Protein 1GEQ (pdb70)

CATH classification: 3.20.20.70

Nearest PDB structures (foldseek):
  1wdw-assembly1_C  TM=9.941E-01  e=6.984E-45  Pyrococcus furiosus
  6e9p-assembly2_C  TM=9.234E-01  e=3.528E-22  Mycobacterium tuberculosis H37Rv
  1k7e-assembly1_A-2  TM=9.148E-01  e=2.741E-21  Salmonella enterica subsp. enterica serovar Typhimurium
  5k9x-assembly1_A  TM=8.790E-01  e=5.587E-20  Legionella pneumophila subsp. pneumophila str. Philadelphia 1
  1xc4-assembly1_A  TM=8.739E-01  e=2.619E-17  Escherichia coli

Organism: Pyrococcus furiosus (strain ATCC 43587 / DSM 3638 / JCM 8422 / Vc1) (NCBI:txid186497)

Structure (mmCIF, N/CA/C/O backbone):
data_1GEQ
#
_entry.id   1GEQ
#
_cell.length_a   73.013
_cell.length_b   78.997
_cell.length_c   170.964
_cell.angle_alpha   90.00
_cell.angle_beta   90.00
_cell.angle_gamma   90.00
#
_symmetry.space_group_name_H-M   'C 2 2 21'
#
loop_
_entity.id
_entity.type
_entity.pdbx_description
1 polymer 'TRYPTOPHAN SYNTHASE ALPHA-SUBUNIT'
2 water water
#
loop_
_atom_site.group_PDB
_atom_site.id
_atom_site.type_symbol
_atom_site.label_atom_id
_atom_site.label_alt_id
_atom_site.label_comp_id
_atom_site.label_asym_id
_atom_site.label_entity_id
_atom_site.label_seq_id
_atom_site.pdbx_PDB_ins_code
_atom_site.Cartn_x
_atom_site.Cartn_y
_atom_site.Cartn_z
_atom_site.occupancy
_atom_site.B_iso_or_equiv
_atom_site.auth_seq_id
_atom_site.auth_comp_id
_atom_site.auth_asym_id
_atom_site.auth_atom_id
_atom_site.pdbx_PDB_model_num
ATOM 1 N N . MET A 1 1 ? 43.220 25.814 67.987 1.00 27.37 1 MET A N 1
ATOM 2 C CA . MET A 1 1 ? 42.985 26.808 69.069 1.00 25.83 1 MET A CA 1
ATOM 3 C C . MET A 1 1 ? 43.777 26.428 70.312 1.00 25.26 1 MET A C 1
ATOM 4 O O . MET A 1 1 ? 43.609 27.014 71.373 1.00 26.96 1 MET A O 1
ATOM 9 N N . PHE A 1 2 ? 44.669 25.456 70.155 1.00 22.10 2 PHE A N 1
ATOM 10 C CA . PHE A 1 2 ? 45.526 24.999 71.239 1.00 22.83 2 PHE A CA 1
ATOM 11 C C . PHE A 1 2 ? 46.966 24.840 70.726 1.00 22.66 2 PHE A C 1
ATOM 12 O O . PHE A 1 2 ? 47.183 24.720 69.514 1.00 22.59 2 PHE A O 1
ATOM 20 N N . LYS A 1 3 ? 47.938 24.834 71.642 1.00 19.83 3 LYS A N 1
ATOM 21 C CA . LYS A 1 3 ? 49.349 24.678 71.266 1.00 22.56 3 LYS A CA 1
ATOM 22 C C . LYS A 1 3 ? 49.607 23.294 70.688 1.00 23.33 3 LYS A C 1
ATOM 23 O O . LYS A 1 3 ? 48.977 22.322 71.106 1.00 18.80 3 LYS A O 1
ATOM 29 N N . ASP A 1 4 ? 50.545 23.208 69.742 1.00 20.38 4 ASP A N 1
ATOM 30 C CA . ASP A 1 4 ? 50.890 21.918 69.156 1.00 21.84 4 ASP A CA 1
ATOM 31 C C . ASP A 1 4 ? 51.465 21.024 70.248 1.00 20.78 4 ASP A C 1
ATOM 32 O O . ASP A 1 4 ? 52.213 21.493 71.123 1.00 20.61 4 ASP A O 1
ATOM 37 N N . GLY A 1 5 ? 51.102 19.742 70.193 1.00 18.56 5 GLY A N 1
ATOM 38 C CA . GLY A 1 5 ? 51.578 18.777 71.164 1.00 17.86 5 GLY A CA 1
ATOM 39 C C . GLY A 1 5 ? 50.745 18.721 72.435 1.00 19.98 5 GLY A C 1
ATOM 40 O O . GLY A 1 5 ? 51.117 18.065 73.407 1.00 21.15 5 GLY A O 1
ATOM 41 N N . SER A 1 6 ? 49.606 19.404 72.420 1.00 21.18 6 SER A N 1
ATOM 42 C CA . SER A 1 6 ? 48.726 19.469 73.575 1.00 21.69 6 SER A CA 1
ATOM 43 C C . SER A 1 6 ? 47.929 18.213 73.906 1.00 21.78 6 SER A C 1
ATOM 44 O O . SER A 1 6 ? 47.504 17.458 73.020 1.00 17.88 6 SER A O 1
ATOM 47 N N . LEU A 1 7 ? 47.728 18.011 75.204 1.00 20.82 7 LEU A N 1
ATOM 48 C CA . LEU A 1 7 ? 46.916 16.905 75.676 1.00 21.20 7 LEU A CA 1
ATOM 49 C C . LEU A 1 7 ? 45.604 17.624 75.946 1.00 20.07 7 LEU A C 1
ATOM 50 O O . LEU A 1 7 ? 45.592 18.713 76.535 1.00 19.47 7 LEU A O 1
ATOM 55 N N . ILE A 1 8 ? 44.501 17.028 75.504 1.00 18.14 8 ILE A N 1
ATOM 56 C CA . ILE A 1 8 ? 43.190 17.638 75.663 1.00 17.09 8 ILE A CA 1
ATOM 57 C C . ILE A 1 8 ? 42.273 16.697 76.428 1.00 20.70 8 ILE A C 1
ATOM 58 O O . ILE A 1 8 ? 41.751 15.738 75.868 1.00 17.32 8 ILE A O 1
ATOM 63 N N . PRO A 1 9 ? 42.074 16.961 77.729 1.00 22.39 9 PRO A N 1
ATOM 64 C CA . PRO A 1 9 ? 41.195 16.080 78.500 1.00 21.52 9 PRO A CA 1
ATOM 65 C C . PRO A 1 9 ? 39.731 16.243 78.101 1.00 22.01 9 PRO A C 1
ATOM 66 O O . PRO A 1 9 ? 39.298 17.336 77.711 1.00 21.85 9 PRO A O 1
ATOM 70 N N . TYR A 1 10 ? 38.982 15.146 78.170 1.00 20.29 10 TYR A N 1
ATOM 71 C CA . TYR A 1 10 ? 37.549 15.181 77.914 1.00 20.13 10 TYR A CA 1
ATOM 72 C C . TYR A 1 10 ? 36.941 14.694 79.228 1.00 19.13 10 TYR A C 1
ATOM 73 O O . TYR A 1 10 ? 37.418 13.712 79.801 1.00 19.90 10 TYR A O 1
ATOM 82 N N . LEU A 1 11 ? 35.906 15.379 79.700 1.00 17.13 11 LEU A N 1
ATOM 83 C CA . LEU A 1 11 ? 35.220 14.989 80.933 1.00 20.11 11 LEU A CA 1
ATOM 84 C C . LEU A 1 11 ? 33.736 15.214 80.719 1.00 18.19 11 LEU A C 1
ATOM 85 O O . LEU A 1 11 ? 33.346 16.142 80.015 1.00 19.91 11 LEU A O 1
ATOM 90 N N . THR A 1 12 ? 32.903 14.371 81.321 1.00 20.15 12 THR A N 1
ATOM 91 C CA . THR A 1 12 ? 31.467 14.553 81.190 1.00 19.02 12 THR A CA 1
ATOM 92 C C . THR A 1 12 ? 30.988 15.460 82.330 1.00 20.26 12 THR A C 1
ATOM 93 O O . THR A 1 12 ? 31.322 15.227 83.497 1.00 18.70 12 THR A O 1
ATOM 97 N N . ALA A 1 13 ? 30.233 16.504 81.994 1.00 21.59 13 ALA A N 1
ATOM 98 C CA . ALA A 1 13 ? 29.731 17.425 83.015 1.00 23.62 13 ALA A CA 1
ATOM 99 C C . ALA A 1 13 ? 28.756 16.704 83.951 1.00 26.07 13 ALA A C 1
ATOM 100 O O . ALA A 1 13 ? 27.872 15.972 83.502 1.00 24.04 13 ALA A O 1
ATOM 102 N N . GLY A 1 14 ? 28.941 16.903 85.254 1.00 27.68 14 GLY A N 1
ATOM 103 C CA . GLY A 1 14 ? 28.057 16.289 86.235 1.00 29.33 14 GLY A CA 1
ATOM 104 C C . GLY A 1 14 ? 28.364 14.852 86.604 1.00 29.98 14 GLY A C 1
ATOM 105 O O . GLY A 1 14 ? 27.540 14.182 87.228 1.00 32.42 14 GLY A O 1
ATOM 106 N N . ASP A 1 15 ? 29.547 14.370 86.235 1.00 29.35 15 ASP A N 1
ATOM 107 C CA . ASP A 1 15 ? 29.947 12.994 86.542 1.00 28.34 15 ASP A CA 1
ATOM 108 C C . ASP A 1 15 ? 31.093 12.985 87.556 1.00 28.89 15 ASP A C 1
ATOM 109 O O . ASP A 1 15 ? 32.237 13.265 87.197 1.00 29.18 15 ASP A O 1
ATOM 114 N N . PRO A 1 16 ? 30.816 12.637 88.827 1.00 30.37 16 PRO A N 1
ATOM 115 C CA . PRO A 1 16 ? 29.551 12.245 89.470 1.00 30.55 16 PRO A CA 1
ATOM 116 C C . PRO A 1 16 ? 28.612 13.397 89.837 1.00 32.33 16 PRO A C 1
ATOM 117 O O . PRO A 1 16 ? 27.423 13.181 90.083 1.00 34.43 16 PRO A O 1
ATOM 121 N N . ASP A 1 17 ? 29.150 14.610 89.907 1.00 32.15 17 ASP A N 1
ATOM 122 C CA . ASP A 1 17 ? 28.355 15.791 90.235 1.00 33.13 17 ASP A CA 1
ATOM 123 C C . ASP A 1 17 ? 29.053 17.048 89.713 1.00 31.56 17 ASP A C 1
ATOM 124 O O . ASP A 1 17 ? 30.245 17.018 89.424 1.00 29.49 17 ASP A O 1
ATOM 129 N N . LYS A 1 18 ? 28.315 18.150 89.591 1.00 31.99 18 LYS A N 1
ATOM 130 C CA . LYS A 1 18 ? 28.885 19.382 89.050 1.00 33.55 18 LYS A CA 1
ATOM 131 C C . LYS A 1 18 ? 30.089 19.929 89.809 1.00 34.22 18 LYS A C 1
ATOM 132 O O . LYS A 1 18 ? 30.985 20.519 89.202 1.00 31.06 18 LYS A O 1
ATOM 138 N N . GLN A 1 19 ? 30.116 19.732 91.123 1.00 33.21 19 GLN A N 1
ATOM 139 C CA . GLN A 1 19 ? 31.232 20.220 91.923 1.00 34.47 19 GLN A CA 1
ATOM 140 C C . GLN A 1 19 ? 32.495 19.401 91.673 1.00 32.15 19 GLN A C 1
ATOM 141 O O . GLN A 1 19 ? 33.598 19.944 91.602 1.00 31.44 19 GLN A O 1
ATOM 147 N N . SER A 1 20 ? 32.338 18.089 91.543 1.00 30.65 20 SER A N 1
ATOM 148 C CA . SER A 1 20 ? 33.490 17.238 91.294 1.00 29.46 20 SER A CA 1
ATOM 149 C C . SER A 1 20 ? 34.080 17.561 89.923 1.00 26.97 20 SER A C 1
ATOM 150 O O . SER A 1 20 ? 35.295 17.612 89.770 1.00 26.30 20 SER A O 1
ATOM 153 N N . THR A 1 21 ? 33.213 17.789 88.937 1.00 26.46 21 THR A N 1
ATOM 154 C CA . THR A 1 21 ? 33.662 18.116 87.589 1.00 26.15 21 THR A CA 1
ATOM 155 C C . THR A 1 21 ? 34.594 19.320 87.654 1.00 26.51 21 THR A C 1
ATOM 156 O O . THR A 1 21 ? 35.693 19.291 87.109 1.00 26.59 21 THR A O 1
ATOM 160 N N . LEU A 1 22 ? 34.144 20.381 88.320 1.00 28.79 22 LEU A N 1
ATOM 161 C CA . LEU A 1 22 ? 34.952 21.589 88.472 1.00 28.04 22 LEU A CA 1
ATOM 162 C C . LEU A 1 22 ? 36.287 21.241 89.125 1.00 28.58 22 LEU A C 1
ATOM 163 O O . LEU A 1 22 ? 37.345 21.667 88.658 1.00 28.56 22 LEU A O 1
ATOM 168 N N . ASN A 1 23 ? 36.239 20.460 90.204 1.00 29.79 23 ASN A N 1
ATOM 169 C CA . ASN A 1 23 ? 37.450 20.050 90.899 1.00 29.28 23 ASN A CA 1
ATOM 170 C C . ASN A 1 23 ? 38.397 19.304 89.962 1.00 28.45 23 ASN A C 1
ATOM 171 O O . ASN A 1 23 ? 39.616 19.489 90.019 1.00 24.70 23 ASN A O 1
ATOM 176 N N . PHE A 1 24 ? 37.843 18.449 89.108 1.00 26.91 24 PHE A N 1
ATOM 177 C CA . PHE A 1 24 ? 38.676 17.698 88.175 1.00 25.15 24 PHE A CA 1
ATOM 178 C C . PHE A 1 24 ? 39.342 18.649 87.186 1.00 23.46 24 PHE A C 1
ATOM 179 O O . PHE A 1 24 ? 40.532 18.524 86.914 1.00 25.27 24 PHE A O 1
ATOM 187 N N . LEU A 1 25 ? 38.574 19.588 86.644 1.00 26.05 25 LEU A N 1
ATOM 188 C CA . LEU A 1 25 ? 39.107 20.545 85.676 1.00 28.75 25 LEU A CA 1
ATOM 189 C C . LEU A 1 25 ? 40.266 21.363 86.244 1.00 29.87 25 LEU A C 1
ATOM 190 O O . LEU A 1 25 ? 41.304 21.531 85.595 1.00 32.29 25 LEU A O 1
ATOM 195 N N . LEU A 1 26 ? 40.088 21.875 87.456 1.00 30.17 26 LEU A N 1
ATOM 196 C CA . LEU A 1 26 ? 41.126 22.672 88.100 1.00 29.19 26 LEU A CA 1
ATOM 197 C C . LEU A 1 26 ? 42.391 21.849 88.330 1.00 28.20 26 LEU A C 1
ATOM 198 O O . LEU A 1 26 ? 43.502 22.363 88.229 1.00 30.04 26 LEU A O 1
ATOM 203 N N . ALA A 1 27 ? 42.230 20.565 88.626 1.00 27.11 27 ALA A N 1
ATOM 204 C CA . ALA A 1 27 ? 43.389 19.714 88.854 1.00 26.56 27 ALA A CA 1
ATOM 205 C C . ALA A 1 27 ? 44.141 19.351 87.570 1.00 28.01 27 ALA A C 1
ATOM 206 O O . ALA A 1 27 ? 45.361 19.170 87.594 1.00 27.16 27 ALA A O 1
ATOM 208 N N . LEU A 1 28 ? 43.426 19.236 86.452 1.00 27.18 28 LEU A N 1
ATOM 209 C CA . LEU A 1 28 ? 44.066 18.871 85.187 1.00 28.21 28 LEU A CA 1
ATOM 210 C C . LEU A 1 28 ? 44.508 20.067 84.345 1.00 27.94 28 LEU A C 1
ATOM 211 O O . LEU A 1 28 ? 45.261 19.912 83.378 1.00 27.72 28 LEU A O 1
ATOM 216 N N . ASP A 1 29 ? 44.044 21.254 84.709 1.00 29.49 29 ASP A N 1
ATOM 217 C CA . ASP A 1 29 ? 44.371 22.454 83.952 1.00 30.83 29 ASP A CA 1
ATOM 218 C C . ASP A 1 29 ? 45.855 22.671 83.635 1.00 32.73 29 ASP A C 1
ATOM 219 O O . ASP A 1 29 ? 46.194 23.022 82.510 1.00 31.76 29 ASP A O 1
ATOM 224 N N . GLU A 1 30 ? 46.737 22.455 84.607 1.00 31.63 30 GLU A N 1
ATOM 225 C CA . GLU A 1 30 ? 48.163 22.675 84.365 1.00 34.05 30 GLU A CA 1
ATOM 226 C C . GLU A 1 30 ? 48.784 21.750 83.321 1.00 33.62 30 GLU A C 1
ATOM 227 O O . GLU A 1 30 ? 49.900 21.995 82.871 1.00 33.20 30 GLU A O 1
ATOM 233 N N . TYR A 1 31 ? 48.075 20.697 82.931 1.00 30.53 31 TYR A N 1
ATOM 234 C CA . TYR A 1 31 ? 48.611 19.775 81.933 1.00 30.24 31 TYR A CA 1
ATOM 235 C C . TYR A 1 31 ? 47.881 19.901 80.600 1.00 27.37 31 TYR A C 1
ATOM 236 O O . TYR A 1 31 ? 48.345 19.379 79.587 1.00 27.61 31 TYR A O 1
ATOM 245 N N . ALA A 1 32 ? 46.751 20.599 80.603 1.00 26.79 32 ALA A N 1
ATOM 246 C CA . ALA A 1 32 ? 45.918 20.732 79.410 1.00 25.21 32 ALA A CA 1
ATOM 247 C C . ALA A 1 32 ? 46.197 21.896 78.464 1.00 25.29 32 ALA A C 1
ATOM 248 O O . ALA A 1 32 ? 46.488 23.010 78.897 1.00 23.42 32 ALA A O 1
ATOM 250 N N . GLY A 1 33 ? 46.079 21.617 77.167 1.00 23.06 33 GLY A N 1
ATOM 251 C CA . GLY A 1 33 ? 46.272 22.639 76.149 1.00 21.96 33 GLY A CA 1
ATOM 252 C C . GLY A 1 33 ? 44.887 23.163 75.814 1.00 22.46 33 GLY A C 1
ATOM 253 O O . GLY A 1 33 ? 44.720 24.272 75.322 1.00 20.95 33 GLY A O 1
ATOM 254 N N . ALA A 1 34 ? 43.885 22.332 76.092 1.00 19.38 34 ALA A N 1
ATOM 255 C CA . ALA A 1 34 ? 42.489 22.660 75.869 1.00 18.22 34 ALA A CA 1
ATOM 256 C C . ALA A 1 34 ? 41.666 21.613 76.614 1.00 19.06 34 ALA A C 1
ATOM 257 O O . ALA A 1 34 ? 42.187 20.565 76.982 1.00 20.22 34 ALA A O 1
ATOM 259 N N . ILE A 1 35 ? 40.389 21.907 76.827 1.00 19.25 35 ILE A N 1
ATOM 260 C CA . ILE A 1 35 ? 39.501 20.996 77.543 1.00 22.35 35 ILE A CA 1
ATOM 261 C C . ILE A 1 35 ? 38.166 20.782 76.820 1.00 20.04 35 ILE A C 1
ATOM 262 O O . ILE A 1 35 ? 37.553 21.735 76.344 1.00 24.09 35 ILE A O 1
ATOM 267 N N . GLU A 1 36 ? 37.737 19.528 76.728 1.00 19.42 36 GLU A N 1
ATOM 268 C CA . GLU A 1 36 ? 36.452 19.197 76.107 1.00 19.77 36 GLU A CA 1
ATOM 269 C C . GLU A 1 36 ? 35.515 18.823 77.251 1.00 19.22 36 GLU A C 1
ATOM 270 O O . GLU A 1 36 ? 35.798 17.898 78.010 1.00 20.24 36 GLU A O 1
ATOM 276 N N . LEU A 1 37 ? 34.415 19.553 77.380 1.00 19.91 37 LEU A N 1
ATOM 277 C CA . LEU A 1 37 ? 33.443 19.292 78.438 1.00 21.03 37 LEU A CA 1
ATOM 278 C C . LEU A 1 37 ? 32.179 18.758 77.785 1.00 20.39 37 LEU A C 1
ATOM 279 O O . LEU A 1 37 ? 31.524 19.464 77.009 1.00 19.95 37 LEU A O 1
ATOM 284 N N . GLY A 1 38 ? 31.832 17.516 78.106 1.00 21.57 38 GLY A N 1
ATOM 285 C CA . GLY A 1 38 ? 30.658 16.910 77.502 1.00 20.35 38 GLY A CA 1
ATOM 286 C C . GLY A 1 38 ? 29.359 17.079 78.266 1.00 22.89 38 GLY A C 1
ATOM 287 O O . GLY A 1 38 ? 29.306 16.907 79.487 1.00 23.70 38 GLY A O 1
ATOM 288 N N . ILE A 1 39 ? 28.316 17.433 77.529 1.00 20.40 39 ILE A N 1
ATOM 289 C CA . ILE A 1 39 ? 26.988 17.614 78.092 1.00 23.28 39 ILE A CA 1
ATOM 290 C C . ILE A 1 39 ? 26.249 16.280 77.978 1.00 23.38 39 ILE A C 1
ATOM 291 O O . ILE A 1 39 ? 26.043 15.769 76.871 1.00 19.09 39 ILE A O 1
ATOM 296 N N . PRO A 1 40 ? 25.840 15.714 79.123 1.00 24.93 40 PRO A N 1
ATOM 297 C CA . PRO A 1 40 ? 25.116 14.439 79.216 1.00 26.28 40 PRO A CA 1
ATOM 298 C C . PRO A 1 40 ? 23.878 14.396 78.336 1.00 26.42 40 PRO A C 1
ATOM 299 O O . PRO A 1 40 ? 23.140 15.373 78.234 1.00 27.70 40 PRO A O 1
ATOM 303 N N . PHE A 1 41 ? 23.650 13.244 77.717 1.00 28.86 41 PHE A N 1
ATOM 304 C CA . PHE A 1 41 ? 22.492 13.045 76.860 1.00 30.57 41 PHE A CA 1
ATOM 305 C C . PHE A 1 41 ? 21.979 11.619 77.062 1.00 30.82 41 PHE A C 1
ATOM 306 O O . PHE A 1 41 ? 22.770 10.694 77.227 1.00 31.26 41 PHE A O 1
ATOM 314 N N . SER A 1 42 ? 20.660 11.448 77.052 1.00 34.23 42 SER A N 1
ATOM 315 C CA . SER A 1 42 ? 20.056 10.137 77.280 1.00 35.47 42 SER A CA 1
ATOM 316 C C . SER A 1 42 ? 20.376 9.072 76.234 1.00 33.93 42 SER A C 1
ATOM 317 O O . SER A 1 42 ? 20.337 7.882 76.539 1.00 34.70 42 SER A O 1
ATOM 320 N N . ASP A 1 43 ? 20.701 9.479 75.014 1.00 34.02 43 ASP A N 1
ATOM 321 C CA . ASP A 1 43 ? 21.027 8.506 73.971 1.00 34.97 43 ASP A CA 1
ATOM 322 C C . ASP A 1 43 ? 22.331 8.822 73.245 1.00 32.58 43 ASP A C 1
ATOM 323 O O . ASP A 1 43 ? 22.316 9.177 72.069 1.00 32.15 43 ASP A O 1
ATOM 328 N N . PRO A 1 44 ? 23.480 8.700 73.939 1.00 31.13 44 PRO A N 1
ATOM 329 C CA . PRO A 1 44 ? 24.780 8.983 73.316 1.00 29.54 44 PRO A CA 1
ATOM 330 C C . PRO A 1 44 ? 25.175 7.877 72.334 1.00 28.84 44 PRO A C 1
ATOM 331 O O . PRO A 1 44 ? 26.172 7.190 72.537 1.00 27.03 44 PRO A O 1
ATOM 335 N N . ILE A 1 45 ? 24.401 7.729 71.263 1.00 29.44 45 ILE A N 1
ATOM 336 C CA . ILE A 1 45 ? 24.637 6.682 70.276 1.00 30.60 45 ILE A CA 1
ATOM 337 C C . ILE A 1 45 ? 25.930 6.746 69.462 1.00 31.62 45 ILE A C 1
ATOM 338 O O . ILE A 1 45 ? 26.257 5.792 68.763 1.00 30.40 45 ILE A O 1
ATOM 343 N N . ALA A 1 46 ? 26.658 7.854 69.530 1.00 29.90 46 ALA A N 1
ATOM 344 C CA . ALA A 1 46 ? 27.892 7.973 68.762 1.00 28.72 46 ALA A CA 1
ATOM 345 C C . ALA A 1 46 ? 29.125 7.745 69.623 1.00 28.95 46 ALA A C 1
ATOM 346 O O . ALA A 1 46 ? 30.253 7.780 69.127 1.00 31.60 46 ALA A O 1
ATOM 348 N N . ASP A 1 47 ? 28.922 7.505 70.911 1.00 27.77 47 ASP A N 1
ATOM 349 C CA . ASP A 1 47 ? 30.039 7.297 71.823 1.00 25.02 47 ASP A CA 1
ATOM 350 C C . ASP A 1 47 ? 30.311 5.845 72.158 1.00 26.10 47 ASP A C 1
ATOM 351 O O . ASP A 1 47 ? 29.449 4.974 71.982 1.00 23.58 47 ASP A O 1
ATOM 356 N N . GLY A 1 48 ? 31.525 5.596 72.646 1.00 23.52 48 GLY A N 1
ATOM 357 C CA . GLY A 1 48 ? 31.908 4.258 73.053 1.00 25.98 48 GLY A CA 1
ATOM 358 C C . GLY A 1 48 ? 31.274 3.961 74.405 1.00 26.33 48 GLY A C 1
ATOM 359 O O . GLY A 1 48 ? 30.751 4.868 75.064 1.00 26.03 48 GLY A O 1
ATOM 360 N N . LYS A 1 49 ? 31.332 2.704 74.830 1.00 27.13 49 LYS A N 1
ATOM 361 C CA . LYS A 1 49 ? 30.723 2.288 76.093 1.00 28.67 49 LYS A CA 1
ATOM 362 C C . LYS A 1 49 ? 31.141 3.080 77.329 1.00 26.98 49 LYS A C 1
ATOM 363 O O . LYS A 1 49 ? 30.292 3.510 78.109 1.00 26.50 49 LYS A O 1
ATOM 369 N N . THR A 1 50 ? 32.442 3.278 77.510 1.00 25.74 50 THR A N 1
ATOM 370 C CA . THR A 1 50 ? 32.926 4.003 78.673 1.00 24.92 50 THR A CA 1
ATOM 371 C C . THR A 1 50 ? 32.278 5.383 78.785 1.00 23.94 50 THR A C 1
ATOM 372 O O . THR A 1 50 ? 31.794 5.759 79.856 1.00 21.52 50 THR A O 1
ATOM 376 N N . ILE A 1 51 ? 32.240 6.124 77.680 1.00 21.83 51 ILE A N 1
ATOM 377 C CA . ILE A 1 51 ? 31.640 7.455 77.696 1.00 22.88 51 ILE A CA 1
ATOM 378 C C . ILE A 1 51 ? 30.120 7.388 77.885 1.00 22.50 51 ILE A C 1
ATOM 379 O O . ILE A 1 51 ? 29.548 8.202 78.610 1.00 22.08 51 ILE A O 1
ATOM 384 N N . GLN A 1 52 ? 29.462 6.424 77.242 1.00 21.94 52 GLN A N 1
ATOM 385 C CA . GLN A 1 52 ? 28.012 6.288 77.389 1.00 24.19 52 GLN A CA 1
ATOM 386 C C . GLN A 1 52 ? 27.657 6.110 78.870 1.00 23.68 52 GLN A C 1
ATOM 387 O O . GLN A 1 52 ? 26.714 6.720 79.374 1.00 25.59 52 GLN A O 1
ATOM 393 N N . GLU A 1 53 ? 28.417 5.276 79.568 1.00 25.05 53 GLU A N 1
ATOM 394 C CA . GLU A 1 53 ? 28.170 5.031 80.985 1.00 27.11 53 GLU A CA 1
ATOM 395 C C . GLU A 1 53 ? 28.337 6.287 81.838 1.00 27.76 53 GLU A C 1
ATOM 396 O O . GLU A 1 53 ? 27.705 6.408 82.891 1.00 26.10 53 GLU A O 1
ATOM 402 N N . SER A 1 54 ? 29.173 7.225 81.388 1.00 25.05 54 SER A N 1
ATOM 403 C CA . SER A 1 54 ? 29.383 8.459 82.142 1.00 24.19 54 SER A CA 1
ATOM 404 C C . SER A 1 54 ? 28.174 9.362 81.960 1.00 23.28 54 SER A C 1
ATOM 405 O O . SER A 1 54 ? 27.753 10.039 82.905 1.00 22.23 54 SER A O 1
ATOM 408 N N . HIS A 1 55 ? 27.619 9.379 80.750 1.00 21.88 55 HIS A N 1
ATOM 409 C CA . HIS A 1 55 ? 26.432 10.187 80.489 1.00 24.27 55 HIS A CA 1
ATOM 410 C C . HIS A 1 55 ? 25.301 9.691 81.400 1.00 26.73 55 HIS A C 1
ATOM 411 O O . HIS A 1 55 ? 24.562 10.478 81.977 1.00 24.98 55 HIS A O 1
ATOM 418 N N . TYR A 1 56 ? 25.170 8.371 81.495 1.00 29.77 56 TYR A N 1
ATOM 419 C CA . TYR A 1 56 ? 24.139 7.748 82.321 1.00 33.13 56 TYR A CA 1
ATOM 420 C C . TYR A 1 56 ? 24.315 8.099 83.800 1.00 32.46 56 TYR A C 1
ATOM 421 O O . TYR A 1 56 ? 23.345 8.422 84.486 1.00 33.26 56 TYR A O 1
ATOM 430 N N . ARG A 1 57 ? 25.548 8.045 84.294 1.00 32.05 57 ARG A N 1
ATOM 431 C CA . ARG A 1 57 ? 25.814 8.378 85.688 1.00 30.37 57 ARG A CA 1
ATOM 432 C C . ARG A 1 57 ? 25.395 9.813 85.965 1.00 31.28 57 ARG A C 1
ATOM 433 O O . ARG A 1 57 ? 24.645 10.074 86.906 1.00 31.59 57 ARG A O 1
ATOM 441 N N . ALA A 1 58 ? 25.876 10.742 85.139 1.00 29.17 58 ALA A N 1
ATOM 442 C CA . ALA A 1 58 ? 25.564 12.157 85.306 1.00 30.50 58 ALA A CA 1
ATOM 443 C C . ALA A 1 58 ? 24.069 12.423 85.334 1.00 32.05 58 ALA A C 1
ATOM 444 O O . ALA A 1 58 ? 23.588 13.186 86.173 1.00 32.97 58 ALA A O 1
ATOM 446 N N . LEU A 1 59 ? 23.339 11.807 84.410 1.00 31.13 59 LEU A N 1
ATOM 447 C CA . LEU A 1 59 ? 21.904 12.001 84.354 1.00 33.81 59 LEU A CA 1
ATOM 448 C C . LEU A 1 59 ? 21.236 11.378 85.573 1.00 37.19 59 LEU A C 1
ATOM 449 O O . LEU A 1 59 ? 20.304 11.954 86.134 1.00 36.95 59 LEU A O 1
ATOM 454 N N . LYS A 1 60 ? 21.714 10.210 85.989 1.00 40.38 60 LYS A N 1
ATOM 455 C CA . LYS A 1 60 ? 21.144 9.555 87.156 1.00 43.77 60 LYS A CA 1
ATOM 456 C C . LYS A 1 60 ? 21.321 10.397 88.413 1.00 44.35 60 LYS A C 1
ATOM 457 O O . LYS A 1 60 ? 20.430 10.445 89.264 1.00 45.39 60 LYS A O 1
ATOM 463 N N . ASN A 1 61 ? 22.465 11.068 88.526 1.00 44.64 61 ASN A N 1
ATOM 464 C CA . ASN A 1 61 ? 22.742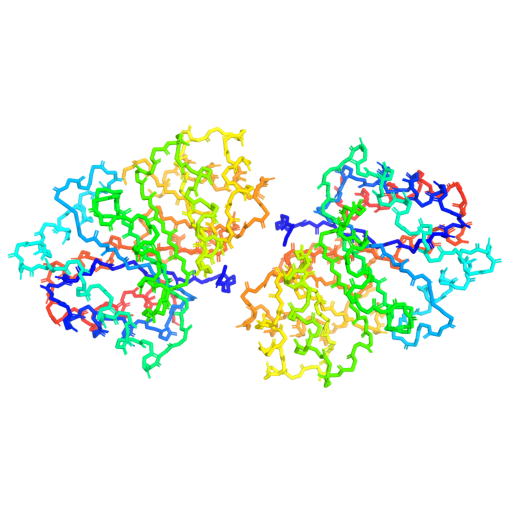 11.909 89.680 1.00 42.96 61 ASN A CA 1
ATOM 465 C C . ASN A 1 61 ? 22.000 13.242 89.587 1.00 42.72 61 ASN A C 1
ATOM 466 O O . ASN A 1 61 ? 22.176 14.120 90.428 1.00 44.20 61 ASN A O 1
ATOM 471 N N . GLY A 1 62 ? 21.169 13.383 88.560 1.00 42.45 62 GLY A N 1
ATOM 472 C CA . GLY A 1 62 ? 20.379 14.595 88.398 1.00 41.63 62 GLY A CA 1
ATOM 473 C C . GLY A 1 62 ? 21.051 15.821 87.809 1.00 41.95 62 GLY A C 1
ATOM 474 O O . GLY A 1 62 ? 20.918 16.923 88.343 1.00 43.89 62 GLY A O 1
ATOM 475 N N . PHE A 1 63 ? 21.757 15.652 86.699 1.00 40.19 63 PHE A N 1
ATOM 476 C CA . PHE A 1 63 ? 22.418 16.786 86.067 1.00 38.11 63 PHE A CA 1
ATOM 477 C C . PHE A 1 63 ? 21.426 17.650 85.300 1.00 39.24 63 PHE A C 1
ATOM 478 O O . PHE A 1 63 ? 20.458 17.152 84.728 1.00 40.18 63 PHE A O 1
ATOM 486 N N . LYS A 1 64 ? 21.671 18.955 85.304 1.00 41.38 64 LYS A N 1
ATOM 487 C CA . LYS A 1 64 ? 20.815 19.909 84.614 1.00 42.70 64 LYS A CA 1
ATOM 488 C C . LYS A 1 64 ? 21.647 20.660 83.587 1.00 41.26 64 LYS A C 1
ATOM 489 O O . LYS A 1 64 ? 22.772 21.059 83.871 1.00 41.63 64 LYS A O 1
ATOM 495 N N . LEU A 1 65 ? 21.086 20.843 82.396 1.00 42.13 65 LEU A N 1
ATOM 496 C CA . LEU A 1 65 ? 21.777 21.524 81.303 1.00 43.98 65 LEU A CA 1
ATOM 497 C C . LEU A 1 65 ? 22.551 22.766 81.715 1.00 45.70 65 LEU A C 1
ATOM 498 O O . LEU A 1 65 ? 23.739 22.886 81.417 1.00 45.10 65 LEU A O 1
ATOM 503 N N . ARG A 1 66 ? 21.871 23.691 82.385 1.00 47.37 66 ARG A N 1
ATOM 504 C CA . ARG A 1 66 ? 22.486 24.940 82.812 1.00 47.44 66 ARG A CA 1
ATOM 505 C C . ARG A 1 66 ? 23.669 24.765 83.756 1.00 44.92 66 ARG A C 1
ATOM 506 O O . ARG A 1 66 ? 24.523 25.649 83.856 1.00 45.84 66 ARG A O 1
ATOM 514 N N . GLU A 1 67 ? 23.735 23.632 84.447 1.00 42.61 67 GLU A N 1
ATOM 515 C CA . GLU A 1 67 ? 24.845 23.396 85.364 1.00 40.05 67 GLU A CA 1
ATOM 516 C C . GLU A 1 67 ? 26.157 23.345 84.597 1.00 38.54 67 GLU A C 1
ATOM 517 O O . GLU A 1 67 ? 27.224 23.592 85.157 1.00 39.64 67 GLU A O 1
ATOM 523 N N . ALA A 1 68 ? 26.077 23.027 83.310 1.00 36.64 68 ALA A N 1
ATOM 524 C CA . ALA A 1 68 ? 27.269 22.970 82.478 1.00 35.08 68 ALA A CA 1
ATOM 525 C C . ALA A 1 68 ? 27.848 24.374 82.409 1.00 32.92 68 ALA A C 1
ATOM 526 O O . ALA A 1 68 ? 29.055 24.569 82.517 1.00 32.64 68 ALA A O 1
ATOM 528 N N . PHE A 1 69 ? 26.971 25.358 82.234 1.00 33.57 69 PHE A N 1
ATOM 529 C CA . PHE A 1 69 ? 27.402 26.743 82.149 1.00 34.83 69 PHE A CA 1
ATOM 530 C C . PHE A 1 69 ? 27.969 27.225 83.478 1.00 35.05 69 PHE A C 1
ATOM 531 O O . PHE A 1 69 ? 28.824 28.103 83.508 1.00 36.26 69 PHE A O 1
ATOM 539 N N . TRP A 1 70 ? 27.495 26.645 84.576 1.00 36.87 70 TRP A N 1
ATOM 540 C CA . TRP A 1 70 ? 27.970 27.008 85.909 1.00 35.64 70 TRP A CA 1
ATOM 541 C C . TRP A 1 70 ? 29.417 26.552 86.057 1.00 34.35 70 TRP A C 1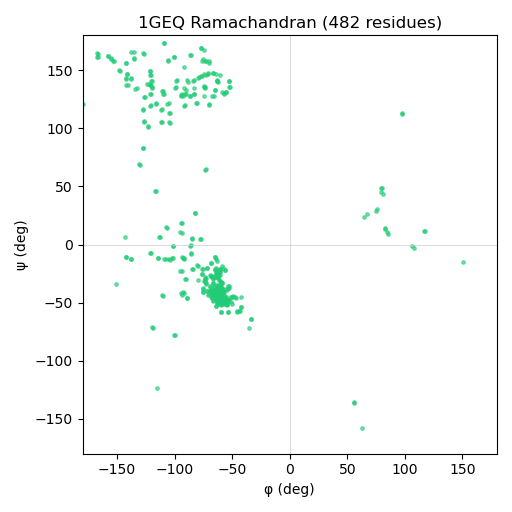
ATOM 542 O O . TRP A 1 70 ? 30.264 27.284 86.560 1.00 34.42 70 TRP A O 1
ATOM 553 N N . ILE A 1 71 ? 29.679 25.322 85.624 1.00 32.68 71 ILE A N 1
ATOM 554 C CA . ILE A 1 71 ? 31.015 24.742 85.694 1.00 32.41 71 ILE A CA 1
ATOM 555 C C . ILE A 1 71 ? 32.031 25.615 84.969 1.00 31.25 71 ILE A C 1
ATOM 556 O O . ILE A 1 71 ? 33.078 25.951 85.521 1.00 31.97 71 ILE A O 1
ATOM 561 N N . VAL A 1 72 ? 31.712 25.982 83.732 1.00 32.60 72 VAL A N 1
ATOM 562 C CA . VAL A 1 72 ? 32.596 26.815 82.928 1.00 34.21 72 VAL A CA 1
ATOM 563 C C . VAL A 1 72 ? 32.781 28.194 83.550 1.00 36.58 72 VAL A C 1
ATOM 564 O O . VAL A 1 72 ? 33.894 28.718 83.599 1.00 34.09 72 VAL A O 1
ATOM 568 N N . LYS A 1 73 ? 31.688 28.784 84.018 1.00 39.31 73 LYS A N 1
ATOM 569 C CA . LYS A 1 73 ? 31.757 30.102 84.629 1.00 43.02 73 LYS A CA 1
ATOM 570 C C . LYS A 1 73 ? 32.727 30.070 85.805 1.00 41.39 73 LYS A C 1
ATOM 571 O O . LYS A 1 73 ? 33.624 30.905 85.903 1.00 41.20 73 LYS A O 1
ATOM 577 N N . GLU A 1 74 ? 32.548 29.097 86.695 1.00 40.40 74 GLU A N 1
ATOM 578 C CA . GLU A 1 74 ? 33.414 28.961 87.860 1.00 38.42 74 GLU A CA 1
ATOM 579 C C . GLU A 1 74 ? 34.856 28.694 87.470 1.00 36.89 74 GLU A C 1
ATOM 580 O O . GLU A 1 74 ? 35.784 29.215 88.088 1.00 36.32 74 GLU A O 1
ATOM 586 N N . PHE A 1 75 ? 35.043 27.873 86.445 1.00 32.43 75 PHE A N 1
ATOM 587 C CA . PHE A 1 75 ? 36.376 27.549 85.973 1.00 31.35 75 PHE A CA 1
ATOM 588 C C . PHE A 1 75 ? 37.054 28.805 85.427 1.00 31.94 75 PHE A C 1
ATOM 589 O O . PHE A 1 75 ? 38.249 29.015 85.631 1.00 28.16 75 PHE A O 1
ATOM 597 N N . ARG A 1 76 ? 36.277 29.630 84.730 1.00 33.61 76 ARG A N 1
ATOM 598 C CA . ARG A 1 76 ? 36.783 30.861 84.139 1.00 38.35 76 ARG A CA 1
ATOM 599 C C . ARG A 1 76 ? 37.348 31.823 85.177 1.00 41.99 76 ARG A C 1
ATOM 600 O O . ARG A 1 76 ? 38.151 32.695 84.849 1.00 43.09 76 ARG A O 1
ATOM 608 N N . ARG A 1 77 ? 36.933 31.661 86.429 1.00 44.93 77 ARG A N 1
ATOM 609 C CA . ARG A 1 77 ? 37.428 32.507 87.506 1.00 47.93 77 ARG A CA 1
ATOM 610 C C . ARG A 1 77 ? 38.877 32.172 87.831 1.00 47.24 77 ARG A C 1
ATOM 611 O O . ARG A 1 77 ? 39.583 32.983 88.428 1.00 46.16 77 ARG A O 1
ATOM 619 N N . HIS A 1 78 ? 39.328 30.985 87.442 1.00 44.77 78 HIS A N 1
ATOM 620 C CA . HIS A 1 78 ? 40.698 30.602 87.749 1.00 44.76 78 HIS A CA 1
ATOM 621 C C . HIS A 1 78 ? 41.575 30.279 86.544 1.00 42.22 78 HIS A C 1
ATOM 622 O O . HIS A 1 78 ? 42.778 30.088 86.696 1.00 43.22 78 HIS A O 1
ATOM 629 N N . SER A 1 79 ? 40.997 30.217 85.348 1.00 38.63 79 SER A N 1
ATOM 630 C CA . SER A 1 79 ? 41.798 29.870 84.179 1.00 34.81 79 SER A CA 1
ATOM 631 C C . SER A 1 79 ? 41.302 30.405 82.843 1.00 33.12 79 SER A C 1
ATOM 632 O O . SER A 1 79 ? 40.128 30.727 82.675 1.00 32.61 79 SER A O 1
ATOM 635 N N . SER A 1 80 ? 42.223 30.489 81.891 1.00 32.26 80 SER A N 1
ATOM 636 C CA . SER A 1 80 ? 41.907 30.966 80.557 1.00 32.50 80 SER A CA 1
ATOM 637 C C . SER A 1 80 ? 42.052 29.842 79.530 1.00 30.24 80 SER A C 1
ATOM 638 O O . SER A 1 80 ? 41.944 30.064 78.330 1.00 30.66 80 SER A O 1
ATOM 641 N N . THR A 1 81 ? 42.290 28.627 80.004 1.00 30.12 81 THR A N 1
ATOM 642 C CA . THR A 1 81 ? 42.444 27.487 79.104 1.00 27.54 81 THR A CA 1
ATOM 643 C C . THR A 1 81 ? 41.206 27.335 78.234 1.00 26.87 81 THR A C 1
ATOM 644 O O . THR A 1 81 ? 40.078 27.337 78.728 1.00 25.22 81 THR A O 1
ATOM 648 N N . PRO A 1 82 ? 41.404 27.220 76.911 1.00 24.06 82 PRO A N 1
ATOM 649 C CA . PRO A 1 82 ? 40.313 27.067 75.954 1.00 25.86 82 PRO A CA 1
ATOM 650 C C . PRO A 1 82 ? 39.374 25.921 76.347 1.00 23.97 82 PRO A C 1
ATOM 651 O O . PRO A 1 82 ? 39.825 24.843 76.736 1.00 24.00 82 PRO A O 1
ATOM 655 N N . ILE A 1 83 ? 38.074 26.174 76.251 1.00 22.70 83 ILE A N 1
ATOM 656 C CA . ILE A 1 83 ? 37.053 25.192 76.588 1.00 23.29 83 ILE A CA 1
ATOM 657 C C . ILE A 1 83 ? 36.171 24.932 75.379 1.00 24.14 83 ILE A C 1
ATOM 658 O O . ILE A 1 83 ? 35.665 25.873 74.756 1.00 23.30 83 ILE A O 1
ATOM 663 N N . VAL A 1 84 ? 35.986 23.658 75.051 1.00 22.71 84 VAL A N 1
ATOM 664 C CA . VAL A 1 84 ? 35.125 23.283 73.942 1.00 21.81 84 VAL A CA 1
ATOM 665 C C . VAL A 1 84 ? 33.974 22.483 74.546 1.00 22.56 84 VAL A C 1
ATOM 666 O O . VAL A 1 84 ? 34.190 21.470 75.208 1.00 22.87 84 VAL A O 1
ATOM 670 N N . LEU A 1 85 ? 32.757 22.954 74.331 1.00 23.28 85 LEU A N 1
ATOM 671 C CA . LEU A 1 85 ? 31.589 22.265 74.844 1.00 23.56 85 LEU A CA 1
ATOM 672 C C . LEU A 1 85 ? 31.188 21.215 73.808 1.00 23.59 85 LEU A C 1
ATOM 673 O O . LEU A 1 85 ? 31.051 21.526 72.621 1.00 23.04 85 LEU A O 1
ATOM 678 N N . MET A 1 86 ? 31.028 19.970 74.251 1.00 23.13 86 MET A N 1
ATOM 679 C CA . MET A 1 86 ? 30.637 18.882 73.356 1.00 26.15 86 MET A CA 1
ATOM 680 C C . MET A 1 86 ? 29.205 18.472 73.704 1.00 26.59 86 MET A C 1
ATOM 681 O O . MET A 1 86 ? 28.882 18.219 74.871 1.00 25.39 86 MET A O 1
ATOM 686 N N . THR A 1 87 ? 28.345 18.394 72.698 1.00 25.16 87 THR A N 1
ATOM 687 C CA . THR A 1 87 ? 26.954 18.060 72.966 1.00 25.75 87 THR A CA 1
ATOM 688 C C . THR A 1 87 ? 26.236 17.430 71.788 1.00 25.52 87 THR A C 1
ATOM 689 O O . THR A 1 87 ? 26.664 17.555 70.642 1.00 22.51 87 THR A O 1
ATOM 693 N N . TYR A 1 88 ? 25.136 16.750 72.088 1.00 25.60 88 TYR A N 1
ATOM 694 C CA . TYR A 1 88 ? 24.303 16.171 71.051 1.00 25.16 88 TYR A CA 1
ATOM 695 C C . TYR A 1 88 ? 23.352 17.312 70.677 1.00 25.88 88 TYR A C 1
ATOM 696 O O . TYR A 1 88 ? 23.225 18.278 71.434 1.00 24.03 88 TYR A O 1
ATOM 70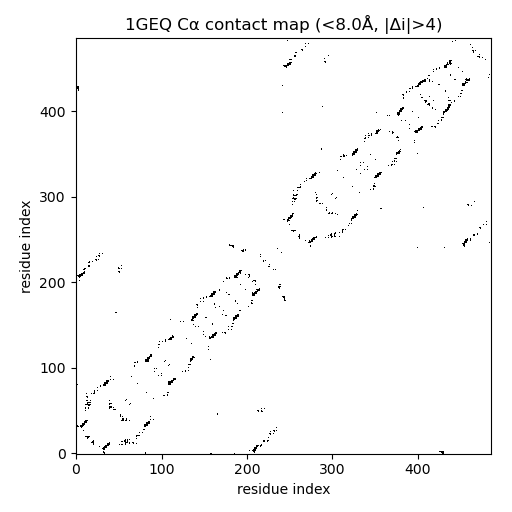5 N N . TYR A 1 89 ? 22.693 17.209 69.525 1.00 28.53 89 TYR A N 1
ATOM 706 C CA . TYR A 1 89 ? 21.809 18.276 69.044 1.00 33.26 89 TYR A CA 1
ATOM 707 C C . TYR A 1 89 ? 20.499 18.525 69.799 1.00 33.84 89 TYR A C 1
ATOM 708 O O . TYR A 1 89 ? 20.063 19.674 69.908 1.00 34.47 89 TYR A O 1
ATOM 717 N N . ASN A 1 90 ? 19.872 17.468 70.305 1.00 36.00 90 ASN A N 1
ATOM 718 C CA . ASN A 1 90 ? 18.604 17.599 71.026 1.00 37.68 90 ASN A CA 1
ATOM 719 C C . ASN A 1 90 ? 18.564 18.758 72.026 1.00 37.17 90 ASN A C 1
ATOM 720 O O . ASN A 1 90 ? 17.705 19.628 71.937 1.00 38.18 90 ASN A O 1
ATOM 725 N N . PRO A 1 91 ? 19.494 18.782 72.989 1.00 37.79 91 PRO A N 1
ATOM 726 C CA . PRO A 1 91 ? 19.520 19.861 73.986 1.00 39.85 91 PRO A CA 1
ATOM 727 C C . PRO A 1 91 ? 19.553 21.266 73.360 1.00 42.05 91 PRO A C 1
ATOM 728 O O . PRO A 1 91 ? 18.679 22.097 73.616 1.00 43.66 91 PRO A O 1
ATOM 732 N N . ILE A 1 92 ? 20.570 21.524 72.548 1.00 45.48 92 ILE A N 1
ATOM 733 C CA . ILE A 1 92 ? 20.721 22.820 71.893 1.00 49.45 92 ILE A CA 1
ATOM 734 C C . ILE A 1 92 ? 19.532 23.157 70.991 1.00 52.58 92 ILE A C 1
ATOM 735 O O . ILE A 1 92 ? 19.023 24.280 71.010 1.00 52.87 92 ILE A O 1
ATOM 740 N N . TYR A 1 93 ? 19.095 22.184 70.202 1.00 57.12 93 TYR A N 1
ATOM 741 C CA . TYR A 1 93 ? 17.965 22.373 69.298 1.00 62.58 93 TYR A CA 1
ATOM 742 C C . TYR A 1 93 ? 16.695 22.723 70.066 1.00 63.75 93 TYR A C 1
ATOM 743 O O . TYR A 1 93 ? 15.981 23.663 69.716 1.00 62.67 93 TYR A O 1
ATOM 752 N N . ARG A 1 94 ? 16.427 21.959 71.119 1.00 64.37 94 ARG A N 1
ATOM 753 C CA . ARG A 1 94 ? 15.241 22.157 71.935 1.00 66.29 94 ARG A CA 1
ATOM 754 C C . ARG A 1 94 ? 15.283 23.455 72.734 1.00 64.36 94 ARG A C 1
ATOM 755 O O . ARG A 1 94 ? 14.255 23.918 73.226 1.00 64.41 94 ARG A O 1
ATOM 763 N N . ALA A 1 95 ? 16.464 24.049 72.853 1.00 61.46 95 ALA A N 1
ATOM 764 C CA . ALA A 1 95 ? 16.610 25.292 73.601 1.00 58.55 95 ALA A CA 1
ATOM 765 C C . ALA A 1 95 ? 16.771 26.490 72.677 1.00 56.99 95 ALA A C 1
ATOM 766 O O . ALA A 1 95 ? 16.671 27.639 73.108 1.00 57.41 95 ALA A O 1
ATOM 768 N N . GLY A 1 96 ? 17.018 26.218 71.401 1.00 53.82 96 GLY A N 1
ATOM 769 C CA . GLY A 1 96 ? 17.208 27.289 70.444 1.00 50.98 96 GLY A CA 1
ATOM 770 C C . GLY A 1 96 ? 18.693 27.521 70.245 1.00 48.03 96 GLY A C 1
ATOM 771 O O . GLY A 1 96 ? 19.384 27.974 71.159 1.00 48.54 96 GLY A O 1
ATOM 772 N N . VAL A 1 97 ? 19.182 27.207 69.049 1.00 45.35 97 VAL A N 1
ATOM 773 C CA . VAL A 1 97 ? 20.593 27.362 68.722 1.00 43.54 97 VAL A CA 1
ATOM 774 C C . VAL A 1 97 ? 21.168 28.703 69.165 1.00 43.43 97 VAL A C 1
ATOM 775 O O . VAL A 1 97 ? 22.136 28.751 69.930 1.00 40.25 97 VAL A O 1
ATOM 779 N N . ARG A 1 98 ? 20.573 29.790 68.684 1.00 43.39 98 ARG A N 1
ATOM 780 C CA . ARG A 1 98 ? 21.048 31.123 69.033 1.00 44.45 98 ARG A CA 1
ATOM 781 C C . ARG A 1 98 ? 21.107 31.321 70.543 1.00 44.42 98 ARG A C 1
ATOM 782 O O . ARG A 1 98 ? 22.139 31.729 71.076 1.00 42.30 98 ARG A O 1
ATOM 790 N N . ASN A 1 99 ? 20.005 31.030 71.231 1.00 46.05 99 ASN A N 1
ATOM 791 C CA . ASN A 1 99 ? 19.960 31.169 72.685 1.00 47.49 99 ASN A CA 1
ATOM 792 C C . ASN A 1 99 ? 21.097 30.390 73.337 1.00 46.15 99 ASN A C 1
ATOM 793 O O . ASN A 1 99 ? 21.796 30.902 74.207 1.00 45.59 99 ASN A O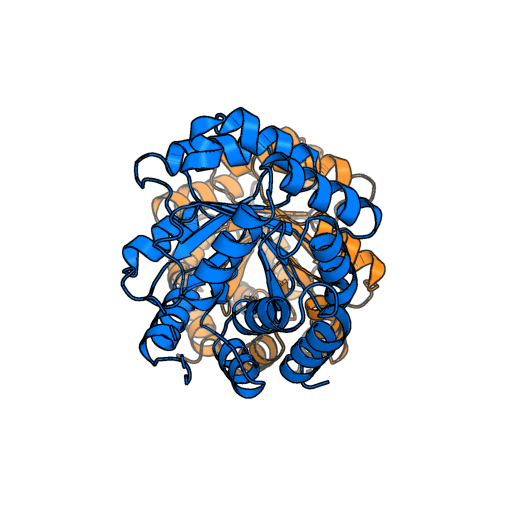 1
ATOM 798 N N . PHE A 1 100 ? 21.263 29.141 72.911 1.00 45.29 100 PHE A N 1
ATOM 799 C CA . PHE A 1 100 ? 22.294 28.272 73.462 1.00 43.68 100 PHE A CA 1
ATOM 800 C C . PHE A 1 100 ? 23.688 28.843 73.262 1.00 42.18 100 PHE A C 1
ATOM 801 O O . PHE A 1 100 ? 24.425 29.055 74.227 1.00 40.67 100 PHE A O 1
ATOM 809 N N . LEU A 1 101 ? 24.051 29.087 72.008 1.00 40.99 101 LEU A N 1
ATOM 810 C CA . LEU A 1 101 ? 25.369 29.621 71.688 1.00 40.60 101 LEU A CA 1
ATOM 811 C C . LEU A 1 101 ? 25.671 30.917 72.442 1.00 40.93 101 LEU A C 1
ATOM 812 O O . LEU A 1 101 ? 26.794 31.130 72.907 1.00 39.88 101 LEU A O 1
ATOM 817 N N . ALA A 1 102 ? 24.662 31.772 72.575 1.00 41.55 102 ALA A N 1
ATOM 818 C CA . ALA A 1 102 ? 24.819 33.048 73.271 1.00 42.10 102 ALA A CA 1
ATOM 819 C C . ALA A 1 102 ? 25.181 32.866 74.746 1.00 42.40 102 ALA A C 1
ATOM 820 O O . ALA A 1 102 ? 26.132 33.475 75.243 1.00 40.89 102 ALA A O 1
ATOM 822 N N . GLU A 1 103 ? 24.414 32.036 75.444 1.00 42.49 103 GLU A N 1
ATOM 823 C CA . GLU A 1 103 ? 24.668 31.792 76.858 1.00 43.99 103 GLU A CA 1
ATOM 824 C C . GLU A 1 103 ? 25.999 31.060 77.033 1.00 41.92 103 GLU A C 1
ATOM 825 O O . GLU A 1 103 ? 26.711 31.275 78.012 1.00 40.42 103 GLU A O 1
ATOM 831 N N . ALA A 1 104 ? 26.338 30.201 76.074 1.00 40.38 104 ALA A N 1
ATOM 832 C CA . ALA A 1 104 ? 27.593 29.458 76.138 1.00 37.72 104 ALA A CA 1
ATOM 833 C C . ALA A 1 104 ? 28.751 30.445 76.083 1.00 37.48 104 ALA A C 1
ATOM 834 O O . ALA A 1 104 ? 29.680 30.390 76.895 1.00 34.89 104 ALA A O 1
ATOM 836 N N . LYS A 1 105 ? 28.680 31.354 75.116 1.00 38.32 105 LYS A N 1
ATOM 837 C CA . LYS A 1 105 ? 29.702 32.377 74.938 1.00 38.53 105 LYS A CA 1
ATOM 838 C C . LYS A 1 105 ? 29.762 33.254 76.186 1.00 39.56 105 LYS A C 1
ATOM 839 O O . LYS A 1 105 ? 30.843 33.621 76.650 1.00 39.82 105 LYS A O 1
ATOM 845 N N . ALA A 1 106 ? 28.595 33.581 76.730 1.00 40.75 106 ALA A N 1
ATOM 846 C CA . ALA A 1 106 ? 28.506 34.416 77.924 1.00 41.52 106 ALA A CA 1
ATOM 847 C C . ALA A 1 106 ? 29.222 33.788 79.116 1.00 40.94 106 ALA A C 1
ATOM 848 O O . ALA A 1 106 ? 29.835 34.492 79.920 1.00 41.98 106 ALA A O 1
ATOM 850 N N . SER A 1 107 ? 29.141 32.465 79.222 1.00 39.35 107 SER A N 1
ATOM 851 C CA . SER A 1 107 ? 29.765 31.732 80.321 1.00 38.82 107 SER A CA 1
ATOM 852 C C . SER A 1 107 ? 31.280 31.605 80.178 1.00 37.35 107 SER A C 1
ATOM 853 O O . SER A 1 107 ? 31.982 31.355 81.160 1.00 36.17 107 SER A O 1
ATOM 856 N N . GLY A 1 108 ? 31.779 31.762 78.957 1.00 34.53 108 GLY A N 1
ATOM 857 C CA . GLY A 1 108 ? 33.210 31.658 78.730 1.00 33.70 108 GLY A CA 1
ATOM 858 C C . GLY A 1 108 ? 33.640 30.518 77.819 1.00 31.22 108 GLY A C 1
ATOM 859 O O . GLY A 1 108 ? 34.830 30.201 77.735 1.00 29.30 108 GLY A O 1
ATOM 860 N N . VAL A 1 109 ? 32.674 29.902 77.138 1.00 30.79 109 VAL A N 1
ATOM 861 C CA . VAL A 1 109 ? 32.960 28.793 76.224 1.00 29.40 109 VAL A CA 1
ATOM 862 C C . VAL A 1 109 ? 33.624 29.333 74.952 1.00 28.81 109 VAL A C 1
ATOM 863 O O . VAL A 1 109 ? 33.176 30.325 74.391 1.00 27.41 109 VAL A O 1
ATOM 867 N N . ASP A 1 110 ? 34.678 28.666 74.492 1.00 29.34 110 ASP A N 1
ATOM 868 C CA . ASP A 1 110 ? 35.386 29.116 73.296 1.00 28.03 110 ASP A CA 1
ATOM 869 C C . ASP A 1 110 ? 34.922 28.444 72.007 1.00 28.82 110 ASP A C 1
ATOM 870 O O . ASP A 1 110 ? 34.771 29.098 70.971 1.00 24.62 110 ASP A O 1
ATOM 875 N N . GLY A 1 111 ? 34.693 27.138 72.075 1.00 26.16 111 GLY A N 1
ATOM 876 C CA . GLY A 1 111 ? 34.260 26.423 70.892 1.00 26.23 111 GLY A CA 1
ATOM 877 C C . GLY A 1 111 ? 33.164 25.429 71.191 1.00 25.31 111 GLY A C 1
ATOM 878 O O . GLY A 1 111 ? 32.906 25.106 72.352 1.00 22.50 111 GLY A O 1
ATOM 879 N N . ILE A 1 112 ? 32.510 24.948 70.137 1.00 25.24 112 ILE A N 1
ATOM 880 C CA . ILE A 1 112 ? 31.439 23.981 70.312 1.00 25.40 112 ILE A CA 1
ATOM 881 C C . ILE A 1 112 ? 31.489 22.862 69.279 1.00 25.46 112 ILE A C 1
ATOM 882 O O . ILE A 1 112 ? 31.818 23.071 68.106 1.00 19.10 112 ILE A O 1
ATOM 887 N N . LEU A 1 113 ? 31.160 21.665 69.747 1.00 24.60 113 LEU A N 1
ATOM 888 C CA . LEU A 1 113 ? 31.139 20.481 68.912 1.00 26.11 113 LEU A CA 1
ATOM 889 C C . LEU A 1 113 ? 29.776 19.819 69.067 1.00 26.92 113 LEU A C 1
ATOM 890 O O . LEU A 1 113 ? 29.408 19.387 70.162 1.00 25.33 113 LEU A O 1
ATOM 895 N N . VAL A 1 114 ? 29.023 19.774 67.975 1.00 27.13 114 VAL A N 1
ATOM 896 C CA . VAL A 1 114 ? 27.712 19.146 67.985 1.00 29.85 114 VAL A CA 1
ATOM 897 C C . VAL A 1 114 ? 27.896 17.802 67.291 1.00 31.51 114 VAL A C 1
ATOM 898 O O . VAL A 1 114 ? 28.038 17.728 66.071 1.00 33.26 114 VAL A O 1
ATOM 902 N N . VAL A 1 115 ? 27.909 16.752 68.099 1.00 31.87 115 VAL A N 1
ATOM 903 C CA . VAL A 1 115 ? 28.108 15.381 67.656 1.00 32.97 115 VAL A CA 1
ATOM 904 C C . VAL A 1 115 ? 27.236 14.907 66.503 1.00 34.54 115 VAL A C 1
ATOM 905 O O . VAL A 1 115 ? 27.737 14.364 65.519 1.00 34.23 115 VAL A O 1
ATOM 909 N N . ASP A 1 116 ? 25.929 15.111 66.631 1.00 36.37 116 ASP A N 1
ATOM 910 C CA . ASP A 1 116 ? 24.986 14.666 65.612 1.00 37.85 116 ASP A CA 1
ATOM 911 C C . ASP A 1 116 ? 24.227 15.789 64.904 1.00 40.19 116 ASP A C 1
ATOM 912 O O . ASP A 1 116 ? 23.011 15.701 64.720 1.00 41.80 116 ASP A O 1
ATOM 917 N N . LEU A 1 117 ? 24.943 16.834 64.502 1.00 42.11 117 LEU A N 1
ATOM 918 C CA . LEU A 1 117 ? 24.329 17.962 63.807 1.00 44.58 117 LEU A CA 1
ATOM 919 C C . LEU A 1 117 ? 23.888 17.548 62.405 1.00 47.03 117 LEU A C 1
ATOM 920 O O . LEU A 1 117 ? 24.709 17.122 61.590 1.00 45.99 117 LEU A O 1
ATOM 925 N N . PRO A 1 118 ? 22.585 17.662 62.108 1.00 49.12 118 PRO A N 1
ATOM 926 C CA . PRO A 1 118 ? 22.091 17.289 60.777 1.00 50.27 118 PRO A CA 1
ATOM 927 C C . PRO A 1 118 ? 22.872 18.060 59.713 1.00 50.71 118 PRO A C 1
ATOM 928 O O . PRO A 1 118 ? 23.037 19.276 59.816 1.00 49.06 118 PRO A O 1
ATOM 932 N N . VAL A 1 119 ? 23.355 17.350 58.697 1.00 54.48 119 VAL A N 1
ATOM 933 C CA . VAL A 1 119 ? 24.149 17.979 57.646 1.00 57.18 119 VAL A CA 1
ATOM 934 C C . VAL A 1 119 ? 23.473 19.182 56.994 1.00 58.62 119 VAL A C 1
ATOM 935 O O . VAL A 1 119 ? 24.139 20.154 56.642 1.00 58.74 119 VAL A O 1
ATOM 939 N N . PHE A 1 120 ? 22.155 19.127 56.840 1.00 60.89 120 PHE A N 1
ATOM 940 C CA . PHE A 1 120 ? 21.422 20.233 56.232 1.00 62.76 120 PHE A CA 1
ATOM 941 C C . PHE A 1 120 ? 21.115 21.363 57.211 1.00 61.40 120 PHE A C 1
ATOM 942 O O . PHE A 1 120 ? 20.146 22.102 57.041 1.00 62.15 120 PHE A O 1
ATOM 950 N N . HIS A 1 121 ? 21.951 21.492 58.231 1.00 58.13 121 HIS A N 1
ATOM 951 C CA . HIS A 1 121 ? 21.802 22.533 59.240 1.00 54.87 121 HIS A CA 1
ATOM 952 C C . HIS A 1 121 ? 23.176 23.105 59.552 1.00 52.34 121 HIS A C 1
ATOM 953 O O . HIS A 1 121 ? 23.297 24.154 60.187 1.00 50.73 121 HIS A O 1
ATOM 960 N N . ALA A 1 122 ? 24.208 22.407 59.089 1.00 51.36 122 ALA A N 1
ATOM 961 C CA . ALA A 1 122 ? 25.590 22.815 59.314 1.00 51.48 122 ALA A CA 1
ATOM 962 C C . ALA A 1 122 ? 25.861 24.254 58.884 1.00 51.73 122 ALA A C 1
ATOM 963 O O . ALA A 1 122 ? 26.464 25.026 59.632 1.00 51.77 122 ALA A O 1
ATOM 965 N N . LYS A 1 123 ? 25.414 24.612 57.685 1.00 52.49 123 LYS A N 1
ATOM 966 C CA . LYS A 1 123 ? 25.620 25.962 57.169 1.00 53.95 123 LYS A CA 1
ATOM 967 C C . LYS A 1 123 ? 24.997 27.018 58.074 1.00 53.22 123 LYS A C 1
ATOM 968 O O . LYS A 1 123 ? 25.655 27.987 58.450 1.00 53.24 123 LYS A O 1
ATOM 974 N N . GLU A 1 124 ? 23.728 26.825 58.418 1.00 52.40 124 GLU A N 1
ATOM 975 C CA . GLU A 1 124 ? 23.018 27.756 59.286 1.00 50.68 124 GLU A CA 1
ATOM 976 C C . GLU A 1 124 ? 23.747 27.857 60.618 1.00 47.11 124 GLU A C 1
ATOM 977 O O . GLU A 1 124 ? 24.013 28.949 61.120 1.00 45.92 124 GLU A O 1
ATOM 983 N N . PHE A 1 125 ? 24.066 26.699 61.184 1.00 43.72 125 PHE A N 1
ATOM 984 C CA . PHE A 1 125 ? 24.755 26.639 62.462 1.00 40.34 125 PHE A CA 1
ATOM 985 C C . PHE A 1 125 ? 26.063 27.424 62.466 1.00 38.97 125 PHE A C 1
ATOM 986 O O . PHE A 1 125 ? 26.298 28.244 63.354 1.00 38.57 125 PHE A O 1
ATOM 994 N N . THR A 1 126 ? 26.915 27.168 61.476 1.00 37.67 126 THR A N 1
ATOM 995 C CA . THR A 1 126 ? 28.206 27.848 61.384 1.00 38.49 126 THR A CA 1
ATOM 996 C C . THR A 1 126 ? 28.045 29.359 61.280 1.00 39.37 126 THR A C 1
ATOM 997 O O . THR A 1 126 ? 28.888 30.122 61.759 1.00 37.18 126 THR A O 1
ATOM 1001 N N . GLU A 1 127 ? 26.956 29.781 60.647 1.00 40.87 127 GLU A N 1
ATOM 1002 C CA . GLU A 1 127 ? 26.654 31.194 60.467 1.00 43.73 127 GLU A CA 1
ATOM 1003 C C . GLU A 1 127 ? 26.418 31.870 61.811 1.00 41.17 127 GLU A C 1
ATOM 1004 O O . GLU A 1 127 ? 27.027 32.892 62.130 1.00 39.56 127 GLU A O 1
ATOM 1010 N N . ILE A 1 128 ? 25.521 31.280 62.592 1.00 39.81 128 ILE A N 1
ATOM 1011 C CA . ILE A 1 128 ? 25.161 31.796 63.907 1.00 39.51 128 ILE A CA 1
ATOM 1012 C C . ILE A 1 128 ? 26.322 31.713 64.896 1.00 37.71 128 ILE A C 1
ATOM 1013 O O . ILE A 1 128 ? 26.527 32.619 65.705 1.00 36.47 128 ILE A O 1
ATOM 1018 N N . ALA A 1 129 ? 27.078 30.620 64.832 1.00 36.32 129 ALA A N 1
ATOM 1019 C CA . ALA A 1 129 ? 28.216 30.437 65.720 1.00 35.22 129 ALA A CA 1
ATOM 1020 C C . ALA A 1 129 ? 29.172 31.607 65.543 1.00 34.42 129 ALA A C 1
ATOM 1021 O O . ALA A 1 129 ? 29.644 32.201 66.512 1.00 35.02 129 ALA A O 1
ATOM 1023 N N . ARG A 1 130 ? 29.459 31.925 64.287 1.00 37.14 130 ARG A N 1
ATOM 1024 C CA . ARG A 1 130 ? 30.348 33.028 63.961 1.00 39.33 130 ARG A CA 1
ATOM 1025 C C . ARG A 1 130 ? 29.782 34.328 64.513 1.00 39.51 130 ARG A C 1
ATOM 1026 O O . ARG A 1 130 ? 30.499 35.128 65.114 1.00 38.41 130 ARG A O 1
ATOM 1034 N N . GLU A 1 131 ? 28.488 34.538 64.302 1.00 40.66 131 GLU A N 1
ATOM 1035 C CA . GLU A 1 131 ? 27.843 35.749 64.783 1.00 43.58 131 GLU A CA 1
ATOM 1036 C C . GLU A 1 131 ? 27.899 35.853 66.300 1.00 43.19 131 GLU A C 1
ATOM 1037 O O . GLU A 1 131 ? 28.059 36.943 66.846 1.00 43.89 131 GLU A O 1
ATOM 1043 N N . GLU A 1 132 ? 27.788 34.722 66.987 1.00 41.57 132 GLU A N 1
ATOM 1044 C CA . GLU A 1 132 ? 27.824 34.734 68.442 1.00 40.78 132 GLU A CA 1
ATOM 1045 C C . GLU A 1 132 ? 29.249 34.673 68.980 1.00 39.58 132 GLU A C 1
ATOM 1046 O O . GLU A 1 132 ? 29.469 34.697 70.189 1.00 39.42 132 GLU A O 1
ATOM 1052 N N . GLY A 1 133 ? 30.217 34.596 68.074 1.00 38.48 133 GLY A N 1
ATOM 1053 C CA . GLY A 1 133 ? 31.610 34.556 68.482 1.00 35.70 133 GLY A CA 1
ATOM 1054 C C . GLY A 1 133 ? 32.072 33.225 69.043 1.00 35.36 133 GLY A C 1
ATOM 1055 O O . GLY A 1 133 ? 32.957 33.183 69.891 1.00 35.07 133 GLY A O 1
ATOM 1056 N N . ILE A 1 134 ? 31.472 32.134 68.576 1.00 33.67 134 ILE A N 1
ATOM 1057 C CA . ILE A 1 134 ? 31.851 30.805 69.040 1.00 31.12 134 ILE A CA 1
ATOM 1058 C C . ILE A 1 134 ? 32.544 30.036 67.924 1.00 26.72 134 ILE A C 1
ATOM 1059 O O . ILE A 1 134 ? 32.062 30.001 66.794 1.00 28.77 134 ILE A O 1
ATOM 1064 N N . LYS A 1 135 ? 33.682 29.430 68.242 1.00 25.22 135 LYS A N 1
ATOM 1065 C CA . LYS A 1 135 ? 34.430 28.660 67.257 1.00 24.75 135 LYS A CA 1
ATOM 1066 C C . LYS A 1 135 ? 33.805 27.283 67.049 1.00 26.33 135 LYS A C 1
ATOM 1067 O O . LYS A 1 135 ? 33.296 26.662 67.990 1.00 24.65 135 LYS A O 1
ATOM 1073 N N . THR A 1 136 ? 33.848 26.804 65.811 1.00 24.29 136 THR A N 1
ATOM 1074 C CA . THR A 1 136 ? 33.255 25.517 65.493 1.00 23.83 136 THR A CA 1
ATOM 1075 C C . THR A 1 136 ? 34.255 24.374 65.443 1.00 22.26 136 THR A C 1
ATOM 1076 O O . THR A 1 136 ? 35.381 24.530 64.970 1.00 19.98 136 THR A O 1
ATOM 1080 N N . VAL A 1 137 ? 33.824 23.227 65.952 1.00 19.67 137 VAL A N 1
ATOM 1081 C CA . VAL A 1 137 ? 34.627 22.014 65.936 1.00 19.37 137 VAL A CA 1
ATOM 1082 C C . VAL A 1 137 ? 33.734 20.966 65.276 1.00 21.42 137 VAL A C 1
ATOM 1083 O O . VAL A 1 137 ? 32.586 20.783 65.680 1.00 21.46 137 VAL A O 1
ATOM 1087 N N . PHE A 1 138 ? 34.248 20.303 64.243 1.00 21.18 138 PHE A N 1
ATOM 1088 C CA . PHE A 1 138 ? 33.498 19.261 63.553 1.00 20.44 138 PHE A CA 1
ATOM 1089 C C . PHE A 1 138 ? 34.277 17.963 63.630 1.00 19.86 138 PHE A C 1
ATOM 1090 O O . PHE A 1 138 ? 35.506 17.967 63.660 1.00 18.94 138 PHE A O 1
ATOM 1098 N N . LEU A 1 139 ? 33.561 16.849 63.650 1.00 19.87 139 LEU A N 1
ATOM 1099 C CA . LEU A 1 139 ? 34.243 15.575 63.735 1.00 22.79 139 LEU A CA 1
ATOM 1100 C C . LEU A 1 139 ? 34.240 14.805 62.426 1.00 22.23 139 LEU A C 1
ATOM 1101 O O . LEU A 1 139 ? 33.432 15.055 61.531 1.00 21.17 139 LEU A O 1
ATOM 1106 N N . ALA A 1 140 ? 35.192 13.891 62.315 1.00 20.49 140 ALA A N 1
ATOM 1107 C CA . ALA A 1 140 ? 35.324 13.056 61.135 1.00 21.45 140 ALA A CA 1
ATOM 1108 C C . ALA A 1 140 ? 35.728 11.687 61.651 1.00 21.56 140 ALA A C 1
ATOM 1109 O O . ALA A 1 140 ? 36.548 11.573 62.560 1.00 19.54 140 ALA A O 1
ATOM 1111 N N . ALA A 1 141 ? 35.113 10.652 61.083 1.00 24.16 141 ALA A N 1
ATOM 1112 C CA . ALA A 1 141 ? 35.382 9.274 61.466 1.00 23.17 141 ALA A CA 1
ATOM 1113 C C . ALA A 1 141 ? 36.147 8.635 60.315 1.00 21.30 141 ALA A C 1
ATOM 1114 O O . ALA A 1 141 ? 36.314 9.251 59.264 1.00 22.47 141 ALA A O 1
ATOM 1116 N N . PRO A 1 142 ? 36.622 7.396 60.496 1.00 20.32 142 PRO A N 1
ATOM 1117 C CA . PRO A 1 142 ? 37.372 6.709 59.438 1.00 20.53 142 PRO A CA 1
ATOM 1118 C C . PRO A 1 142 ? 36.654 6.512 58.084 1.00 22.35 142 PRO A C 1
ATOM 1119 O O . PRO A 1 142 ? 37.314 6.287 57.060 1.00 21.59 142 PRO A O 1
ATOM 1123 N N . ASN A 1 143 ? 35.325 6.591 58.066 1.00 19.71 143 ASN A N 1
ATOM 1124 C CA . ASN A 1 143 ? 34.598 6.409 56.810 1.00 22.70 143 ASN A CA 1
ATOM 1125 C C . ASN A 1 143 ? 34.321 7.743 56.125 1.00 23.58 143 ASN A C 1
ATOM 1126 O O . ASN A 1 143 ? 33.564 7.820 55.164 1.00 22.43 143 ASN A O 1
ATOM 1131 N N . THR A 1 144 ? 34.936 8.805 56.635 1.00 21.77 144 THR A N 1
ATOM 1132 C CA . THR A 1 144 ? 34.779 10.129 56.045 1.00 20.12 144 THR A CA 1
ATOM 1133 C C . THR A 1 144 ? 35.719 10.205 54.835 1.00 21.35 144 THR A C 1
ATOM 1134 O O . THR A 1 144 ? 36.915 10.011 54.976 1.00 22.20 144 THR A O 1
ATOM 1138 N N . PRO A 1 145 ? 35.185 10.465 53.625 1.00 21.79 145 PRO A N 1
ATOM 1139 C CA . PRO A 1 145 ? 36.026 10.557 52.424 1.00 22.68 145 PRO A CA 1
ATOM 1140 C C . PRO A 1 145 ? 36.807 11.876 52.356 1.00 22.53 145 PRO A C 1
ATOM 1141 O O . PRO A 1 145 ? 36.436 12.857 52.987 1.00 21.41 145 PRO A O 1
ATOM 1145 N N . ASP A 1 146 ? 37.880 11.894 51.570 1.00 25.28 146 ASP A N 1
ATOM 1146 C CA . ASP A 1 146 ? 38.703 13.094 51.425 1.00 26.48 146 ASP A CA 1
ATOM 1147 C C . ASP A 1 146 ? 37.884 14.326 51.066 1.00 27.37 146 ASP A C 1
ATOM 1148 O O . ASP A 1 146 ? 38.087 15.406 51.632 1.00 25.55 146 ASP A O 1
ATOM 1153 N N . GLU A 1 147 ? 36.968 14.173 50.116 1.00 26.20 147 GLU A N 1
ATOM 1154 C CA . GLU A 1 147 ? 36.148 15.292 49.684 1.00 27.51 147 GLU A CA 1
ATOM 1155 C C . GLU A 1 147 ? 35.364 15.900 50.834 1.00 26.04 147 GLU A C 1
ATOM 1156 O O . GLU A 1 147 ? 35.246 17.122 50.925 1.00 27.18 147 GLU A O 1
ATOM 1162 N N . ARG A 1 148 ? 34.821 15.057 51.708 1.00 23.35 148 ARG A N 1
ATOM 1163 C CA . ARG A 1 148 ? 34.059 15.564 52.840 1.00 24.59 148 ARG A CA 1
ATOM 1164 C C . ARG A 1 148 ? 34.980 16.194 53.893 1.00 21.14 148 ARG A C 1
ATOM 1165 O O . ARG A 1 148 ? 34.593 17.138 54.566 1.00 22.57 148 ARG A O 1
ATOM 1173 N N . LEU A 1 149 ? 36.186 15.655 54.050 1.00 21.61 149 LEU A N 1
ATOM 1174 C CA . LEU A 1 149 ? 37.137 16.225 55.004 1.00 22.92 149 LEU A CA 1
ATOM 1175 C C . LEU A 1 149 ? 37.436 17.677 54.616 1.00 21.65 149 LEU A C 1
ATOM 1176 O O . LEU A 1 149 ? 37.587 18.543 55.477 1.00 19.31 149 LEU A O 1
ATOM 1181 N N . LYS A 1 150 ? 37.512 17.936 53.311 1.00 24.08 150 LYS A N 1
ATOM 1182 C CA . LYS A 1 150 ? 37.798 19.279 52.822 1.00 24.93 150 LYS A CA 1
ATOM 1183 C C . LYS A 1 150 ? 36.659 20.229 53.171 1.00 23.26 150 LYS A C 1
ATOM 1184 O O . LYS A 1 150 ? 36.892 21.355 53.614 1.00 20.99 150 LYS A O 1
ATOM 1190 N N . VAL A 1 151 ? 35.429 19.778 52.959 1.00 21.54 151 VAL A N 1
ATOM 1191 C CA . VAL A 1 151 ? 34.270 20.609 53.266 1.00 23.15 151 VAL A CA 1
ATOM 1192 C C . VAL A 1 151 ? 34.244 20.928 54.750 1.00 21.87 151 VAL A C 1
ATOM 1193 O O . VAL A 1 151 ? 34.048 22.078 55.153 1.00 25.13 151 VAL A O 1
ATOM 1197 N N . ILE A 1 152 ? 34.444 19.902 55.567 1.00 20.90 152 ILE A N 1
ATOM 1198 C CA . ILE A 1 152 ? 34.461 20.080 57.016 1.00 19.91 152 ILE A CA 1
ATOM 1199 C C . ILE A 1 152 ? 35.544 21.077 57.418 1.00 20.63 152 ILE A C 1
ATOM 1200 O O . ILE A 1 152 ? 35.301 21.963 58.237 1.00 20.66 152 ILE A O 1
ATOM 1205 N N . ASP A 1 153 ? 36.742 20.924 56.858 1.00 19.85 153 ASP A N 1
ATOM 1206 C CA . ASP A 1 153 ? 37.839 21.833 57.171 1.00 20.14 153 ASP A CA 1
ATOM 1207 C C . ASP A 1 153 ? 37.472 23.284 56.836 1.00 21.54 153 ASP A C 1
ATOM 1208 O O . ASP A 1 153 ? 37.827 24.199 57.577 1.00 20.26 153 ASP A O 1
ATOM 1213 N N . ASP A 1 154 ? 36.762 23.494 55.727 1.00 24.44 154 ASP A N 1
ATOM 1214 C CA . ASP A 1 154 ? 36.372 24.850 55.329 1.00 25.70 154 ASP A CA 1
ATOM 1215 C C . ASP A 1 154 ? 35.347 25.494 56.263 1.00 27.66 154 ASP A C 1
ATOM 1216 O O . ASP A 1 154 ? 35.292 26.716 56.370 1.00 29.47 154 ASP A O 1
ATOM 1221 N N . MET A 1 155 ? 34.532 24.688 56.931 1.00 25.84 155 MET A N 1
ATOM 1222 C CA . MET A 1 155 ? 33.533 25.241 57.840 1.00 28.93 155 MET A CA 1
ATOM 1223 C C . MET A 1 155 ? 34.074 25.344 59.264 1.00 26.13 155 MET A C 1
ATOM 1224 O O . MET A 1 155 ? 33.461 25.972 60.123 1.00 28.40 155 MET A O 1
ATOM 1229 N N . THR A 1 156 ? 35.220 24.722 59.511 1.00 22.83 156 THR A N 1
ATOM 1230 C CA . THR A 1 156 ? 35.803 24.720 60.848 1.00 21.96 156 THR A CA 1
ATOM 1231 C C . THR A 1 156 ? 36.617 25.959 61.206 1.00 22.70 156 THR A C 1
ATOM 1232 O O . THR A 1 156 ? 37.509 26.357 60.461 1.00 19.29 156 THR A O 1
ATOM 1236 N N . THR A 1 157 ? 36.317 26.550 62.364 1.00 21.10 157 THR A N 1
ATOM 1237 C CA . THR A 1 157 ? 37.059 27.715 62.824 1.00 20.20 157 THR A CA 1
ATOM 1238 C C . THR A 1 157 ? 37.839 27.390 64.102 1.00 21.04 157 THR A C 1
ATOM 1239 O O . THR A 1 157 ? 38.701 28.165 64.521 1.00 20.95 157 THR A O 1
ATOM 1243 N N . GLY A 1 158 ? 37.542 26.240 64.716 1.00 20.00 158 GLY A N 1
ATOM 1244 C CA . GLY A 1 158 ? 38.238 25.836 65.932 1.00 20.81 158 GLY A CA 1
ATOM 1245 C C . GLY A 1 158 ? 39.329 24.821 65.616 1.00 20.50 158 GLY A C 1
ATOM 1246 O O . GLY A 1 158 ? 40.515 25.157 65.613 1.00 18.18 158 GLY A O 1
ATOM 1247 N N . PHE A 1 159 ? 38.926 23.571 65.394 1.00 18.36 159 PHE A N 1
ATOM 1248 C CA . PHE A 1 159 ? 39.844 22.502 64.997 1.00 17.41 159 PHE A CA 1
ATOM 1249 C C . PHE A 1 159 ? 39.011 21.321 64.525 1.00 16.65 159 PHE A C 1
ATOM 1250 O O . PHE A 1 159 ? 37.814 21.255 64.792 1.00 15.77 159 PHE A O 1
ATOM 1258 N N . VAL A 1 160 ? 39.634 20.416 63.785 1.00 17.39 160 VAL A N 1
ATOM 1259 C CA . VAL A 1 160 ? 38.948 19.241 63.284 1.00 16.49 160 VAL A CA 1
ATOM 1260 C C . VAL A 1 160 ? 39.199 18.102 64.263 1.00 17.91 160 VAL A C 1
ATOM 1261 O O . VAL A 1 160 ? 40.342 17.819 64.623 1.00 18.06 160 VAL A O 1
ATOM 1265 N N . TYR A 1 161 ? 38.128 17.452 64.696 1.00 14.27 161 TYR A N 1
ATOM 1266 C CA . TYR A 1 161 ? 38.264 16.365 65.652 1.00 15.60 161 TYR A CA 1
ATOM 1267 C C . TYR A 1 161 ? 38.084 15.004 64.973 1.00 16.11 161 TYR A C 1
ATOM 1268 O O . TYR A 1 161 ? 37.010 14.677 64.485 1.00 17.34 161 TYR A O 1
ATOM 1277 N N . LEU A 1 162 ? 39.162 14.231 64.934 1.00 15.77 162 LEU A N 1
ATOM 1278 C CA . LEU A 1 162 ? 39.146 12.906 64.318 1.00 16.36 162 LEU A CA 1
ATOM 1279 C C . LEU A 1 162 ? 38.846 11.867 65.397 1.00 18.80 162 LEU A C 1
ATOM 1280 O O . LEU A 1 162 ? 39.489 11.851 66.447 1.00 18.97 162 LEU A O 1
ATOM 1285 N N . VAL A 1 163 ? 37.875 10.997 65.139 1.00 17.76 163 VAL A N 1
ATOM 1286 C CA . VAL A 1 163 ? 37.530 9.976 66.119 1.00 19.58 163 VAL A CA 1
ATOM 1287 C C . VAL A 1 163 ? 37.536 8.587 65.487 1.00 20.15 163 VAL A C 1
ATOM 1288 O O . VAL A 1 163 ? 37.536 8.453 64.260 1.00 19.23 163 VAL A O 1
ATOM 1292 N N . SER A 1 164 ? 37.540 7.557 66.326 1.00 23.78 164 SER A N 1
ATOM 1293 C CA . SER A 1 164 ? 37.541 6.179 65.844 1.00 30.32 164 SER A CA 1
ATOM 1294 C C . SER A 1 164 ? 36.092 5.698 65.722 1.00 32.07 164 SER A C 1
ATOM 1295 O O . SER A 1 164 ? 35.217 6.175 66.444 1.00 32.51 164 SER A O 1
ATOM 1298 N N . LEU A 1 165 ? 35.843 4.740 64.824 1.00 36.28 165 LEU A N 1
ATOM 1299 C CA . LEU A 1 165 ? 34.485 4.235 64.612 1.00 40.22 165 LEU A CA 1
ATOM 1300 C C . LEU A 1 165 ? 33.680 4.007 65.890 1.00 42.08 165 LEU A C 1
ATOM 1301 O O . LEU A 1 165 ? 32.515 4.396 65.959 1.00 42.97 165 LEU A O 1
ATOM 1306 N N . TYR A 1 166 ? 34.285 3.385 66.896 1.00 45.21 166 TYR A N 1
ATOM 1307 C CA . TYR A 1 166 ? 33.567 3.145 68.144 1.00 48.82 166 TYR A CA 1
ATOM 1308 C C . TYR A 1 166 ? 34.520 3.113 69.343 1.00 50.39 166 TYR A C 1
ATOM 1309 O O . TYR A 1 166 ? 34.988 4.145 69.832 1.00 50.70 166 TYR A O 1
ATOM 1318 N N . GLU A 1 174 ? 47.134 -1.539 69.145 1.00 53.43 174 GLU A N 1
ATOM 1319 C CA . GLU A 1 174 ? 46.180 -0.823 69.978 1.00 52.19 174 GLU A CA 1
ATOM 1320 C C . GLU A 1 174 ? 45.290 0.083 69.138 1.00 48.13 174 GLU A C 1
ATOM 1321 O O . GLU A 1 174 ? 44.101 -0.180 68.968 1.00 48.29 174 GLU A O 1
ATOM 1327 N N . ILE A 1 175 ? 45.872 1.165 68.631 1.00 42.41 175 ILE A N 1
ATOM 1328 C CA . ILE A 1 175 ? 45.148 2.104 67.778 1.00 38.38 175 ILE A CA 1
ATOM 1329 C C . ILE A 1 175 ? 45.026 1.383 66.429 1.00 34.93 175 ILE A C 1
ATOM 1330 O O . ILE A 1 175 ? 46.016 0.908 65.897 1.00 32.70 175 ILE A O 1
ATOM 1335 N N . PRO A 1 176 ? 43.812 1.278 65.874 1.00 35.02 176 PRO A N 1
ATOM 1336 C CA . PRO A 1 176 ? 43.559 0.615 64.582 1.00 35.96 176 PRO A CA 1
ATOM 1337 C C . PRO A 1 176 ? 44.258 1.340 63.429 1.00 35.30 176 PRO A C 1
ATOM 1338 O O . PRO A 1 176 ? 44.395 2.566 63.460 1.00 31.42 176 PRO A O 1
ATOM 1342 N N . LYS A 1 177 ? 44.696 0.596 62.416 1.00 35.38 177 LYS A N 1
ATOM 1343 C CA . LYS A 1 177 ? 45.375 1.214 61.290 1.00 36.45 177 LYS A CA 1
ATOM 1344 C C . LYS A 1 177 ? 44.429 2.168 60.572 1.00 33.25 177 LYS A C 1
ATOM 1345 O O . LYS A 1 177 ? 44.863 3.122 59.932 1.00 31.67 177 LYS A O 1
ATOM 1351 N N . THR A 1 178 ? 43.133 1.914 60.690 1.00 29.95 178 THR A N 1
ATOM 1352 C CA . THR A 1 178 ? 42.157 2.761 60.027 1.00 29.92 178 THR A CA 1
ATOM 1353 C C . THR A 1 178 ? 42.140 4.162 60.643 1.00 25.88 178 THR A C 1
ATOM 1354 O O . THR A 1 178 ? 41.825 5.139 59.969 1.00 22.64 178 THR A O 1
ATOM 1358 N N . ALA A 1 179 ? 42.493 4.248 61.923 1.00 24.22 179 ALA A N 1
ATOM 1359 C CA . ALA A 1 179 ? 42.546 5.524 62.629 1.00 22.36 179 ALA A CA 1
ATOM 1360 C C . ALA A 1 179 ? 43.797 6.288 62.180 1.00 23.14 179 ALA A C 1
ATOM 1361 O O . ALA A 1 179 ? 43.760 7.503 61.999 1.00 21.16 179 ALA A O 1
ATOM 1363 N N . TYR A 1 180 ? 44.909 5.575 62.019 1.00 21.40 180 TYR A N 1
ATOM 1364 C CA . TYR A 1 180 ? 46.134 6.210 61.558 1.00 21.12 180 TYR A CA 1
ATOM 1365 C C . TYR A 1 180 ? 45.932 6.701 60.130 1.00 21.97 180 TYR A C 1
ATOM 1366 O O . TYR A 1 180 ? 46.452 7.752 59.748 1.00 19.50 180 TYR A O 1
ATOM 1375 N N . ASP A 1 181 ? 45.180 5.933 59.343 1.00 20.14 181 ASP A N 1
ATOM 1376 C CA . ASP A 1 181 ? 44.920 6.306 57.959 1.00 22.75 181 ASP A CA 1
ATOM 1377 C C . ASP A 1 181 ? 44.129 7.604 57.911 1.00 20.10 181 ASP A C 1
ATOM 1378 O O . ASP A 1 181 ? 44.400 8.483 57.084 1.00 20.97 181 ASP A O 1
ATOM 1383 N N . LEU A 1 182 ? 43.150 7.719 58.798 1.00 16.79 182 LEU A N 1
ATOM 1384 C CA . LEU A 1 182 ? 42.310 8.911 58.856 1.00 18.26 182 LEU A CA 1
ATOM 1385 C C . LEU A 1 182 ? 43.191 10.132 59.183 1.00 18.65 182 LEU A C 1
ATOM 1386 O O . LEU A 1 182 ? 43.022 11.199 58.610 1.00 17.46 182 LEU A O 1
ATOM 1391 N N . LEU A 1 183 ? 44.110 9.959 60.127 1.00 18.11 183 LEU A N 1
ATOM 1392 C CA . LEU A 1 183 ? 45.009 11.045 60.524 1.00 18.55 183 LEU A CA 1
ATOM 1393 C C . LEU A 1 183 ? 45.922 11.455 59.363 1.00 19.10 183 LEU A C 1
ATOM 1394 O O . LEU A 1 183 ? 46.083 12.638 59.078 1.00 19.80 183 LEU A O 1
ATOM 1399 N N . ARG A 1 184 ? 46.510 10.467 58.691 1.00 20.33 184 ARG A N 1
ATOM 1400 C CA . ARG A 1 184 ? 47.393 10.729 57.558 1.00 23.23 184 ARG A CA 1
ATOM 1401 C C . ARG A 1 184 ? 46.665 11.554 56.501 1.00 22.47 184 ARG A C 1
ATOM 1402 O O . ARG A 1 184 ? 47.174 12.572 56.030 1.00 21.82 184 ARG A O 1
ATOM 1410 N N . ARG A 1 185 ? 45.473 11.096 56.129 1.00 19.17 185 ARG A N 1
ATOM 1411 C CA . ARG A 1 185 ? 44.641 11.770 55.140 1.00 20.07 185 ARG A CA 1
ATOM 1412 C C . ARG A 1 185 ? 44.293 13.184 55.591 1.00 19.48 185 ARG A C 1
ATOM 1413 O O . ARG A 1 185 ? 44.368 14.135 54.811 1.00 18.05 185 ARG A O 1
ATOM 1421 N N . ALA A 1 186 ? 43.912 13.324 56.857 1.00 18.13 186 ALA A N 1
ATOM 1422 C CA . ALA A 1 186 ? 43.541 14.632 57.378 1.00 18.92 186 ALA A CA 1
ATOM 1423 C C . ALA A 1 186 ? 44.680 15.661 57.305 1.00 16.60 186 ALA A C 1
ATOM 1424 O O . ALA A 1 186 ? 44.458 16.797 56.907 1.00 19.98 186 ALA A O 1
ATOM 1426 N N . LYS A 1 187 ? 45.888 15.256 57.683 1.00 19.22 187 LYS A N 1
ATOM 1427 C CA . LYS A 1 187 ? 47.035 16.165 57.667 1.00 21.02 187 LYS A CA 1
ATOM 1428 C C . LYS A 1 187 ? 47.370 16.602 56.242 1.00 22.56 187 LYS A C 1
ATOM 1429 O O . LYS A 1 187 ? 47.994 17.637 56.038 1.00 24.45 187 LYS A O 1
ATOM 1435 N N . ARG A 1 188 ? 46.922 15.826 55.265 1.00 23.27 188 ARG A N 1
ATOM 1436 C CA . ARG A 1 188 ? 47.173 16.132 53.864 1.00 26.42 188 ARG A CA 1
ATOM 1437 C C . ARG A 1 188 ? 46.155 17.125 53.316 1.00 24.80 188 ARG A C 1
ATOM 1438 O O . ARG A 1 188 ? 46.397 17.804 52.322 1.00 25.27 188 ARG A O 1
ATOM 1446 N N . ILE A 1 189 ? 45.018 17.210 53.989 1.00 23.19 189 ILE A N 1
ATOM 1447 C CA . ILE A 1 189 ? 43.935 18.070 53.543 1.00 22.91 189 ILE A CA 1
ATOM 1448 C C . ILE A 1 189 ? 43.624 19.301 54.374 1.00 21.71 189 ILE A C 1
ATOM 1449 O O . ILE A 1 189 ? 43.410 20.379 53.824 1.00 21.08 189 ILE A O 1
ATOM 1454 N N . CYS A 1 190 ? 43.583 19.136 55.693 1.00 18.12 190 CYS A N 1
ATOM 1455 C CA . CYS A 1 190 ? 43.207 20.226 56.575 1.00 16.77 190 CYS A CA 1
ATOM 1456 C C . CYS A 1 190 ? 44.204 21.348 56.815 1.00 17.04 190 CYS A C 1
ATOM 1457 O O . CYS A 1 190 ? 45.383 21.108 57.029 1.00 16.44 190 CYS A O 1
ATOM 1460 N N . ARG A 1 191 ? 43.681 22.575 56.792 1.00 16.14 191 ARG A N 1
ATOM 1461 C CA . ARG A 1 191 ? 44.482 23.756 57.074 1.00 20.64 191 ARG A CA 1
ATOM 1462 C C . ARG A 1 191 ? 44.338 23.982 58.587 1.00 19.93 191 ARG A C 1
ATOM 1463 O O . ARG A 1 191 ? 45.244 24.501 59.238 1.00 19.37 191 ARG A O 1
ATOM 1471 N N . ASN A 1 192 ? 43.195 23.573 59.142 1.00 19.14 192 ASN A N 1
ATOM 1472 C CA . ASN A 1 192 ? 42.946 23.695 60.582 1.00 18.54 192 ASN A CA 1
ATOM 1473 C C . ASN A 1 192 ? 43.779 22.673 61.343 1.00 18.54 192 ASN A C 1
ATOM 1474 O O . ASN A 1 192 ? 44.209 21.671 60.778 1.00 19.04 192 ASN A O 1
ATOM 1479 N N . LYS A 1 193 ? 44.025 22.937 62.623 1.00 17.29 193 LYS A N 1
ATOM 1480 C CA . LYS A 1 193 ? 44.768 21.985 63.434 1.00 16.00 193 LYS A CA 1
ATOM 1481 C C . LYS A 1 193 ? 43.839 20.790 63.617 1.00 14.76 193 LYS A C 1
ATOM 1482 O O . LYS A 1 193 ? 42.620 20.922 63.485 1.00 13.68 193 LYS A O 1
ATOM 1488 N N . VAL A 1 194 ? 44.415 19.636 63.913 1.00 15.77 194 VAL A N 1
ATOM 1489 C CA . VAL A 1 194 ? 43.634 18.420 64.097 1.00 18.92 194 VAL A CA 1
ATOM 1490 C C . VAL A 1 194 ? 43.922 17.813 65.461 1.00 18.91 194 VAL A C 1
ATOM 1491 O O . VAL A 1 194 ? 45.072 17.771 65.896 1.00 19.61 194 VAL A O 1
ATOM 1495 N N . ALA A 1 195 ? 42.871 17.353 66.132 1.00 16.28 195 ALA A N 1
ATOM 1496 C CA . ALA A 1 195 ? 43.016 16.696 67.423 1.00 18.39 195 ALA A CA 1
ATOM 1497 C C . ALA A 1 195 ? 42.415 15.310 67.194 1.00 17.15 195 ALA A C 1
ATOM 1498 O O . ALA A 1 195 ? 41.470 15.165 66.401 1.00 19.46 195 ALA A O 1
ATOM 1500 N N . VAL A 1 196 ? 42.966 14.297 67.847 1.00 15.83 196 VAL A N 1
ATOM 1501 C CA . VAL A 1 196 ? 42.461 12.937 67.674 1.00 15.43 196 VAL A CA 1
ATOM 1502 C C . VAL A 1 196 ? 41.962 12.331 68.986 1.00 15.73 196 VAL A C 1
ATOM 1503 O O . VAL A 1 196 ? 42.549 12.543 70.048 1.00 15.14 196 VAL A O 1
ATOM 1507 N N . GLY A 1 197 ? 40.860 11.590 68.887 1.00 17.21 197 GLY A N 1
ATOM 1508 C CA . GLY A 1 197 ? 40.286 10.917 70.042 1.00 17.22 197 GLY A CA 1
ATOM 1509 C C . GLY A 1 197 ? 40.153 9.480 69.593 1.00 17.68 197 GLY A C 1
ATOM 1510 O O . GLY A 1 197 ? 39.093 9.055 69.123 1.00 18.92 197 GLY A O 1
ATOM 1511 N N . PHE A 1 198 ? 41.253 8.743 69.700 1.00 15.41 198 PHE A N 1
ATOM 1512 C CA . PHE A 1 198 ? 41.295 7.361 69.258 1.00 19.86 198 PHE A CA 1
ATOM 1513 C C . PHE A 1 198 ? 41.308 6.335 70.389 1.00 21.31 198 PHE A C 1
ATOM 1514 O O . PHE A 1 198 ? 41.629 5.172 70.155 1.00 22.79 198 PHE A O 1
ATOM 1522 N N . GLY A 1 199 ? 40.993 6.768 71.608 1.00 20.60 199 GLY A N 1
ATOM 1523 C CA . GLY A 1 199 ? 40.970 5.848 72.735 1.00 22.46 199 GLY A CA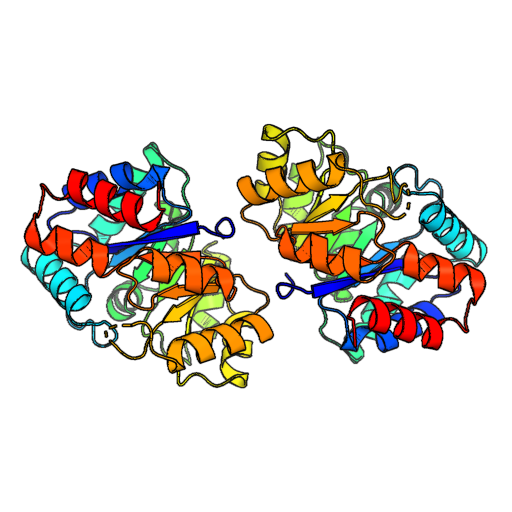 1
ATOM 1524 C C . GLY A 1 199 ? 42.347 5.581 73.314 1.00 25.06 199 GLY A C 1
ATOM 1525 O O . GLY A 1 199 ? 42.703 4.441 73.609 1.00 24.88 199 GLY A O 1
ATOM 1526 N N . VAL A 1 200 ? 43.123 6.648 73.466 1.00 23.76 200 VAL A N 1
ATOM 1527 C CA . VAL A 1 200 ? 44.466 6.564 74.015 1.00 24.52 200 VAL A CA 1
ATOM 1528 C C . VAL A 1 200 ? 44.425 6.041 75.453 1.00 24.79 200 VAL A C 1
ATOM 1529 O O . VAL A 1 200 ? 43.543 6.415 76.221 1.00 26.65 200 VAL A O 1
ATOM 1533 N N . SER A 1 201 ? 45.371 5.181 75.812 1.00 23.07 201 SER A N 1
ATOM 1534 C CA . SER A 1 201 ? 45.416 4.626 77.171 1.00 26.72 201 SER A CA 1
ATOM 1535 C C . SER A 1 201 ? 46.847 4.480 77.687 1.00 27.26 201 SER A C 1
ATOM 1536 O O . SER A 1 201 ? 47.061 4.224 78.871 1.00 31.92 201 SER A O 1
ATOM 1539 N N . LYS A 1 202 ? 47.829 4.653 76.806 1.00 28.42 202 LYS A N 1
ATOM 1540 C CA . LYS A 1 202 ? 49.228 4.526 77.209 1.00 30.32 202 LYS A CA 1
ATOM 1541 C C . LYS A 1 202 ? 50.177 5.525 76.540 1.00 29.97 202 LYS A C 1
ATOM 1542 O O . LYS A 1 202 ? 49.896 6.060 75.464 1.00 26.97 202 LYS A O 1
ATOM 1548 N N . ARG A 1 203 ? 51.301 5.778 77.208 1.00 27.88 203 ARG A N 1
ATOM 1549 C CA . ARG A 1 203 ? 52.308 6.728 76.738 1.00 28.96 203 ARG A CA 1
ATOM 1550 C C . ARG A 1 203 ? 52.694 6.568 75.268 1.00 28.21 203 ARG A C 1
ATOM 1551 O O . ARG A 1 203 ? 52.783 7.554 74.540 1.00 27.19 203 ARG A O 1
ATOM 1559 N N . GLU A 1 204 ? 52.926 5.337 74.829 1.00 28.78 204 GLU A N 1
ATOM 1560 C CA . GLU A 1 204 ? 53.306 5.108 73.441 1.00 31.19 204 GLU A CA 1
ATOM 1561 C C . GLU A 1 204 ? 52.248 5.564 72.438 1.00 29.67 204 GLU A C 1
ATOM 1562 O O . GLU A 1 204 ? 52.578 5.869 71.293 1.00 27.73 204 GLU A O 1
ATOM 1568 N N . HIS A 1 205 ? 50.983 5.602 72.861 1.00 27.40 205 HIS A N 1
ATOM 1569 C CA . HIS A 1 205 ? 49.901 6.049 71.985 1.00 24.80 205 HIS A CA 1
ATOM 1570 C C . HIS A 1 205 ? 50.099 7.532 71.687 1.00 24.97 205 HIS A C 1
ATOM 1571 O O . HIS A 1 205 ? 50.019 7.970 70.539 1.00 25.23 205 HIS A O 1
ATOM 1578 N N . VAL A 1 206 ? 50.328 8.306 72.744 1.00 23.85 206 VAL A N 1
ATOM 1579 C CA . VAL A 1 206 ? 50.529 9.739 72.608 1.00 23.11 206 VAL A CA 1
ATOM 1580 C C . VAL A 1 206 ? 51.757 10.023 71.743 1.00 22.72 206 VAL A C 1
ATOM 1581 O O . VAL A 1 206 ? 51.693 10.809 70.802 1.00 22.71 206 VAL A O 1
ATOM 1585 N N . VAL A 1 207 ? 52.868 9.355 72.043 1.00 22.17 207 VAL A N 1
ATOM 1586 C CA . VAL A 1 207 ? 54.098 9.557 71.281 1.00 24.32 207 VAL A CA 1
ATOM 1587 C C . VAL A 1 207 ? 53.887 9.255 69.795 1.00 25.89 207 VAL A C 1
ATOM 1588 O O . VAL A 1 207 ? 54.273 10.038 68.925 1.00 24.50 207 VAL A O 1
ATOM 1592 N N . SER A 1 208 ? 53.273 8.114 69.511 1.00 24.33 208 SER A N 1
ATOM 1593 C CA . SER A 1 208 ? 53.004 7.706 68.138 1.00 24.35 208 SER A CA 1
ATOM 1594 C C . SER A 1 208 ? 52.102 8.689 67.389 1.00 23.56 208 SER A C 1
ATOM 1595 O O . SER A 1 208 ? 52.397 9.075 66.253 1.00 22.60 208 SER A O 1
ATOM 1598 N N . LEU A 1 209 ? 51.004 9.093 68.023 1.00 19.67 209 LEU A N 1
ATOM 1599 C CA . LEU A 1 209 ? 50.070 10.009 67.383 1.00 21.73 209 LEU A CA 1
ATOM 1600 C C . LEU A 1 209 ? 50.678 11.384 67.104 1.00 21.98 209 LEU A C 1
ATOM 1601 O O . LEU A 1 209 ? 50.452 11.959 66.046 1.00 20.93 209 LEU A O 1
ATOM 1606 N N . LEU A 1 210 ? 51.457 11.912 68.041 1.00 22.94 210 LEU A N 1
ATOM 1607 C CA . LEU A 1 210 ? 52.084 13.206 67.813 1.00 23.88 210 LEU A CA 1
ATOM 1608 C C . LEU A 1 210 ? 53.107 13.063 66.689 1.00 25.22 210 LEU A C 1
ATOM 1609 O O . LEU A 1 210 ? 53.204 13.921 65.821 1.00 22.67 210 LEU A O 1
ATOM 1614 N N . LYS A 1 211 ? 53.849 11.959 66.695 1.00 28.10 211 LYS A N 1
ATOM 1615 C CA . LYS A 1 211 ? 54.857 11.728 65.669 1.00 30.75 211 LYS A CA 1
ATOM 1616 C C . LYS A 1 211 ? 54.223 11.661 64.277 1.00 31.27 211 LYS A C 1
ATOM 1617 O O . LYS A 1 211 ? 54.844 12.044 63.281 1.00 28.87 211 LYS A O 1
ATOM 1623 N N . GLU A 1 212 ? 52.981 11.187 64.210 1.00 29.22 212 GLU A N 1
ATOM 1624 C CA . GLU A 1 212 ? 52.267 11.074 62.943 1.00 29.60 212 GLU A CA 1
ATOM 1625 C C . GLU A 1 212 ? 51.558 12.356 62.514 1.00 28.41 212 GLU A C 1
ATOM 1626 O O . GLU A 1 212 ? 50.812 12.354 61.541 1.00 29.24 212 GLU A O 1
ATOM 1632 N N . GLY A 1 213 ? 51.763 13.442 63.252 1.00 27.06 213 GLY A N 1
ATOM 1633 C CA . GLY A 1 213 ? 51.152 14.701 62.863 1.00 24.48 213 GLY A CA 1
ATOM 1634 C C . GLY A 1 213 ? 49.965 15.268 63.619 1.00 23.42 213 GLY A C 1
ATOM 1635 O O . GLY A 1 213 ? 49.492 16.345 63.271 1.00 23.90 213 GLY A O 1
ATOM 1636 N N . ALA A 1 214 ? 49.466 14.577 64.637 1.00 19.33 214 ALA A N 1
ATOM 1637 C CA . ALA A 1 214 ? 48.328 15.114 65.383 1.00 19.14 214 ALA A CA 1
ATOM 1638 C C . ALA A 1 214 ? 48.768 16.371 66.145 1.00 16.71 214 ALA A C 1
ATOM 1639 O O . ALA A 1 214 ? 49.747 16.336 66.873 1.00 18.94 214 ALA A O 1
ATOM 1641 N N . ASN A 1 215 ? 48.041 17.471 65.980 1.00 14.93 215 ASN A N 1
ATOM 1642 C CA . ASN A 1 215 ? 48.388 18.703 66.680 1.00 16.11 215 ASN A CA 1
ATOM 1643 C C . ASN A 1 215 ? 48.015 18.559 68.148 1.00 17.31 215 ASN A C 1
ATOM 1644 O O . ASN A 1 215 ? 48.668 19.131 69.027 1.00 16.46 215 ASN A O 1
ATOM 1649 N N . GLY A 1 216 ? 46.977 17.768 68.412 1.00 15.60 216 GLY A N 1
ATOM 1650 C CA . GLY A 1 216 ? 46.536 17.563 69.782 1.00 16.15 216 GLY A CA 1
ATOM 1651 C C . GLY A 1 216 ? 45.958 16.167 69.964 1.00 16.23 216 GLY A C 1
ATOM 1652 O O . GLY A 1 216 ? 45.423 15.586 69.024 1.00 14.59 216 GLY A O 1
ATOM 1653 N N . VAL A 1 217 ? 46.084 15.639 71.177 1.00 17.74 217 VAL A N 1
ATOM 1654 C CA . VAL A 1 217 ? 45.578 14.309 71.491 1.00 16.72 217 VAL A CA 1
ATOM 1655 C C . VAL A 1 217 ? 44.557 14.413 72.625 1.00 16.99 217 VAL A C 1
ATOM 1656 O O . VAL A 1 217 ? 44.869 14.889 73.722 1.00 18.87 217 VAL A O 1
ATOM 1660 N N . VAL A 1 218 ? 43.324 14.002 72.347 1.00 17.88 218 VAL A N 1
ATOM 1661 C CA . VAL A 1 218 ? 42.270 14.041 73.354 1.00 16.81 218 VAL A CA 1
ATOM 1662 C C . VAL A 1 218 ? 42.383 12.783 74.218 1.00 19.26 218 VAL A C 1
ATOM 1663 O O . VAL A 1 218 ? 42.714 11.707 73.722 1.00 18.42 218 VAL A O 1
ATOM 1667 N N . VAL A 1 219 ? 42.154 12.936 75.519 1.00 20.15 219 VAL A N 1
ATOM 1668 C CA . VAL A 1 219 ? 42.210 11.803 76.437 1.00 21.25 219 VAL A CA 1
ATOM 1669 C C . VAL A 1 219 ? 40.878 11.834 77.175 1.00 20.13 219 VAL A C 1
ATOM 1670 O O . VAL A 1 219 ? 40.644 12.689 78.031 1.00 18.84 219 VAL A O 1
ATOM 1674 N N . GLY A 1 220 ? 40.002 10.909 76.810 1.00 18.32 220 GLY A N 1
ATOM 1675 C CA . GLY A 1 220 ? 38.695 10.867 77.419 1.00 20.09 220 GLY A CA 1
ATOM 1676 C C . GLY A 1 220 ? 38.373 9.593 78.174 1.00 20.43 220 GLY A C 1
ATOM 1677 O O . GLY A 1 220 ? 38.327 9.606 79.401 1.00 18.15 220 GLY A O 1
ATOM 1678 N N . SER A 1 221 ? 38.156 8.499 77.449 1.00 19.82 221 SER A N 1
ATOM 1679 C CA . SER A 1 221 ? 37.803 7.230 78.080 1.00 23.72 221 SER A CA 1
ATOM 1680 C C . SER A 1 221 ? 38.772 6.808 79.181 1.00 22.87 221 SER A C 1
ATOM 1681 O O . SER A 1 221 ? 38.351 6.271 80.200 1.00 22.54 221 SER A O 1
ATOM 1684 N N . ALA A 1 222 ? 40.064 7.060 78.997 1.00 23.61 222 ALA A N 1
ATOM 1685 C CA . ALA A 1 222 ? 41.044 6.674 80.010 1.00 25.36 222 ALA A CA 1
ATOM 1686 C C . ALA A 1 222 ? 40.829 7.441 81.309 1.00 24.87 222 ALA A C 1
ATOM 1687 O O . ALA A 1 222 ? 41.158 6.954 82.386 1.00 24.70 222 ALA A O 1
ATOM 1689 N N . LEU A 1 223 ? 40.272 8.641 81.216 1.00 23.08 223 LEU A N 1
ATOM 1690 C CA . LEU A 1 223 ? 40.029 9.444 82.406 1.00 22.86 223 LEU A CA 1
ATOM 1691 C C . LEU A 1 223 ? 38.655 9.160 83.000 1.00 23.63 223 LEU A C 1
ATOM 1692 O O . LEU A 1 223 ? 38.513 9.004 84.214 1.00 21.46 223 LEU A O 1
ATOM 1697 N N . VAL A 1 224 ? 37.639 9.113 82.147 1.00 24.06 224 VAL A N 1
ATOM 1698 C CA . VAL A 1 224 ? 36.287 8.866 82.626 1.00 25.17 224 VAL A CA 1
ATOM 1699 C C . VAL A 1 224 ? 36.179 7.492 83.293 1.00 24.89 224 VAL A C 1
ATOM 1700 O O . VAL A 1 224 ? 35.364 7.303 84.190 1.00 23.55 224 VAL A O 1
ATOM 1704 N N . LYS A 1 225 ? 37.001 6.539 82.858 1.00 25.08 225 LYS A N 1
ATOM 1705 C CA . LYS A 1 225 ? 36.986 5.207 83.458 1.00 28.97 225 LYS A CA 1
ATOM 1706 C C . LYS A 1 225 ? 37.410 5.308 84.923 1.00 27.58 225 LYS A C 1
ATOM 1707 O O . LYS A 1 225 ? 36.878 4.615 85.787 1.00 27.48 225 LYS A O 1
ATOM 1713 N N . ILE A 1 226 ? 38.382 6.171 85.191 1.00 26.22 226 ILE A N 1
ATOM 1714 C CA . ILE A 1 226 ? 38.869 6.374 86.547 1.00 25.40 226 ILE A CA 1
ATOM 1715 C C . ILE A 1 226 ? 37.773 7.021 87.375 1.00 25.94 226 ILE A C 1
ATOM 1716 O O . ILE A 1 226 ? 37.520 6.617 88.509 1.00 29.22 226 ILE A O 1
ATOM 1721 N N . ILE A 1 227 ? 37.094 8.007 86.800 1.00 23.56 227 ILE A N 1
ATOM 1722 C CA . ILE A 1 227 ? 36.027 8.682 87.517 1.00 24.84 227 ILE A CA 1
ATOM 1723 C C . ILE A 1 227 ? 34.890 7.718 87.875 1.00 27.94 227 ILE A C 1
ATOM 1724 O O . ILE A 1 227 ? 34.367 7.758 88.987 1.00 26.74 227 ILE A O 1
ATOM 1729 N N . GLY A 1 228 ? 34.513 6.851 86.943 1.00 29.41 228 GLY A N 1
ATOM 1730 C CA . GLY A 1 228 ? 33.450 5.906 87.233 1.00 32.63 228 GLY A CA 1
ATOM 1731 C C . GLY A 1 228 ? 33.851 4.933 88.332 1.00 34.60 228 GLY A C 1
ATOM 1732 O O . GLY A 1 228 ? 33.005 4.342 89.002 1.00 36.75 228 GLY A O 1
ATOM 1733 N N . GLU A 1 229 ? 35.153 4.773 88.523 1.00 35.91 229 GLU A N 1
ATOM 1734 C CA . GLU A 1 229 ? 35.668 3.864 89.533 1.00 38.10 229 GLU A CA 1
ATOM 1735 C C . GLU A 1 229 ? 35.924 4.518 90.893 1.00 36.24 229 GLU A C 1
ATOM 1736 O O . GLU A 1 229 ? 35.618 3.929 91.925 1.00 36.10 229 GLU A O 1
ATOM 1742 N N . LYS A 1 230 ? 36.482 5.728 90.885 1.00 34.40 230 LYS A N 1
ATOM 1743 C CA . LYS A 1 230 ? 36.808 6.447 92.117 1.00 32.15 230 LYS A CA 1
ATOM 1744 C C . LYS A 1 230 ? 35.824 7.542 92.502 1.00 31.40 230 LYS A C 1
ATOM 1745 O O . LYS A 1 230 ? 35.882 8.075 93.612 1.00 32.76 230 LYS A O 1
ATOM 1751 N N . GLY A 1 231 ? 34.933 7.892 91.587 1.00 32.48 231 GLY A N 1
ATOM 1752 C CA . GLY A 1 231 ? 33.967 8.935 91.877 1.00 32.51 231 GLY A CA 1
ATOM 1753 C C . GLY A 1 231 ? 34.611 10.247 92.296 1.00 34.70 231 GLY A C 1
ATOM 1754 O O . GLY A 1 231 ? 35.592 10.696 91.694 1.00 33.10 231 GLY A O 1
ATOM 1755 N N . ARG A 1 232 ? 34.061 10.860 93.339 1.00 37.31 232 ARG A N 1
ATOM 1756 C CA . ARG A 1 232 ? 34.561 12.134 93.850 1.00 39.60 232 ARG A CA 1
ATOM 1757 C C . ARG A 1 232 ? 36.035 12.121 94.241 1.00 38.23 232 ARG A C 1
ATOM 1758 O O . ARG A 1 232 ? 36.677 13.168 94.292 1.00 39.15 232 ARG A O 1
ATOM 1766 N N . GLU A 1 233 ? 36.570 10.936 94.509 1.00 37.36 233 GLU A N 1
ATOM 1767 C CA . GLU A 1 233 ? 37.970 10.779 94.910 1.00 38.52 233 GLU A CA 1
ATOM 1768 C C . GLU A 1 233 ? 38.925 10.483 93.746 1.00 35.76 233 GLU A C 1
ATOM 1769 O O . GLU A 1 233 ? 40.041 10.009 93.958 1.00 35.38 233 GLU A O 1
ATOM 1775 N N . ALA A 1 234 ? 38.493 10.768 92.526 1.00 32.18 234 ALA A N 1
ATOM 1776 C CA . ALA A 1 234 ? 39.299 10.496 91.337 1.00 30.77 234 ALA A CA 1
ATOM 1777 C C . ALA A 1 234 ? 40.447 11.472 91.070 1.00 29.22 234 ALA A C 1
ATOM 1778 O O . ALA A 1 234 ? 41.447 11.115 90.441 1.00 29.04 234 ALA A O 1
ATOM 1780 N N . THR A 1 235 ? 40.300 12.695 91.565 1.00 30.06 235 THR A N 1
ATOM 1781 C CA . THR A 1 235 ? 41.285 13.757 91.357 1.00 31.46 235 THR A CA 1
ATOM 1782 C C . THR A 1 235 ? 42.754 13.345 91.273 1.00 31.38 235 THR A C 1
ATOM 1783 O O . THR A 1 235 ? 43.397 13.519 90.237 1.00 31.03 235 THR A O 1
ATOM 1787 N N . GLU A 1 236 ? 43.291 12.804 92.358 1.00 32.39 236 GLU A N 1
ATOM 1788 C CA . GLU A 1 236 ? 44.696 12.412 92.383 1.00 35.22 236 GLU A CA 1
ATOM 1789 C C . GLU A 1 236 ? 45.041 11.361 91.332 1.00 34.35 236 GLU A C 1
ATOM 1790 O O . GLU A 1 236 ? 46.128 11.386 90.752 1.00 33.54 236 GLU A O 1
ATOM 1796 N N . PHE A 1 237 ? 44.128 10.430 91.082 1.00 33.14 237 PHE A N 1
ATOM 1797 C CA . PHE A 1 237 ? 44.402 9.397 90.099 1.00 31.36 237 PHE A CA 1
ATOM 1798 C C . PHE A 1 237 ? 44.354 9.950 88.674 1.00 28.50 237 PHE A C 1
ATOM 1799 O O . PHE A 1 237 ? 45.026 9.435 87.785 1.00 27.93 237 PHE A O 1
ATOM 1807 N N . LEU A 1 238 ? 43.557 10.990 88.458 1.00 27.94 238 LEU A N 1
ATOM 1808 C CA . LEU A 1 238 ? 43.467 11.613 87.140 1.00 27.35 238 LEU A CA 1
ATOM 1809 C C . LEU A 1 238 ? 44.801 12.288 86.811 1.00 27.74 238 LEU A C 1
ATOM 1810 O O . LEU A 1 238 ? 45.320 12.148 85.704 1.00 25.20 238 LEU A O 1
ATOM 1815 N N . LYS A 1 239 ? 45.363 13.005 87.780 1.00 30.43 239 LYS A N 1
ATOM 1816 C CA . LYS A 1 239 ? 46.637 13.685 87.577 1.00 32.42 239 LYS A CA 1
ATOM 1817 C C . LYS A 1 239 ? 47.728 12.661 87.284 1.00 32.07 239 LYS A C 1
ATOM 1818 O O . LYS A 1 239 ? 48.550 12.854 86.388 1.00 33.93 239 LYS A O 1
ATOM 1824 N N . LYS A 1 240 ? 47.728 11.562 88.030 1.00 31.91 240 LYS A N 1
ATOM 1825 C CA . LYS A 1 240 ? 48.728 10.522 87.837 1.00 32.05 240 LYS A CA 1
ATOM 1826 C C . LYS A 1 240 ? 48.625 9.886 86.455 1.00 30.08 240 LYS A C 1
ATOM 1827 O O . LYS A 1 240 ? 49.636 9.550 85.845 1.00 27.92 240 LYS A O 1
ATOM 1833 N N . LYS A 1 241 ? 47.404 9.733 85.955 1.00 29.71 241 LYS A N 1
ATOM 1834 C CA . LYS A 1 241 ? 47.217 9.140 84.637 1.00 27.35 241 LYS A CA 1
ATOM 1835 C C . LYS A 1 241 ? 47.687 10.099 83.535 1.00 26.87 241 LYS A C 1
ATOM 1836 O O . LYS A 1 241 ? 48.339 9.678 82.579 1.00 26.90 241 LYS A O 1
ATOM 1842 N N . VAL A 1 242 ? 47.350 11.379 83.659 1.00 25.89 242 VAL A N 1
ATOM 1843 C CA . VAL A 1 242 ? 47.779 12.359 82.665 1.00 28.27 242 VAL A CA 1
ATOM 1844 C C . VAL A 1 242 ? 49.302 12.453 82.720 1.00 28.90 242 VAL A C 1
ATOM 1845 O O . VAL A 1 242 ? 49.968 12.557 81.691 1.00 30.11 242 VAL A O 1
ATOM 1849 N N . GLU A 1 243 ? 49.858 12.398 83.928 1.00 29.46 243 GLU A N 1
ATOM 1850 C CA . GLU A 1 243 ? 51.301 12.465 84.078 1.00 31.54 243 GLU A CA 1
ATOM 1851 C C . GLU A 1 243 ? 51.959 11.314 83.335 1.00 31.79 243 GLU A C 1
ATOM 1852 O O . GLU A 1 243 ? 52.947 11.508 82.624 1.00 31.84 243 GLU A O 1
ATOM 1858 N N . GLU A 1 244 ? 51.407 10.116 83.492 1.00 31.20 244 GLU A N 1
ATOM 1859 C CA . GLU A 1 244 ? 51.940 8.946 82.811 1.00 30.76 244 GLU A CA 1
ATOM 1860 C C . GLU A 1 244 ? 51.886 9.137 81.292 1.00 30.40 244 GLU A C 1
ATOM 1861 O O . GLU A 1 244 ? 52.832 8.806 80.575 1.00 28.82 244 GLU A O 1
ATOM 1867 N N . LEU A 1 245 ? 50.772 9.667 80.805 1.00 29.11 245 LEU A N 1
ATOM 1868 C CA . LEU A 1 245 ? 50.613 9.880 79.375 1.00 29.32 245 LEU A CA 1
ATOM 1869 C C . LEU A 1 245 ? 51.552 10.961 78.855 1.00 30.25 245 LEU A C 1
ATOM 1870 O O . LEU A 1 245 ? 51.929 10.951 77.684 1.00 29.34 245 LEU A O 1
ATOM 1875 N N . LEU A 1 246 ? 51.927 11.893 79.727 1.00 31.54 246 LEU A N 1
ATOM 1876 C CA . LEU A 1 246 ? 52.841 12.960 79.354 1.00 32.48 246 LEU A CA 1
ATOM 1877 C C . LEU A 1 246 ? 54.283 12.482 79.512 1.00 35.67 246 LEU A C 1
ATOM 1878 O O . LEU A 1 246 ? 55.222 13.170 79.106 1.00 35.69 246 LEU A O 1
ATOM 1883 N N . GLY A 1 247 ? 54.441 11.301 80.104 1.00 37.06 247 GLY A N 1
ATOM 1884 C CA . GLY A 1 247 ? 55.754 10.727 80.315 1.00 42.42 247 GLY A CA 1
ATOM 1885 C C . GLY A 1 247 ? 56.631 11.534 81.258 1.00 44.34 247 GLY A C 1
ATOM 1886 O O . GLY A 1 247 ? 57.856 11.428 81.198 1.00 45.47 247 GLY A O 1
ATOM 1887 N N . ILE A 1 248 ? 56.032 12.336 82.134 1.00 46.65 248 ILE A N 1
ATOM 1888 C CA . ILE A 1 248 ? 56.825 13.151 83.049 1.00 47.78 248 ILE A CA 1
ATOM 1889 C C . ILE A 1 248 ? 58.012 12.414 83.655 1.00 49.57 248 ILE A C 1
ATOM 1890 O O . ILE A 1 248 ? 59.130 12.960 83.521 1.00 51.37 248 ILE A O 1
ATOM 1895 N N . MET B 1 1 ? 46.649 29.071 58.921 1.00 25.33 1 MET B N 1
ATOM 1896 C CA . MET B 1 1 ? 45.688 29.167 57.798 1.00 25.39 1 MET B CA 1
ATOM 1897 C C . MET B 1 1 ? 46.189 28.349 56.616 1.00 22.65 1 MET B C 1
ATOM 1898 O O . MET B 1 1 ? 45.657 28.426 55.514 1.00 25.03 1 MET B O 1
ATOM 1903 N N . PHE B 1 2 ? 47.214 27.545 56.866 1.00 19.31 2 PHE B N 1
ATOM 1904 C CA . PHE B 1 2 ? 47.788 26.690 55.839 1.00 19.33 2 P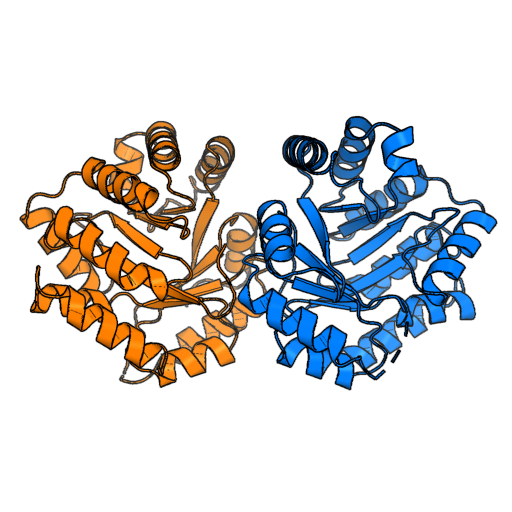HE B CA 1
ATOM 1905 C C . PHE B 1 2 ? 48.032 25.298 56.421 1.00 20.44 2 PHE B C 1
ATOM 1906 O O . PHE B 1 2 ? 48.090 25.142 57.648 1.00 19.35 2 PHE B O 1
ATOM 1914 N N . LYS B 1 3 ? 48.164 24.292 55.553 1.00 17.05 3 LYS B N 1
ATOM 1915 C CA . LYS B 1 3 ? 48.407 22.914 56.004 1.00 19.31 3 LYS B CA 1
ATOM 1916 C C . LYS B 1 3 ? 49.782 22.796 56.653 1.00 21.00 3 LYS B C 1
ATOM 1917 O O . LYS B 1 3 ? 50.726 23.476 56.239 1.00 16.66 3 LYS B O 1
ATOM 1923 N N . ASP B 1 4 ? 49.901 21.917 57.642 1.00 17.76 4 ASP B N 1
ATOM 1924 C CA . ASP B 1 4 ? 51.184 21.706 58.297 1.00 19.91 4 ASP B CA 1
ATOM 1925 C C . ASP B 1 4 ? 52.186 21.158 57.276 1.00 19.98 4 ASP B C 1
ATOM 1926 O O . ASP B 1 4 ? 51.828 20.333 56.429 1.00 19.14 4 ASP B O 1
ATOM 1931 N N . GLY B 1 5 ? 53.429 21.616 57.376 1.00 17.33 5 GLY B N 1
ATOM 1932 C CA . GLY B 1 5 ? 54.476 21.176 56.463 1.00 18.02 5 GLY B CA 1
ATOM 1933 C C . GLY B 1 5 ? 54.511 21.953 55.160 1.00 19.62 5 GLY B C 1
ATOM 1934 O O . GLY B 1 5 ? 55.226 21.585 54.224 1.00 20.35 5 GLY B O 1
ATOM 1935 N N . SER B 1 6 ? 53.756 23.042 55.106 1.00 16.98 6 SER B N 1
ATOM 1936 C CA . SER B 1 6 ? 53.669 23.850 53.897 1.00 18.86 6 SER B CA 1
ATOM 1937 C C . SER B 1 6 ? 54.871 24.731 53.583 1.00 20.13 6 SER B C 1
ATOM 1938 O O . SER B 1 6 ? 55.546 25.251 54.484 1.00 16.93 6 SER B O 1
ATOM 1941 N N . LEU B 1 7 ? 55.118 24.895 52.289 1.00 19.84 7 LEU B N 1
ATOM 1942 C CA . LEU B 1 7 ? 56.171 25.785 51.830 1.00 19.46 7 LEU B CA 1
ATOM 1943 C C . LEU B 1 7 ? 55.358 27.026 51.473 1.00 20.06 7 LEU B C 1
ATOM 1944 O O . LEU B 1 7 ? 54.307 26.926 50.839 1.00 20.25 7 LEU B O 1
ATOM 1949 N N . ILE B 1 8 ? 55.842 28.191 51.877 1.00 18.58 8 ILE B N 1
ATOM 1950 C CA . ILE B 1 8 ? 55.134 29.437 51.634 1.00 17.83 8 ILE B CA 1
ATOM 1951 C C . ILE B 1 8 ? 56.041 30.392 50.872 1.00 18.46 8 ILE B C 1
ATOM 1952 O O . ILE B 1 8 ? 56.938 31.003 51.456 1.00 17.38 8 ILE B O 1
ATOM 1957 N N . PRO B 1 9 ? 55.830 30.524 49.556 1.00 17.72 9 PRO B N 1
ATOM 1958 C CA . PRO B 1 9 ? 56.675 31.434 48.783 1.00 17.80 9 PRO B CA 1
ATOM 1959 C C . PRO B 1 9 ? 56.370 32.890 49.112 1.00 17.58 9 PRO B C 1
ATOM 1960 O O . PRO B 1 9 ? 55.234 33.241 49.436 1.00 15.74 9 PRO B O 1
ATOM 1964 N N . TYR B 1 10 ? 57.400 33.729 49.049 1.00 18.61 10 TYR B N 1
ATOM 1965 C CA . TYR B 1 10 ? 57.239 35.165 49.236 1.00 16.98 10 TYR B CA 1
ATOM 1966 C C . TYR B 1 10 ? 57.738 35.749 47.915 1.00 17.28 10 TYR B C 1
ATOM 1967 O O . TYR B 1 10 ? 58.778 35.332 47.406 1.00 18.26 10 TYR B O 1
ATOM 1976 N N . LEU B 1 11 ? 57.000 36.707 47.368 1.00 18.48 11 LEU B N 1
ATOM 1977 C CA . LEU B 1 11 ? 57.386 37.360 46.123 1.00 19.83 11 LEU B CA 1
ATOM 1978 C C . LEU B 1 11 ? 57.030 38.832 46.256 1.00 20.26 11 LEU B C 1
ATOM 1979 O O . LEU B 1 11 ? 56.050 39.176 46.916 1.00 18.06 11 LEU B O 1
ATOM 1984 N N . THR B 1 12 ? 57.825 39.701 45.644 1.00 19.62 12 THR B N 1
ATOM 1985 C CA . THR B 1 12 ? 57.528 41.125 45.703 1.00 20.68 12 THR B CA 1
ATOM 1986 C C . THR B 1 12 ? 56.644 41.483 44.504 1.00 19.58 12 THR B C 1
ATOM 1987 O O . THR B 1 12 ? 56.955 41.128 43.369 1.00 20.22 12 THR B O 1
ATOM 1991 N N . ALA B 1 13 ? 55.532 42.169 44.756 1.00 19.85 13 ALA B N 1
ATOM 1992 C CA . ALA B 1 13 ? 54.635 42.553 43.672 1.00 21.23 13 ALA B CA 1
ATOM 1993 C C . ALA B 1 13 ? 55.313 43.542 42.722 1.00 21.49 13 ALA B C 1
ATOM 1994 O O . ALA B 1 13 ? 55.934 44.514 43.155 1.00 20.40 13 ALA B O 1
ATOM 1996 N N . GLY B 1 14 ? 55.190 43.282 41.427 1.00 22.02 14 GLY B N 1
ATOM 1997 C CA . GLY B 1 14 ? 55.775 44.165 40.431 1.00 24.85 14 GLY B CA 1
ATOM 1998 C C . GLY B 1 14 ? 57.250 43.957 40.137 1.00 26.40 14 GLY B C 1
ATOM 1999 O O . GLY B 1 14 ? 57.871 44.803 39.497 1.00 27.75 14 GLY B O 1
ATOM 2000 N N . ASP B 1 15 ? 57.813 42.842 40.595 1.00 24.61 15 ASP B N 1
ATOM 2001 C CA . ASP B 1 15 ? 59.225 42.538 40.363 1.00 25.21 15 ASP B CA 1
ATOM 2002 C C . ASP B 1 15 ? 59.360 41.349 39.399 1.00 25.94 15 ASP B C 1
ATOM 2003 O O . ASP B 1 15 ? 59.152 40.199 39.795 1.00 25.47 15 ASP B O 1
ATOM 2008 N N . PRO B 1 16 ? 59.736 41.597 38.130 1.00 28.34 16 PRO B N 1
ATOM 2009 C CA . PRO B 1 16 ? 60.069 42.863 37.461 1.00 29.57 16 PRO B CA 1
ATOM 2010 C C . PRO B 1 16 ? 58.872 43.687 36.997 1.00 30.02 16 PRO B C 1
ATOM 2011 O O . PRO B 1 16 ? 59.014 44.873 36.700 1.00 30.27 16 PRO B O 1
ATOM 2015 N N . ASP B 1 17 ? 57.708 43.052 36.898 1.00 28.97 17 ASP B N 1
ATOM 2016 C CA . ASP B 1 17 ? 56.487 43.733 36.481 1.00 29.64 17 ASP B CA 1
ATOM 2017 C C . ASP B 1 17 ? 55.268 42.956 36.978 1.00 29.40 17 ASP B C 1
ATOM 2018 O O . ASP B 1 17 ? 55.383 41.789 37.333 1.00 27.78 17 ASP B O 1
ATOM 2023 N N . LYS B 1 18 ? 54.107 43.601 37.012 1.00 30.41 18 LYS B N 1
ATOM 2024 C CA . LYS B 1 18 ? 52.897 42.959 37.526 1.00 31.98 18 LYS B CA 1
ATOM 2025 C C . LYS B 1 18 ? 52.483 41.688 36.809 1.00 32.18 18 LYS B C 1
ATOM 2026 O O . LYS B 1 18 ? 51.941 40.782 37.435 1.00 31.09 18 LYS B O 1
ATOM 2032 N N . GLN B 1 19 ? 52.739 41.615 35.506 1.00 31.81 19 GLN B N 1
ATOM 2033 C CA . GLN B 1 19 ? 52.380 40.434 34.737 1.00 31.51 19 GLN B CA 1
ATOM 2034 C C . GLN B 1 19 ? 53.285 39.250 35.079 1.00 29.75 19 GLN B C 1
ATOM 2035 O O . GLN B 1 19 ? 52.825 38.109 35.179 1.00 28.66 19 GLN B O 1
ATOM 2041 N N . SER B 1 20 ? 54.573 39.517 35.252 1.00 25.24 20 SER B N 1
ATOM 2042 C CA . SER B 1 20 ? 55.505 38.455 35.597 1.00 26.87 20 SER B CA 1
ATOM 2043 C C . SER B 1 20 ? 55.165 37.903 36.977 1.00 24.76 20 SER B C 1
ATOM 2044 O O . SER B 1 20 ? 55.190 36.692 37.188 1.00 25.61 20 SER B O 1
ATOM 2047 N N . THR B 1 21 ? 54.834 38.791 37.911 1.00 26.88 21 THR B N 1
ATOM 2048 C CA . THR B 1 21 ? 54.473 38.371 39.264 1.00 26.88 21 THR B CA 1
ATOM 2049 C C . THR B 1 21 ? 53.340 37.346 39.184 1.00 26.65 21 THR B C 1
ATOM 2050 O O . THR B 1 21 ? 53.412 36.274 39.783 1.00 26.85 21 THR B O 1
ATOM 2054 N N . LEU B 1 22 ? 52.291 37.683 38.441 1.00 28.13 22 LEU B N 1
ATOM 2055 C CA . LEU B 1 22 ? 51.158 36.776 38.288 1.00 28.65 22 LEU B CA 1
ATOM 2056 C C . LEU B 1 22 ? 51.638 35.444 37.720 1.00 28.32 22 LEU B C 1
ATOM 2057 O O . LEU B 1 22 ? 51.263 34.379 38.214 1.00 30.56 22 LEU B O 1
ATOM 2062 N N . ASN B 1 23 ? 52.472 35.501 36.684 1.00 28.21 23 ASN B N 1
ATOM 2063 C CA . ASN B 1 23 ? 53.001 34.292 36.059 1.00 28.04 23 ASN B CA 1
ATOM 2064 C C . ASN B 1 23 ? 53.766 33.453 37.072 1.00 27.18 23 ASN B C 1
ATOM 2065 O O . ASN B 1 23 ? 53.670 32.227 37.076 1.00 23.99 23 ASN B O 1
ATOM 2070 N N . PHE B 1 24 ? 54.538 34.115 37.932 1.00 25.27 24 PHE B N 1
ATOM 2071 C CA . PHE B 1 24 ? 55.305 33.395 38.941 1.00 24.76 24 PHE B CA 1
ATOM 2072 C C . PHE B 1 24 ? 54.366 32.691 39.921 1.00 23.86 24 PHE B C 1
ATOM 2073 O O . PHE B 1 24 ? 54.572 31.526 40.254 1.00 25.52 24 PHE B O 1
ATOM 2081 N N . LEU B 1 25 ? 53.346 33.402 40.387 1.00 24.29 25 LEU B N 1
ATOM 2082 C CA . LEU B 1 25 ? 52.392 32.830 41.335 1.00 26.95 25 LEU B CA 1
ATOM 2083 C C . LEU B 1 25 ? 51.698 31.586 40.780 1.00 26.64 25 LEU B C 1
ATOM 2084 O O . LEU B 1 25 ? 51.575 30.571 41.466 1.00 27.41 25 LEU B O 1
ATOM 2089 N N . LEU B 1 26 ? 51.242 31.674 39.536 1.00 26.72 26 LEU B N 1
ATOM 2090 C CA . LEU B 1 26 ? 50.562 30.551 38.903 1.00 27.56 26 LEU B CA 1
ATOM 2091 C C . LEU B 1 26 ? 51.483 29.349 38.766 1.00 26.25 26 LEU B C 1
ATOM 2092 O O . LEU B 1 26 ? 51.043 28.213 38.891 1.00 28.58 26 LEU B O 1
ATOM 2097 N N . ALA B 1 27 ? 52.767 29.594 38.532 1.00 26.91 27 ALA B N 1
ATOM 2098 C CA . ALA B 1 27 ? 53.719 28.498 38.395 1.00 24.76 27 ALA B CA 1
ATOM 2099 C C . ALA B 1 27 ? 54.078 27.838 39.726 1.00 26.19 27 ALA B C 1
ATOM 2100 O O . ALA B 1 27 ? 54.360 26.641 39.770 1.00 27.76 27 ALA B O 1
ATOM 2102 N N . LEU B 1 28 ? 54.071 28.605 40.813 1.00 24.71 28 LEU B N 1
ATOM 2103 C CA . LEU B 1 28 ? 54.427 28.056 42.118 1.00 24.45 28 LEU B CA 1
ATOM 2104 C C . LEU B 1 28 ? 53.233 27.558 42.926 1.00 24.78 28 LEU B C 1
ATOM 2105 O O . LEU B 1 28 ? 53.397 26.879 43.942 1.00 22.48 28 LEU B O 1
ATOM 2110 N N . ASP B 1 29 ? 52.033 27.893 42.475 1.00 27.51 29 ASP B N 1
ATOM 2111 C CA . ASP B 1 29 ? 50.827 27.510 43.195 1.00 29.32 29 ASP B CA 1
ATOM 2112 C C . ASP B 1 29 ? 50.721 26.036 43.581 1.00 30.12 29 ASP B C 1
ATOM 2113 O O . ASP B 1 29 ? 50.370 25.726 44.710 1.00 29.79 29 ASP B O 1
ATOM 2118 N N . GLU B 1 30 ? 51.040 25.130 42.661 1.00 30.43 30 GLU B N 1
ATOM 2119 C CA . GLU B 1 30 ? 50.935 23.705 42.964 1.00 33.37 30 GLU B CA 1
ATOM 2120 C C . GLU B 1 30 ? 51.850 23.207 44.072 1.00 32.57 30 GLU B C 1
ATOM 2121 O O . GLU B 1 30 ? 51.659 22.099 44.566 1.00 32.10 30 GLU B O 1
ATOM 2127 N N . TYR B 1 31 ? 52.838 24.007 44.465 1.00 29.53 31 TYR B N 1
ATOM 2128 C CA . TYR B 1 31 ? 53.744 23.596 45.532 1.00 27.54 31 TYR B CA 1
ATOM 2129 C C . TYR B 1 31 ? 53.493 24.367 46.827 1.00 25.14 31 TYR B C 1
ATOM 2130 O O . TYR B 1 31 ? 54.008 23.990 47.880 1.00 24.12 31 TYR B O 1
ATOM 2139 N N . ALA B 1 32 ? 52.714 25.442 46.740 1.00 23.34 32 ALA B N 1
ATOM 2140 C CA . ALA B 1 32 ? 52.453 26.308 47.887 1.00 23.52 32 ALA B CA 1
ATOM 2141 C C . ALA B 1 32 ? 51.278 25.976 48.805 1.00 24.02 32 ALA B C 1
ATOM 2142 O O . ALA B 1 32 ? 50.203 25.605 48.351 1.00 24.82 32 ALA B O 1
ATOM 2144 N N . GLY B 1 33 ? 51.505 26.153 50.106 1.00 22.82 33 GLY B N 1
ATOM 2145 C CA . GLY B 1 33 ? 50.457 25.930 51.085 1.00 21.32 33 GLY B CA 1
ATOM 2146 C C . GLY B 1 33 ? 49.797 27.275 51.330 1.00 17.49 33 GLY B C 1
ATOM 2147 O O . GLY B 1 33 ? 4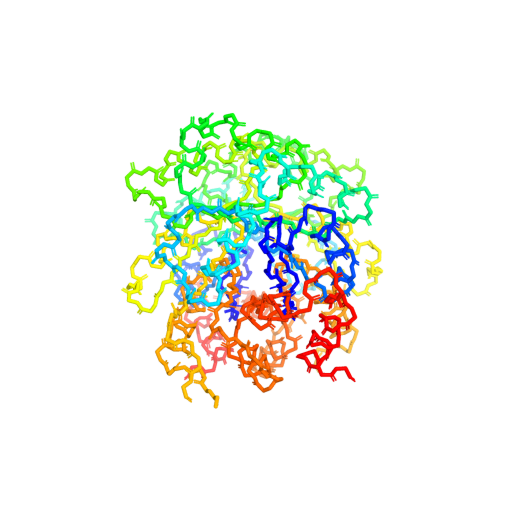8.661 27.351 51.774 1.00 19.44 33 GLY B O 1
ATOM 2148 N N . ALA B 1 34 ? 50.540 28.340 51.030 1.00 17.02 34 ALA B N 1
ATOM 2149 C CA . ALA B 1 34 ? 50.081 29.719 51.183 1.00 15.45 34 ALA B CA 1
ATOM 2150 C C . ALA B 1 34 ? 51.101 30.583 50.443 1.00 18.93 34 ALA B C 1
ATOM 2151 O O . ALA B 1 34 ? 52.198 30.123 50.142 1.00 19.35 34 ALA B O 1
ATOM 2153 N N . ILE B 1 35 ? 50.734 31.831 50.172 1.00 20.07 35 ILE B N 1
ATOM 2154 C CA . ILE B 1 35 ? 51.607 32.757 49.452 1.00 21.16 35 ILE B CA 1
ATOM 2155 C C . ILE B 1 35 ? 51.669 34.140 50.106 1.00 20.43 35 ILE B C 1
ATOM 2156 O O . ILE B 1 35 ? 50.639 34.709 50.487 1.00 18.02 35 ILE B O 1
ATOM 2161 N N . GLU B 1 36 ? 52.884 34.671 50.246 1.00 19.37 36 GLU B N 1
ATOM 2162 C CA . GLU B 1 36 ? 53.077 36.002 50.804 1.00 20.25 36 GLU B CA 1
ATOM 2163 C C . GLU B 1 36 ? 53.422 36.923 49.631 1.00 20.69 36 GLU B C 1
ATOM 2164 O O . GLU B 1 36 ? 54.398 36.693 48.911 1.00 19.48 36 GLU B O 1
ATOM 2170 N N . LEU B 1 37 ? 52.615 37.958 49.434 1.00 18.79 37 LEU B N 1
ATOM 2171 C CA . LEU B 1 37 ? 52.848 38.897 48.352 1.00 20.20 37 LEU B CA 1
ATOM 2172 C C . LEU B 1 37 ? 53.253 40.234 48.964 1.00 19.79 37 LEU B C 1
ATOM 2173 O O . LEU B 1 37 ? 52.466 40.871 49.678 1.00 20.26 37 LEU B O 1
ATOM 2178 N N . GLY B 1 38 ? 54.481 40.653 48.683 1.00 19.52 38 GLY B N 1
ATOM 2179 C CA . GLY B 1 38 ? 54.973 41.897 49.242 1.00 19.35 38 GLY B CA 1
ATOM 2180 C C . GLY B 1 38 ? 54.722 43.144 48.419 1.00 21.77 38 GLY B C 1
ATOM 2181 O O . GLY B 1 38 ? 54.955 43.170 47.208 1.00 22.08 38 GLY B O 1
ATOM 2182 N N . ILE B 1 39 ? 54.242 44.187 49.094 1.00 21.73 39 ILE B N 1
ATOM 2183 C CA . ILE B 1 39 ? 53.990 45.470 48.459 1.00 22.63 39 ILE B CA 1
ATOM 2184 C C . ILE B 1 39 ? 55.254 46.323 48.591 1.00 23.65 39 ILE B C 1
ATOM 2185 O O . ILE B 1 39 ? 55.702 46.623 49.695 1.00 21.75 39 ILE B O 1
ATOM 2190 N N . PRO B 1 40 ? 55.834 46.728 47.449 1.00 24.31 40 PRO B N 1
ATOM 2191 C CA . PRO B 1 40 ? 57.052 47.543 47.380 1.00 27.08 40 PRO B CA 1
ATOM 2192 C C . PRO B 1 40 ? 56.955 48.817 48.209 1.00 27.59 40 PRO B C 1
ATOM 2193 O O . PRO B 1 40 ? 55.912 49.471 48.247 1.00 26.05 40 PRO B O 1
ATOM 2197 N N . PHE B 1 41 ? 58.056 49.162 48.862 1.00 27.48 41 PHE B N 1
ATOM 2198 C CA . PHE B 1 41 ? 58.117 50.370 49.672 1.00 28.36 41 PHE B CA 1
ATOM 2199 C C . PHE B 1 41 ? 59.507 50.980 49.504 1.00 29.05 41 PHE B C 1
ATOM 2200 O O . PHE B 1 41 ? 60.499 50.256 49.410 1.00 28.06 41 PHE B O 1
ATOM 2208 N N . SER B 1 42 ? 59.574 52.311 49.472 1.00 30.16 42 SER B N 1
ATOM 2209 C CA . SER B 1 42 ? 60.842 53.007 49.273 1.00 34.28 42 SER B CA 1
ATOM 2210 C C . SER B 1 42 ? 61.879 52.824 50.375 1.00 33.60 42 SER B C 1
ATOM 2211 O O . SER B 1 42 ? 63.071 52.963 50.119 1.00 34.50 42 SER B O 1
ATOM 2214 N N . ASP B 1 43 ? 61.447 52.514 51.592 1.00 33.76 43 ASP B N 1
ATOM 2215 C CA . ASP B 1 43 ? 62.397 52.321 52.688 1.00 33.90 43 ASP B CA 1
ATOM 2216 C C . ASP B 1 43 ? 62.146 51.027 53.458 1.00 32.22 43 ASP B C 1
ATOM 2217 O O . ASP B 1 43 ? 61.734 51.060 54.618 1.00 28.99 43 ASP B O 1
ATOM 2222 N N . PRO B 1 44 ? 62.401 49.870 52.826 1.00 28.74 44 PRO B N 1
ATOM 2223 C CA . PRO B 1 44 ? 62.184 48.580 53.490 1.00 30.01 44 PRO B CA 1
ATOM 2224 C C . PRO B 1 44 ? 63.264 48.315 54.536 1.00 28.85 44 PRO B C 1
ATOM 2225 O O . PRO B 1 44 ? 64.029 47.366 54.412 1.00 26.57 44 PRO B O 1
ATOM 2229 N N . ILE B 1 45 ? 63.308 49.151 55.572 1.00 29.86 45 ILE B N 1
ATOM 2230 C CA . ILE B 1 45 ? 64.325 49.034 56.620 1.00 31.24 45 ILE B CA 1
ATOM 2231 C C . ILE B 1 45 ? 64.313 47.778 57.493 1.00 30.55 45 ILE B C 1
ATOM 2232 O O . ILE B 1 45 ? 65.246 47.554 58.259 1.00 30.45 45 ILE B O 1
ATOM 2237 N N . ALA B 1 46 ? 63.268 46.966 57.403 1.00 30.16 46 ALA B N 1
ATOM 2238 C CA . ALA B 1 46 ? 63.209 45.762 58.222 1.00 28.75 46 ALA B CA 1
ATOM 2239 C C . ALA B 1 46 ? 63.570 44.509 57.440 1.00 28.52 46 ALA B C 1
ATOM 2240 O O . ALA B 1 46 ? 63.600 43.410 58.001 1.00 29.45 46 ALA B O 1
ATOM 2242 N N . ASP B 1 47 ? 63.848 44.668 56.148 1.00 24.51 47 ASP B N 1
ATOM 2243 C CA . ASP B 1 47 ? 64.186 43.532 55.304 1.00 22.35 47 ASP B CA 1
ATOM 2244 C C . ASP B 1 47 ? 65.679 43.364 55.048 1.00 23.41 47 ASP B C 1
ATOM 2245 O O . ASP B 1 47 ? 66.464 44.308 55.210 1.00 20.64 47 ASP B O 1
ATOM 2250 N N . GLY B 1 48 ? 66.049 42.157 54.622 1.00 21.94 48 GLY B N 1
ATOM 2251 C CA . GLY B 1 48 ? 67.436 41.875 54.306 1.00 24.69 48 GLY B CA 1
ATOM 2252 C C . GLY B 1 48 ? 67.751 42.478 52.945 1.00 24.73 48 GLY B C 1
ATOM 2253 O O . GLY B 1 48 ? 66.840 42.891 52.221 1.00 21.04 48 GLY B O 1
ATOM 2254 N N . LYS B 1 49 ? 69.032 42.513 52.585 1.00 26.05 49 LYS B N 1
ATOM 2255 C CA . LYS B 1 49 ? 69.458 43.092 51.309 1.00 27.41 49 LYS B CA 1
ATOM 2256 C C . LYS B 1 49 ? 68.757 42.543 50.057 1.00 24.76 49 LYS B C 1
ATOM 2257 O O . LYS B 1 49 ? 68.289 43.313 49.221 1.00 24.77 49 LYS B O 1
ATOM 2263 N N . THR B 1 50 ? 68.680 41.224 49.926 1.00 25.10 50 THR B N 1
ATOM 2264 C CA . THR B 1 50 ? 68.043 40.635 48.753 1.00 23.62 50 THR B CA 1
ATOM 2265 C C . THR B 1 50 ? 66.618 41.166 48.551 1.00 21.16 50 THR B C 1
ATOM 2266 O O . THR B 1 50 ? 66.251 41.566 47.449 1.00 19.53 50 THR B O 1
ATOM 2270 N N . ILE B 1 51 ? 65.819 41.185 49.614 1.00 21.09 51 ILE B N 1
ATOM 2271 C CA . ILE B 1 51 ? 64.448 41.679 49.505 1.00 20.63 51 ILE B CA 1
ATOM 2272 C C . ILE B 1 51 ? 64.396 43.190 49.246 1.00 19.87 51 ILE B C 1
ATOM 2273 O O . ILE B 1 51 ? 63.571 43.667 48.460 1.00 19.44 51 ILE B O 1
ATOM 2278 N N . GLN B 1 52 ? 65.270 43.945 49.904 1.00 18.75 52 GLN B N 1
ATOM 2279 C CA . GLN B 1 52 ? 65.303 45.396 49.703 1.00 21.86 52 GLN B CA 1
ATOM 2280 C C . GLN B 1 52 ? 65.532 45.699 48.214 1.00 20.35 52 GLN B C 1
ATOM 2281 O O . GLN B 1 52 ? 64.884 46.568 47.640 1.00 19.99 52 GLN B O 1
ATOM 2287 N N . GLU B 1 53 ? 66.463 44.980 47.595 1.00 21.43 53 GLU B N 1
ATOM 2288 C CA . GLU B 1 53 ? 66.753 45.184 46.181 1.00 25.65 53 GLU B CA 1
ATOM 2289 C C . GLU B 1 53 ? 65.551 44.876 45.281 1.00 25.06 53 GLU B C 1
ATOM 2290 O O . GLU B 1 53 ? 65.430 45.440 44.197 1.00 26.04 53 GLU B O 1
ATOM 2296 N N . SER B 1 54 ? 64.663 43.986 45.727 1.00 22.98 54 SER B N 1
ATOM 2297 C CA . SER B 1 54 ? 63.480 43.651 44.925 1.00 21.79 54 SER B CA 1
ATOM 2298 C C . SER B 1 54 ? 62.477 44.791 45.025 1.00 20.99 54 SER B C 1
ATOM 2299 O O . SER B 1 54 ? 61.806 45.121 44.052 1.00 20.90 54 SER B O 1
ATOM 2302 N N . HIS B 1 55 ? 62.368 45.400 46.202 1.00 20.46 55 HIS B N 1
ATOM 2303 C CA . HIS B 1 55 ? 61.457 46.523 46.356 1.00 23.51 55 HIS B CA 1
ATOM 2304 C C . HIS B 1 55 ? 61.914 47.642 45.410 1.00 26.28 55 HIS B C 1
ATOM 2305 O O . HIS B 1 55 ? 61.101 48.288 44.745 1.00 25.64 55 HIS B O 1
ATOM 2312 N N . TYR B 1 56 ? 63.222 47.873 45.376 1.00 27.66 56 TYR B N 1
ATOM 2313 C CA . TYR B 1 56 ? 63.804 48.917 44.534 1.00 31.90 56 TYR B CA 1
ATOM 2314 C C . TYR B 1 56 ? 63.541 48.655 43.052 1.00 31.46 56 TYR B C 1
ATOM 2315 O O . TYR B 1 56 ? 63.199 49.571 42.308 1.00 30.70 56 TYR B O 1
ATOM 2324 N N . ARG B 1 57 ? 63.697 47.403 42.622 1.00 31.44 57 ARG B N 1
ATOM 2325 C CA . ARG B 1 57 ? 63.452 47.056 41.224 1.00 30.48 57 ARG B CA 1
ATOM 2326 C C . ARG B 1 57 ? 62.000 47.343 40.859 1.00 31.20 57 ARG B C 1
ATOM 2327 O O . ARG B 1 57 ? 61.718 48.011 39.860 1.00 29.27 57 ARG B O 1
ATOM 2335 N N . ALA B 1 58 ? 61.081 46.836 41.676 1.00 29.46 58 ALA B N 1
ATOM 2336 C CA . ALA B 1 58 ? 59.655 47.015 41.428 1.00 29.70 58 ALA B CA 1
ATOM 2337 C C . ALA B 1 58 ? 59.275 48.482 41.314 1.00 30.44 58 ALA B C 1
ATOM 2338 O O . ALA B 1 58 ? 58.526 48.865 40.415 1.00 30.56 58 ALA B O 1
ATOM 2340 N N . LEU B 1 59 ? 59.782 49.303 42.230 1.00 30.19 59 LEU B N 1
ATOM 2341 C CA . LEU B 1 59 ? 59.469 50.722 42.212 1.00 32.86 59 LEU B CA 1
ATOM 2342 C C . LEU B 1 59 ? 60.098 51.391 40.993 1.00 35.28 59 LEU B C 1
ATOM 2343 O O . LEU B 1 59 ? 59.483 52.250 40.366 1.00 33.70 59 LEU B O 1
ATOM 2348 N N . LYS B 1 60 ? 61.314 50.986 40.648 1.00 37.84 60 LYS B N 1
ATOM 2349 C CA . LYS B 1 60 ? 61.978 51.556 39.487 1.00 42.43 60 LYS B CA 1
ATOM 2350 C C . LYS B 1 60 ? 61.214 51.258 38.206 1.00 43.18 60 LYS B C 1
ATOM 2351 O O . LYS B 1 60 ? 61.135 52.105 37.316 1.00 43.92 60 LYS B O 1
ATOM 2357 N N . ASN B 1 61 ? 60.644 50.060 38.117 1.00 42.18 61 ASN B N 1
ATOM 2358 C CA . ASN B 1 61 ? 59.885 49.671 36.935 1.00 42.43 61 ASN B CA 1
ATOM 2359 C C . ASN B 1 61 ? 58.495 50.303 36.933 1.00 41.11 61 ASN B C 1
ATOM 2360 O O . ASN B 1 61 ? 57.680 50.022 36.060 1.00 41.87 61 ASN B O 1
ATOM 2365 N N . GLY B 1 62 ? 58.234 51.158 37.920 1.00 41.02 62 GLY B N 1
ATOM 2366 C CA . GLY B 1 62 ? 56.958 51.851 37.995 1.00 39.98 62 GLY B CA 1
ATOM 2367 C C . GLY B 1 62 ? 55.763 51.108 38.559 1.00 40.05 62 GLY B C 1
ATOM 2368 O O . GLY B 1 62 ? 54.684 51.122 37.965 1.00 39.01 62 GLY B O 1
ATOM 2369 N N . PHE B 1 63 ? 55.938 50.466 39.707 1.00 39.09 63 PHE B N 1
ATOM 2370 C CA . PHE B 1 63 ? 54.832 49.742 40.320 1.00 38.32 63 PHE B CA 1
ATOM 2371 C C . PHE B 1 63 ? 53.851 50.695 40.993 1.00 37.68 63 PHE B C 1
ATOM 2372 O O . PHE B 1 63 ? 54.242 51.719 41.544 1.00 37.55 63 PHE B O 1
ATOM 2380 N N . LYS B 1 64 ? 52.571 50.342 40.942 1.00 39.16 64 LYS B N 1
ATOM 2381 C CA . LYS B 1 64 ? 51.516 51.143 41.551 1.00 42.22 64 LYS B CA 1
ATOM 2382 C C . LYS B 1 64 ? 50.790 50.297 42.585 1.00 41.67 64 LYS B C 1
ATOM 2383 O O . LYS B 1 64 ? 50.503 49.125 42.343 1.00 42.36 64 LYS B O 1
ATOM 2389 N N . LEU B 1 65 ? 50.501 50.895 43.737 1.00 41.84 65 LEU B N 1
ATOM 2390 C CA . LEU B 1 65 ? 49.830 50.197 44.830 1.00 43.42 65 LEU B CA 1
ATOM 2391 C C . LEU B 1 65 ? 48.676 49.311 44.395 1.00 44.08 65 LEU B C 1
ATOM 2392 O O . LEU B 1 65 ? 48.628 48.131 44.734 1.00 44.58 65 LEU B O 1
ATOM 2397 N N . ARG B 1 66 ? 47.742 49.888 43.650 1.00 44.95 66 ARG B N 1
ATOM 2398 C CA . ARG B 1 66 ? 46.564 49.155 43.203 1.00 46.77 66 ARG B CA 1
ATOM 2399 C C . ARG B 1 66 ? 46.876 47.945 42.325 1.00 42.69 66 ARG B C 1
ATOM 2400 O O . ARG B 1 66 ? 46.076 47.019 42.235 1.00 41.39 66 ARG B O 1
ATOM 2408 N N . GLU B 1 67 ? 48.037 47.942 41.679 1.00 40.63 67 GLU B N 1
ATOM 2409 C CA . GLU B 1 67 ? 48.406 46.809 40.838 1.00 38.59 67 GLU B CA 1
ATOM 2410 C C . GLU B 1 67 ? 48.527 45.539 41.671 1.00 36.58 67 GLU B C 1
ATOM 2411 O O . GLU B 1 67 ? 48.372 44.430 41.154 1.00 36.41 67 GLU B O 1
ATOM 2417 N N . ALA B 1 68 ? 48.800 45.701 42.960 1.00 33.92 68 ALA B N 1
ATOM 2418 C CA . ALA B 1 68 ? 48.911 44.556 43.853 1.00 31.65 68 ALA B CA 1
ATOM 2419 C C . ALA B 1 68 ? 47.550 43.874 43.890 1.00 31.70 68 ALA B C 1
ATOM 2420 O O . ALA B 1 68 ? 47.456 42.650 43.828 1.00 31.50 68 ALA B O 1
ATOM 2422 N N . PHE B 1 69 ? 46.493 44.676 43.986 1.00 32.41 69 PHE B N 1
ATOM 2423 C CA . PHE B 1 69 ? 45.139 44.138 44.033 1.00 34.15 69 PHE B CA 1
ATOM 2424 C C . PHE B 1 69 ? 44.763 43.468 42.715 1.00 34.27 69 PHE B C 1
ATOM 2425 O O . PHE B 1 69 ? 43.967 42.534 42.694 1.00 35.82 69 PHE B O 1
ATOM 2433 N N . TRP B 1 70 ? 45.342 43.949 41.618 1.00 35.32 70 TRP B N 1
ATOM 2434 C CA . TRP B 1 70 ? 45.085 43.386 40.292 1.00 34.89 70 TRP B CA 1
ATOM 2435 C C . TRP B 1 70 ? 45.661 41.974 40.240 1.00 33.97 70 TRP B C 1
ATOM 2436 O O . TRP B 1 70 ? 45.016 41.040 39.768 1.00 33.05 70 TRP B O 1
ATOM 2447 N N . ILE B 1 71 ? 46.887 41.833 40.735 1.00 31.98 71 ILE B N 1
ATOM 2448 C CA . ILE B 1 71 ? 47.568 40.546 40.752 1.00 31.83 71 ILE B CA 1
ATOM 2449 C C . ILE B 1 71 ? 46.738 39.501 41.488 1.00 30.58 71 ILE B C 1
ATOM 2450 O O . ILE B 1 71 ? 46.492 38.409 40.974 1.00 31.35 71 ILE B O 1
ATOM 2455 N N . VAL B 1 72 ? 46.302 39.844 42.694 1.00 30.88 72 VAL B N 1
ATOM 2456 C CA . VAL B 1 72 ? 45.503 38.931 43.500 1.00 31.52 72 VAL B CA 1
ATOM 2457 C C . VAL B 1 72 ? 44.174 38.602 42.829 1.00 33.83 72 VAL B C 1
ATOM 2458 O O . VAL B 1 72 ? 43.748 37.453 42.817 1.00 32.18 72 VAL B O 1
ATOM 2462 N N . LYS B 1 73 ? 43.522 39.619 42.279 1.00 37.03 73 LYS B N 1
ATOM 2463 C CA . LYS B 1 73 ? 42.244 39.421 41.617 1.00 40.78 73 LYS B CA 1
ATOM 2464 C C . LYS B 1 73 ? 42.405 38.414 40.486 1.00 39.59 73 LYS B C 1
ATOM 2465 O O . LYS B 1 73 ? 41.643 37.454 40.391 1.00 39.08 73 LYS B O 1
ATOM 2471 N N . GLU B 1 74 ? 43.407 38.627 39.638 1.00 38.00 74 GLU B N 1
ATOM 2472 C CA . GLU B 1 74 ? 43.661 37.729 38.518 1.00 37.06 74 GLU B CA 1
ATOM 2473 C C . GLU B 1 74 ? 44.017 36.329 38.989 1.00 35.96 74 GLU B C 1
ATOM 2474 O O . GLU B 1 74 ? 43.580 35.336 38.406 1.00 35.44 74 GLU B O 1
ATOM 2480 N N . PHE B 1 75 ? 44.813 36.253 40.048 1.00 32.70 75 PHE B N 1
ATOM 2481 C CA . PHE B 1 75 ? 45.216 34.969 40.597 1.00 30.13 75 PHE B CA 1
ATOM 2482 C C . PHE B 1 75 ? 43.996 34.218 41.123 1.00 31.08 75 PHE B C 1
ATOM 2483 O O . PHE B 1 75 ? 43.896 33.003 40.975 1.00 30.36 75 PHE B O 1
ATOM 2491 N N . ARG B 1 76 ? 43.083 34.955 41.749 1.00 34.74 76 ARG B N 1
ATOM 2492 C CA . ARG B 1 76 ? 41.869 34.375 42.310 1.00 39.66 76 ARG B CA 1
ATOM 2493 C C . ARG B 1 76 ? 41.000 33.692 41.259 1.00 43.62 76 ARG B C 1
ATOM 2494 O O . ARG B 1 76 ? 40.169 32.845 41.593 1.00 44.95 76 ARG B O 1
ATOM 2502 N N . ARG B 1 77 ? 41.190 34.057 39.994 1.00 47.25 77 ARG B N 1
ATOM 2503 C CA . ARG B 1 77 ? 40.435 33.452 38.902 1.00 49.84 77 ARG B CA 1
ATOM 2504 C C . ARG B 1 77 ? 40.899 32.024 38.660 1.00 49.47 77 ARG B C 1
ATOM 2505 O O . ARG B 1 77 ? 40.178 31.228 38.057 1.00 49.98 77 ARG B O 1
ATOM 2513 N N . HIS B 1 78 ? 42.097 31.687 39.123 1.00 47.17 78 HIS B N 1
ATOM 2514 C CA . HIS B 1 78 ? 42.603 30.344 38.894 1.00 46.32 78 HIS B CA 1
ATOM 2515 C C . HIS B 1 78 ? 42.942 29.551 40.154 1.00 44.37 78 HIS B C 1
ATOM 2516 O O . HIS B 1 78 ? 43.237 28.362 40.069 1.00 44.45 78 HIS B O 1
ATOM 2523 N N . SER B 1 79 ? 42.900 30.188 41.320 1.00 39.48 79 SER B N 1
ATOM 2524 C CA . SER B 1 79 ? 43.252 29.469 42.537 1.00 35.48 79 SER B CA 1
ATOM 2525 C C . SER B 1 79 ? 42.617 29.971 43.825 1.00 32.83 79 SER B C 1
ATOM 2526 O O . SER B 1 79 ? 42.194 31.126 43.933 1.00 31.26 79 SER B O 1
ATOM 2529 N N . SER B 1 80 ? 42.563 29.083 44.810 1.00 31.70 80 SER B N 1
ATOM 2530 C CA . SER B 1 80 ? 42.002 29.416 46.110 1.00 33.63 80 SER B CA 1
ATOM 2531 C C . SER B 1 80 ? 43.083 29.407 47.192 1.00 30.97 80 SER B C 1
ATOM 2532 O O . SER B 1 80 ? 42.790 29.543 48.374 1.00 31.26 80 SER B O 1
ATOM 2535 N N . THR B 1 81 ? 44.336 29.250 46.783 1.00 29.43 81 THR B N 1
ATOM 2536 C CA . THR B 1 81 ? 45.440 29.230 47.738 1.00 25.41 81 THR B CA 1
ATOM 2537 C C . THR B 1 81 ? 45.453 30.512 48.564 1.00 23.30 81 THR B C 1
ATOM 2538 O O . THR B 1 81 ? 45.382 31.615 48.031 1.00 24.09 81 THR B O 1
ATOM 2542 N N . PRO B 1 82 ? 45.532 30.375 49.892 1.00 23.35 82 PRO B N 1
ATOM 2543 C CA . PRO B 1 82 ? 45.552 31.518 50.804 1.00 23.24 82 PRO B CA 1
ATOM 2544 C C . PRO B 1 82 ? 46.634 32.531 50.421 1.00 23.45 82 PRO B C 1
ATOM 2545 O O . PRO B 1 82 ? 47.766 32.158 50.108 1.00 23.81 82 PRO B O 1
ATOM 2549 N N . ILE B 1 83 ? 46.269 33.808 50.447 1.00 23.84 83 ILE B N 1
ATOM 2550 C CA . ILE B 1 83 ? 47.181 34.888 50.108 1.00 23.40 83 ILE B CA 1
ATOM 2551 C C . ILE B 1 83 ? 47.317 35.834 51.288 1.00 22.32 83 ILE B C 1
ATOM 2552 O O . ILE B 1 83 ? 46.318 36.285 51.858 1.00 22.09 83 ILE B O 1
ATOM 2557 N N . VAL B 1 84 ? 48.554 36.134 51.660 1.00 23.28 84 VAL B N 1
ATOM 2558 C CA . VAL B 1 84 ? 48.812 37.073 52.741 1.00 20.79 84 VAL B CA 1
ATOM 2559 C C . VAL B 1 84 ? 49.540 38.258 52.118 1.00 21.68 84 VAL B C 1
ATOM 2560 O O . VAL B 1 84 ? 50.604 38.101 51.515 1.00 21.88 84 VAL B O 1
ATOM 2564 N N . LEU B 1 85 ? 48.955 39.439 52.248 1.00 22.07 85 LEU B N 1
ATOM 2565 C CA . LEU B 1 85 ? 49.568 40.639 51.706 1.00 23.58 85 LEU B CA 1
ATOM 2566 C C . LEU B 1 85 ? 50.531 41.176 52.767 1.00 24.29 85 LEU B C 1
ATOM 2567 O O . LEU B 1 85 ? 50.150 41.353 53.922 1.00 23.30 85 LEU B O 1
ATOM 2572 N N . MET B 1 86 ? 51.778 41.416 52.378 1.00 24.52 86 MET B N 1
ATOM 2573 C CA . MET B 1 86 ? 52.786 41.938 53.301 1.00 24.65 86 MET B CA 1
ATOM 2574 C C . MET B 1 86 ? 53.090 43.381 52.903 1.00 24.09 86 MET B C 1
ATOM 2575 O O . MET B 1 86 ? 53.360 43.666 51.736 1.00 22.27 86 MET B O 1
ATOM 2580 N N . THR B 1 87 ? 53.054 44.295 53.865 1.00 23.13 87 THR B N 1
ATOM 2581 C CA . THR B 1 87 ? 53.297 45.691 53.542 1.00 21.69 87 THR B CA 1
ATOM 2582 C C . THR B 1 87 ? 53.812 46.512 54.713 1.00 20.36 87 THR B C 1
ATOM 2583 O O . THR B 1 87 ? 53.659 46.128 55.867 1.00 21.80 87 THR B O 1
ATOM 2587 N N . TYR B 1 88 ? 54.429 47.643 54.397 1.00 21.17 88 TYR B N 1
ATOM 2588 C CA . TYR B 1 88 ? 54.888 48.567 55.423 1.00 22.21 88 TYR B CA 1
ATOM 2589 C C . TYR B 1 88 ? 53.658 49.434 55.700 1.00 24.49 88 TYR B C 1
ATOM 2590 O O . TYR B 1 88 ? 52.731 49.449 54.890 1.00 24.72 88 TYR B O 1
ATOM 2599 N N . TYR B 1 89 ? 53.648 50.147 56.822 1.00 27.40 89 TYR B N 1
ATOM 2600 C CA . TYR B 1 89 ? 52.491 50.957 57.211 1.00 31.39 89 TYR B CA 1
ATOM 2601 C C . TYR B 1 89 ? 52.176 52.200 56.380 1.00 32.36 89 TYR B C 1
ATOM 2602 O O . TYR B 1 89 ? 51.004 52.529 56.191 1.00 33.00 89 TYR B O 1
ATOM 2611 N N . ASN B 1 90 ? 53.202 52.894 55.903 1.00 34.32 90 ASN B N 1
ATOM 2612 C CA . ASN B 1 90 ? 53.005 54.113 55.118 1.00 36.32 90 ASN B CA 1
ATOM 2613 C C . ASN B 1 90 ? 51.893 54.022 54.071 1.00 35.73 90 ASN B C 1
ATOM 2614 O O . ASN B 1 90 ? 50.953 54.817 54.088 1.00 35.01 90 ASN B O 1
ATOM 2619 N N . PRO B 1 91 ? 51.980 53.056 53.144 1.00 36.78 91 PRO B N 1
ATOM 2620 C CA . PRO B 1 91 ? 50.964 52.893 52.101 1.00 38.61 91 PRO B CA 1
ATOM 2621 C C . PRO B 1 91 ? 49.539 52.770 52.667 1.00 41.36 91 PRO B C 1
ATOM 2622 O O . PRO B 1 91 ? 48.650 53.553 52.327 1.00 42.05 91 PRO B O 1
ATOM 2626 N N . ILE B 1 92 ? 49.330 51.779 53.527 1.00 45.52 92 ILE B N 1
ATOM 2627 C CA . ILE B 1 92 ? 48.019 51.549 54.129 1.00 49.95 92 ILE B CA 1
ATOM 2628 C C . ILE B 1 92 ? 47.544 52.744 54.960 1.00 52.92 92 ILE B C 1
ATOM 2629 O O . ILE B 1 92 ? 46.384 53.159 54.868 1.00 52.30 92 ILE B O 1
ATOM 2634 N N . TYR B 1 93 ? 48.443 53.297 55.766 1.00 58.01 93 TYR B N 1
ATOM 2635 C CA . TYR B 1 93 ? 48.120 54.445 56.607 1.00 63.37 93 TYR B CA 1
ATOM 2636 C C . TYR B 1 93 ? 47.708 55.651 55.769 1.00 64.61 93 TYR B C 1
ATOM 2637 O O . TYR B 1 93 ? 46.706 56.310 56.046 1.00 63.65 93 TYR B O 1
ATOM 2646 N N . ARG B 1 94 ? 48.497 55.931 54.740 1.00 65.95 94 ARG B N 1
ATOM 2647 C CA . ARG B 1 94 ? 48.243 57.062 53.861 1.00 67.28 94 ARG B CA 1
ATOM 2648 C C . ARG B 1 94 ? 46.989 56.881 53.009 1.00 65.40 94 ARG B C 1
ATOM 2649 O O . ARG B 1 94 ? 46.470 57.846 52.451 1.00 65.54 94 ARG B O 1
ATOM 2657 N N . ALA B 1 95 ? 46.500 55.650 52.915 1.00 62.37 95 ALA B N 1
ATOM 2658 C CA . ALA B 1 95 ? 45.308 55.366 52.122 1.00 59.24 95 ALA B CA 1
ATOM 2659 C C . ALA B 1 95 ? 44.085 55.150 53.002 1.00 57.00 95 ALA B C 1
ATOM 2660 O O . ALA B 1 95 ? 42.954 55.141 52.517 1.00 57.25 95 ALA B O 1
ATOM 2662 N N . GLY B 1 96 ? 44.316 54.984 54.299 1.00 54.05 96 GLY B N 1
ATOM 2663 C CA . GLY B 1 96 ? 43.223 54.748 55.221 1.00 50.82 96 GLY B CA 1
ATOM 2664 C C . GLY B 1 96 ? 43.095 53.259 55.479 1.00 47.64 96 GLY B C 1
ATOM 2665 O O . GLY B 1 96 ? 42.742 52.495 54.580 1.00 46.56 96 GLY B O 1
ATOM 2666 N N . VAL B 1 97 ? 43.386 52.849 56.709 1.00 45.53 97 VAL B N 1
ATOM 2667 C CA . VAL B 1 97 ? 43.327 51.446 57.098 1.00 43.99 97 VAL B CA 1
ATOM 2668 C C . VAL B 1 97 ? 42.058 50.740 56.626 1.00 43.47 97 VAL B C 1
ATOM 2669 O O . VAL B 1 97 ? 42.123 49.737 55.918 1.00 41.55 97 VAL B O 1
ATOM 2673 N N . ARG B 1 98 ? 40.905 51.265 57.026 1.00 43.64 98 ARG B N 1
ATOM 2674 C CA . ARG B 1 98 ? 39.636 50.669 56.640 1.00 44.40 98 ARG B CA 1
ATOM 2675 C C . ARG B 1 98 ? 39.517 50.531 55.126 1.00 42.90 98 ARG B C 1
ATOM 2676 O O . ARG B 1 98 ? 39.209 49.449 54.622 1.00 42.11 98 ARG B O 1
ATOM 2684 N N . ASN B 1 99 ? 39.762 51.619 54.401 1.00 42.84 99 ASN B N 1
ATOM 2685 C CA . ASN B 1 99 ? 39.684 51.590 52.941 1.00 44.09 99 ASN B CA 1
ATOM 2686 C C . ASN B 1 99 ? 40.581 50.494 52.377 1.00 43.17 99 ASN B C 1
ATOM 2687 O O . ASN B 1 99 ? 40.168 49.715 51.516 1.00 43.48 99 ASN B O 1
ATOM 2692 N N . PHE B 1 100 ? 41.815 50.453 52.863 1.00 41.73 100 PHE B N 1
ATOM 2693 C CA . PHE B 1 100 ? 42.791 49.476 52.398 1.00 41.13 100 PHE B CA 1
ATOM 2694 C C . PHE B 1 100 ? 42.324 48.048 52.636 1.00 39.76 100 PHE B C 1
ATOM 2695 O O . PHE B 1 100 ? 42.218 47.258 51.701 1.00 39.44 100 PHE B O 1
ATOM 2703 N N . LEU B 1 101 ? 42.042 47.719 53.893 1.00 38.96 101 LEU B N 1
ATOM 2704 C CA . LEU B 1 101 ? 41.607 46.374 54.245 1.00 38.17 101 LEU B CA 1
ATOM 2705 C C . LEU B 1 101 ? 40.376 45.934 53.454 1.00 38.25 101 LEU B C 1
ATOM 2706 O O . LEU B 1 101 ? 40.271 44.779 53.041 1.00 37.57 101 LEU B O 1
ATOM 2711 N N . ALA B 1 102 ? 39.454 46.863 53.232 1.00 41.21 102 ALA B N 1
ATOM 2712 C CA . ALA B 1 102 ? 38.230 46.572 52.493 1.00 41.29 102 ALA B CA 1
ATOM 2713 C C . ALA B 1 102 ? 38.513 46.169 51.051 1.00 41.08 102 ALA B C 1
ATOM 2714 O O . ALA B 1 102 ? 38.012 45.153 50.569 1.00 40.58 102 ALA B O 1
ATOM 2716 N N . GLU B 1 103 ? 39.309 46.974 50.357 1.00 42.03 103 GLU B N 1
ATOM 2717 C CA . GLU B 1 103 ? 39.637 46.678 48.970 1.00 44.38 103 GLU B CA 1
ATOM 2718 C C . GLU B 1 103 ? 40.483 45.409 48.885 1.00 42.25 103 GLU B C 1
ATOM 2719 O O . GLU B 1 103 ? 40.376 44.644 47.926 1.00 41.55 103 GLU B O 1
ATOM 2725 N N . ALA B 1 104 ? 41.314 45.179 49.898 1.00 40.23 104 ALA B N 1
ATOM 2726 C CA . ALA B 1 104 ? 42.162 43.990 49.923 1.00 38.09 104 ALA B CA 1
ATOM 2727 C C . ALA B 1 104 ? 41.268 42.759 49.983 1.00 36.36 104 ALA B C 1
ATOM 2728 O O . ALA B 1 104 ? 41.433 41.813 49.213 1.00 33.38 104 ALA B O 1
ATOM 2730 N N . LYS B 1 105 ? 40.314 42.791 50.908 1.00 36.15 105 LYS B N 1
ATOM 2731 C CA . LYS B 1 105 ? 39.368 41.698 51.089 1.00 36.52 105 LYS B CA 1
ATOM 2732 C C . LYS B 1 105 ? 38.555 41.515 49.808 1.00 37.03 105 LYS B C 1
ATOM 2733 O O . LYS B 1 105 ? 38.299 40.392 49.379 1.00 37.53 105 LYS B O 1
ATOM 2739 N N . ALA B 1 106 ? 38.168 42.627 49.193 1.00 36.83 106 ALA B N 1
ATOM 2740 C CA . ALA B 1 106 ? 37.383 42.595 47.962 1.00 39.26 106 ALA B CA 1
ATOM 2741 C C . ALA B 1 106 ? 38.120 41.882 46.830 1.00 38.85 106 ALA B C 1
ATOM 2742 O O . ALA B 1 106 ? 37.509 41.186 46.020 1.00 38.95 106 ALA B O 1
ATOM 2744 N N . SER B 1 107 ? 39.438 42.059 46.785 1.00 39.23 107 SER B N 1
ATOM 2745 C CA . SER B 1 107 ? 40.269 41.455 45.747 1.00 38.34 107 SER B CA 1
ATOM 2746 C C . SER B 1 107 ? 40.513 39.969 45.960 1.00 36.25 107 SER B C 1
ATOM 2747 O O . SER B 1 107 ? 40.864 39.249 45.019 1.00 35.88 107 SER B O 1
ATOM 2750 N N . GLY B 1 108 ? 40.347 39.511 47.198 1.00 34.11 108 GLY B N 1
ATOM 2751 C CA . GLY B 1 108 ? 40.551 38.105 47.491 1.00 32.83 108 GLY B CA 1
ATOM 2752 C C . GLY B 1 108 ? 41.674 37.807 48.473 1.00 30.63 108 GLY B C 1
ATOM 2753 O O . GLY B 1 108 ? 42.081 36.656 48.624 1.00 30.95 108 GLY B O 1
ATOM 2754 N N . VAL B 1 109 ? 42.176 38.844 49.138 1.00 29.50 109 VAL B N 1
ATOM 2755 C CA . VAL B 1 109 ? 43.250 38.688 50.116 1.00 27.63 109 VAL B CA 1
ATOM 2756 C C . VAL B 1 109 ? 42.703 38.041 51.389 1.00 27.02 109 VAL B C 1
ATOM 2757 O O . VAL B 1 109 ? 41.651 38.437 51.886 1.00 30.18 109 VAL B O 1
ATOM 2761 N N . ASP B 1 110 ? 43.418 37.056 51.920 1.00 26.26 110 ASP B N 1
ATOM 2762 C CA . ASP B 1 110 ? 42.972 36.367 53.129 1.00 26.26 110 ASP B CA 1
ATOM 2763 C C . ASP B 1 110 ? 43.549 36.944 54.417 1.00 26.15 110 ASP B C 1
ATOM 2764 O O . ASP B 1 110 ? 42.840 37.102 55.408 1.00 26.19 110 ASP B O 1
ATOM 2769 N N . GLY B 1 111 ? 44.843 37.247 54.409 1.00 24.83 111 GLY B N 1
ATOM 2770 C CA . GLY B 1 111 ? 45.460 37.798 55.599 1.00 23.82 111 GLY B CA 1
ATOM 2771 C C . GLY B 1 111 ? 46.374 38.968 55.295 1.00 23.64 111 GLY B C 1
ATOM 2772 O O . GLY B 1 111 ? 46.726 39.204 54.137 1.00 22.83 111 GLY B O 1
ATOM 2773 N N . ILE B 1 112 ? 46.748 39.712 56.332 1.00 21.55 112 ILE B N 1
ATOM 2774 C CA . ILE B 1 112 ? 47.636 40.850 56.146 1.00 23.29 112 ILE B CA 1
ATOM 2775 C C . ILE B 1 112 ? 48.707 40.932 57.224 1.00 23.75 112 ILE B C 1
ATOM 2776 O O . ILE B 1 112 ? 48.471 40.616 58.396 1.00 22.28 112 ILE B O 1
ATOM 2781 N N . LEU B 1 113 ? 49.896 41.348 56.800 1.00 22.64 113 LEU B N 1
ATOM 2782 C CA . LEU B 1 113 ? 51.035 41.502 57.690 1.00 24.29 113 LEU B CA 1
ATOM 2783 C C . LEU B 1 113 ? 51.588 42.906 57.502 1.00 24.43 113 LEU B C 1
ATOM 2784 O O . LEU B 1 113 ? 52.029 43.271 56.414 1.00 24.34 113 LEU B O 1
ATOM 2789 N N . VAL B 1 114 ? 51.528 43.706 58.560 1.00 25.68 114 VAL B N 1
ATOM 2790 C CA . VAL B 1 114 ? 52.042 45.062 58.502 1.00 27.16 114 VAL B CA 1
ATOM 2791 C C . VAL B 1 114 ? 53.362 45.021 59.261 1.00 29.86 114 VAL B C 1
ATOM 2792 O O . VAL B 1 114 ? 53.388 44.948 60.489 1.00 30.53 114 VAL B O 1
ATOM 2796 N N . VAL B 1 115 ? 54.449 45.064 58.497 1.00 28.57 115 VAL B N 1
ATOM 2797 C CA . VAL B 1 115 ? 55.809 44.987 59.013 1.00 32.36 115 VAL B CA 1
ATOM 2798 C C . VAL B 1 115 ? 56.165 45.938 60.146 1.00 32.99 115 VAL B C 1
ATOM 2799 O O . VAL B 1 115 ? 56.715 45.522 61.168 1.00 32.71 115 VAL B O 1
ATOM 2803 N N . ASP B 1 116 ? 55.852 47.214 59.957 1.00 34.08 116 ASP B N 1
ATOM 2804 C CA . ASP B 1 116 ? 56.175 48.232 60.947 1.00 36.39 116 ASP B CA 1
ATOM 2805 C C . ASP B 1 116 ? 54.961 48.929 61.566 1.00 38.89 116 ASP B C 1
ATOM 2806 O O . ASP B 1 116 ? 54.939 50.154 61.686 1.00 39.26 116 ASP B O 1
ATOM 2811 N N . LEU B 1 117 ? 53.955 48.150 61.957 1.00 40.90 117 LEU B N 1
ATOM 2812 C CA . LEU B 1 117 ? 52.752 48.700 62.572 1.00 43.88 117 LEU B CA 1
ATOM 2813 C C . LEU B 1 117 ? 53.068 49.232 63.968 1.00 45.99 117 LEU B C 1
ATOM 2814 O O . LEU B 1 117 ? 53.529 48.486 64.833 1.00 45.61 117 LEU B O 1
ATOM 2819 N N . PRO B 1 118 ? 52.832 50.529 64.204 1.00 48.73 118 PRO B N 1
ATOM 2820 C CA . PRO B 1 118 ? 53.108 51.107 65.525 1.00 49.96 118 PRO B CA 1
ATOM 2821 C C . PRO B 1 118 ? 52.351 50.314 66.589 1.00 51.82 118 PRO B C 1
ATOM 2822 O O . PRO B 1 118 ? 51.158 50.053 66.441 1.00 50.97 118 PRO B O 1
ATOM 2826 N N . VAL B 1 119 ? 53.049 49.930 67.653 1.00 54.95 119 VAL B N 1
ATOM 2827 C CA . VAL B 1 119 ? 52.438 49.137 68.711 1.00 58.25 119 VAL B CA 1
ATOM 2828 C C . VAL B 1 119 ? 51.157 49.740 69.276 1.00 59.23 119 VAL B C 1
ATOM 2829 O O . VAL B 1 119 ? 50.226 49.011 69.610 1.00 59.68 119 VAL B O 1
ATOM 2833 N N . PHE B 1 120 ? 51.099 51.065 69.371 1.00 61.37 120 PHE B N 1
ATOM 2834 C CA . PHE B 1 120 ? 49.911 51.731 69.897 1.00 63.34 120 PHE B CA 1
ATOM 2835 C C . PHE B 1 120 ? 48.809 51.906 68.860 1.00 61.69 120 PHE B C 1
ATOM 2836 O O . PHE B 1 120 ? 47.987 52.818 68.953 1.00 62.29 120 PHE B O 1
ATOM 2844 N N . HIS B 1 121 ? 48.797 51.019 67.874 1.00 58.91 121 HIS B N 1
ATOM 2845 C CA . HIS B 1 121 ? 47.795 51.035 66.816 1.00 55.63 121 HIS B CA 1
ATOM 2846 C C . HIS B 1 121 ? 47.347 49.607 66.542 1.00 53.63 121 HIS B C 1
ATOM 2847 O O . HIS B 1 121 ? 46.346 49.378 65.863 1.00 52.33 121 HIS B O 1
ATOM 2854 N N . ALA B 1 122 ? 48.098 48.655 67.088 1.00 52.19 122 ALA B N 1
ATOM 2855 C CA . ALA B 1 122 ? 47.815 47.236 66.909 1.00 52.55 122 ALA B CA 1
ATOM 2856 C C . ALA B 1 122 ? 46.385 46.864 67.284 1.00 51.96 122 ALA B C 1
ATOM 2857 O O . ALA B 1 122 ? 45.703 46.172 66.533 1.00 50.60 122 ALA B O 1
ATOM 2859 N N . LYS B 1 123 ? 45.935 47.327 68.446 1.00 53.22 123 LYS B N 1
ATOM 2860 C CA . LYS B 1 123 ? 44.582 47.035 68.907 1.00 54.81 123 LYS B CA 1
ATOM 2861 C C . LYS B 1 123 ? 43.527 47.531 67.925 1.00 53.02 123 LYS B C 1
ATOM 2862 O O . LYS B 1 123 ? 42.634 46.781 67.530 1.00 53.43 123 LYS B O 1
ATOM 2868 N N . GLU B 1 124 ? 43.633 48.797 67.537 1.00 51.46 124 GLU B N 1
ATOM 2869 C CA . GLU B 1 124 ? 42.689 49.391 66.599 1.00 49.78 124 GLU B CA 1
ATOM 2870 C C . GLU B 1 124 ? 42.708 48.601 65.301 1.00 46.41 124 GLU B C 1
ATOM 2871 O O . GLU B 1 124 ? 41.664 48.222 64.769 1.00 45.63 124 GLU B O 1
ATOM 2877 N N . PHE B 1 125 ? 43.913 48.355 64.801 1.00 43.02 125 PHE B N 1
ATOM 2878 C CA . PHE B 1 125 ? 44.090 47.621 63.560 1.00 39.62 125 PHE B CA 1
ATOM 2879 C C . PHE B 1 125 ? 43.416 46.257 63.583 1.00 36.71 125 PHE B C 1
ATOM 2880 O O . PHE B 1 125 ? 42.667 45.921 62.670 1.00 37.24 125 PHE B O 1
ATOM 2888 N N . THR B 1 126 ? 43.687 45.472 64.621 1.00 35.65 126 THR B N 1
ATOM 2889 C CA . THR B 1 126 ? 43.108 44.134 64.742 1.00 38.29 126 THR B CA 1
ATOM 2890 C C . THR B 1 126 ? 41.580 44.176 64.771 1.00 40.43 126 THR B C 1
ATOM 2891 O O . THR B 1 126 ? 40.905 43.257 64.301 1.00 39.10 126 THR B O 1
ATOM 2895 N N . GLU B 1 127 ? 41.044 45.252 65.334 1.00 42.53 127 GLU B N 1
ATOM 2896 C CA . GLU B 1 127 ? 39.604 45.445 65.441 1.00 45.09 127 GLU B CA 1
ATOM 2897 C C . GLU B 1 127 ? 38.977 45.564 64.061 1.00 42.93 127 GLU B C 1
ATOM 2898 O O . GLU B 1 127 ? 38.024 44.856 63.727 1.00 41.49 127 GLU B O 1
ATOM 2904 N N . ILE B 1 128 ? 39.530 46.472 63.264 1.00 40.54 128 ILE B N 1
ATOM 2905 C CA . ILE B 1 128 ? 39.056 46.732 61.912 1.00 39.03 128 ILE B CA 1
ATOM 2906 C C . ILE B 1 128 ? 39.280 45.543 60.983 1.00 36.06 128 ILE B C 1
ATOM 2907 O O . ILE B 1 128 ? 38.432 45.230 60.145 1.00 35.28 128 ILE B O 1
ATOM 2912 N N . ALA B 1 129 ? 40.428 44.887 61.124 1.00 34.18 129 ALA B N 1
ATOM 2913 C CA . ALA B 1 129 ? 40.740 43.726 60.299 1.00 33.11 129 ALA B CA 1
ATOM 2914 C C . ALA B 1 129 ? 39.634 42.686 60.473 1.00 32.92 129 ALA B C 1
ATOM 2915 O O . ALA B 1 129 ? 39.119 42.130 59.505 1.00 31.83 129 ALA B O 1
ATOM 2917 N N . ARG B 1 130 ? 39.290 42.421 61.726 1.00 34.21 130 ARG B N 1
ATOM 2918 C CA . ARG B 1 130 ? 38.244 41.463 62.045 1.00 39.75 130 ARG B CA 1
ATOM 2919 C C . ARG B 1 130 ? 36.926 41.899 61.410 1.00 39.54 130 ARG B C 1
ATOM 2920 O O . ARG B 1 130 ? 36.221 41.095 60.802 1.00 38.37 130 ARG B O 1
ATOM 2928 N N . GLU B 1 131 ? 36.600 43.177 61.555 1.00 40.80 131 GLU B N 1
ATOM 2929 C CA . GLU B 1 131 ? 35.369 43.701 60.986 1.00 42.50 131 GLU B CA 1
ATOM 2930 C C . GLU B 1 131 ? 35.344 43.571 59.469 1.00 42.80 131 GLU B C 1
ATOM 2931 O O . GLU B 1 131 ? 34.298 43.288 58.882 1.00 42.05 131 GLU B O 1
ATOM 2937 N N . GLU B 1 132 ? 36.494 43.761 58.828 1.00 41.91 132 GLU B N 1
ATOM 2938 C CA . GLU B 1 132 ? 36.555 43.652 57.379 1.00 41.40 132 GLU B CA 1
ATOM 2939 C C . GLU B 1 132 ? 36.759 42.214 56.920 1.00 40.52 132 GLU B C 1
ATOM 2940 O O . GLU B 1 132 ? 36.826 41.942 55.721 1.00 41.02 132 GLU B O 1
ATOM 2946 N N . GLY B 1 133 ? 36.857 41.293 57.874 1.00 39.20 133 GLY B N 1
ATOM 2947 C CA . GLY B 1 133 ? 37.036 39.890 57.534 1.00 36.76 133 GLY B CA 1
ATOM 2948 C C . GLY B 1 133 ? 38.426 39.510 57.056 1.00 35.31 133 GLY B C 1
ATOM 2949 O O . GLY B 1 133 ? 38.587 38.581 56.263 1.00 35.37 133 GLY B O 1
ATOM 2950 N N . ILE B 1 134 ? 39.436 40.229 57.528 1.00 32.63 134 ILE B N 1
ATOM 2951 C CA . ILE B 1 134 ? 40.810 39.939 57.143 1.00 31.56 134 ILE B CA 1
ATOM 2952 C C . ILE B 1 134 ? 41.576 39.353 58.325 1.00 27.85 134 ILE B C 1
ATOM 2953 O O . ILE B 1 134 ? 41.507 39.877 59.441 1.00 25.90 134 ILE B O 1
ATOM 2958 N N . LYS B 1 135 ? 42.294 38.259 58.082 1.00 25.14 135 LYS B N 1
ATOM 2959 C CA . LYS B 1 135 ? 43.071 37.616 59.138 1.00 24.99 135 LYS B CA 1
ATOM 2960 C C . LYS B 1 135 ? 44.382 38.355 59.372 1.00 25.17 135 LYS B C 1
ATOM 2961 O O . LYS B 1 135 ? 44.999 38.857 58.435 1.00 27.02 135 LYS B O 1
ATOM 2967 N N . THR B 1 136 ? 44.800 38.421 60.627 1.00 24.58 136 THR B N 1
ATOM 2968 C CA . THR B 1 136 ? 46.023 39.127 60.971 1.00 23.41 136 THR B CA 1
ATOM 2969 C C . THR B 1 136 ? 47.230 38.225 61.121 1.00 21.60 136 THR B C 1
ATOM 2970 O O . THR B 1 136 ? 47.140 37.111 61.637 1.00 19.92 136 THR B O 1
ATOM 2974 N N . VAL B 1 137 ? 48.367 38.728 60.655 1.00 22.64 137 VAL B N 1
ATOM 2975 C CA . VAL B 1 137 ? 49.638 38.026 60.755 1.00 19.83 137 VAL B CA 1
ATOM 2976 C C . VAL B 1 137 ? 50.587 39.028 61.418 1.00 20.62 137 VAL B C 1
ATOM 2977 O O . VAL B 1 137 ? 50.697 40.162 60.969 1.00 20.49 137 VAL B O 1
ATOM 2981 N N . PHE B 1 138 ? 51.239 38.614 62.498 1.00 20.46 138 PHE B N 1
ATOM 2982 C CA . PHE B 1 138 ? 52.185 39.473 63.195 1.00 21.31 138 PHE B CA 1
ATOM 2983 C C . PHE B 1 138 ? 53.538 38.797 63.213 1.00 21.03 138 PHE B C 1
ATOM 2984 O O . PHE B 1 138 ? 53.622 37.572 63.234 1.00 19.57 138 PHE B O 1
ATOM 2992 N N . LEU B 1 139 ? 54.599 39.594 63.207 1.00 21.76 139 LEU B N 1
ATOM 2993 C CA . LEU B 1 139 ? 55.924 39.018 63.208 1.00 22.67 139 LEU B CA 1
ATOM 2994 C C . LEU B 1 139 ? 56.626 39.135 64.553 1.00 21.91 139 LEU B C 1
ATOM 2995 O O . LEU B 1 139 ? 56.271 39.960 65.394 1.00 21.55 139 LEU B O 1
ATOM 3000 N N . ALA B 1 140 ? 57.595 38.256 64.756 1.00 18.76 140 ALA B N 1
ATOM 3001 C CA . ALA B 1 140 ? 58.386 38.238 65.969 1.00 21.63 140 ALA B CA 1
ATOM 3002 C C . ALA B 1 140 ? 59.809 37.933 65.525 1.00 22.65 140 ALA B C 1
ATOM 3003 O O . ALA B 1 140 ? 60.032 37.090 64.643 1.00 19.70 140 ALA B O 1
ATOM 3005 N N . ALA B 1 141 ? 60.765 38.653 66.115 1.00 21.76 141 ALA B N 1
ATOM 3006 C CA . ALA B 1 141 ? 62.176 38.487 65.808 1.00 20.37 141 ALA B CA 1
ATOM 3007 C C . ALA B 1 141 ? 62.826 37.824 67.015 1.00 19.87 141 ALA B C 1
ATOM 3008 O O . ALA B 1 141 ? 62.182 37.621 68.042 1.00 22.57 141 ALA B O 1
ATOM 3010 N N . PRO B 1 142 ? 64.107 37.457 66.902 1.00 19.59 142 PRO B N 1
ATOM 3011 C CA . PRO B 1 142 ? 64.799 36.811 68.018 1.00 21.85 142 PRO B CA 1
ATOM 3012 C C . PRO B 1 142 ? 64.886 37.589 69.347 1.00 24.01 142 PRO B C 1
ATOM 3013 O O . PRO B 1 142 ? 65.130 36.985 70.398 1.00 23.41 142 PRO B O 1
ATOM 3017 N N . ASN B 1 143 ? 64.686 38.903 69.313 1.00 21.86 143 ASN B N 1
ATOM 3018 C CA . ASN B 1 143 ? 64.754 39.693 70.548 1.00 24.13 143 ASN B CA 1
ATOM 3019 C C . ASN B 1 143 ? 63.365 39.893 71.157 1.00 23.30 143 ASN B C 1
ATOM 3020 O O . ASN B 1 143 ? 63.181 40.692 72.067 1.00 25.37 143 ASN B O 1
ATOM 3025 N N . THR B 1 144 ? 62.386 39.165 70.640 1.00 24.75 144 THR B N 1
ATOM 3026 C CA . THR B 1 144 ? 61.022 39.247 71.152 1.00 22.18 144 THR B CA 1
ATOM 3027 C C . THR B 1 144 ? 60.966 38.358 72.400 1.00 24.15 144 THR B C 1
ATOM 3028 O O . THR B 1 144 ? 61.268 37.170 72.326 1.00 23.41 144 THR B O 1
ATOM 3032 N N . PRO B 1 145 ? 60.600 38.925 73.562 1.00 24.06 145 PRO B N 1
ATOM 3033 C CA . PRO B 1 145 ? 60.520 38.139 74.802 1.00 24.71 145 PRO B CA 1
ATOM 3034 C C . PRO B 1 145 ? 59.266 37.258 74.850 1.00 23.46 145 PRO B C 1
ATOM 3035 O O . PRO B 1 145 ? 58.276 37.531 74.174 1.00 21.35 145 PRO B O 1
ATOM 3039 N N . ASP B 1 146 ? 59.312 36.213 75.670 1.00 25.15 146 ASP B N 1
ATOM 3040 C CA . ASP B 1 146 ? 58.174 35.306 75.810 1.00 27.27 146 ASP B CA 1
ATOM 3041 C C . ASP B 1 146 ? 56.867 36.033 76.076 1.00 26.62 146 ASP B C 1
ATOM 3042 O O . ASP B 1 146 ? 55.846 35.729 75.463 1.00 26.64 146 ASP B O 1
ATOM 3047 N N . GLU B 1 147 ? 56.896 36.996 76.989 1.00 26.11 147 GLU B N 1
ATOM 3048 C CA . GLU B 1 147 ? 55.693 37.736 77.329 1.00 27.34 147 GLU B CA 1
ATOM 3049 C C . GLU B 1 147 ? 55.076 38.412 76.122 1.00 26.29 147 GLU B C 1
ATOM 3050 O O . GLU B 1 147 ? 53.855 38.416 75.975 1.00 26.13 147 GLU B O 1
ATOM 3056 N N . ARG B 1 148 ? 55.910 38.992 75.261 1.00 24.78 148 ARG B N 1
ATOM 3057 C CA . ARG B 1 148 ? 55.396 39.667 74.077 1.00 26.37 148 ARG B CA 1
ATOM 3058 C C . ARG B 1 148 ? 54.893 38.647 73.043 1.00 22.10 148 ARG B C 1
ATOM 3059 O O . ARG B 1 148 ? 53.960 38.923 72.307 1.00 23.87 148 ARG B O 1
ATOM 3067 N N . LEU B 1 149 ? 55.524 37.480 72.969 1.00 23.62 149 LEU B N 1
ATOM 3068 C CA . LEU B 1 149 ? 55.078 36.452 72.031 1.00 23.43 149 LEU B CA 1
ATOM 3069 C C . LEU B 1 149 ? 53.643 36.058 72.372 1.00 22.76 149 LEU B C 1
ATOM 3070 O O . LEU B 1 149 ? 52.823 35.806 71.488 1.00 24.33 149 LEU B O 1
ATOM 3075 N N . LYS B 1 150 ? 53.340 36.012 73.663 1.00 26.02 150 LYS B N 1
ATOM 3076 C CA . LYS B 1 150 ? 51.995 35.650 74.104 1.00 26.71 150 LYS B CA 1
ATOM 3077 C C . LYS B 1 150 ? 50.975 36.684 73.662 1.00 24.19 150 LYS B C 1
ATOM 3078 O O . LYS B 1 150 ? 49.893 36.335 73.184 1.00 23.80 150 LYS B O 1
ATOM 3084 N N . VAL B 1 151 ? 51.315 37.958 73.824 1.00 22.53 151 VAL B N 1
ATOM 3085 C CA . VAL B 1 151 ? 50.409 39.035 73.439 1.00 23.16 151 VAL B CA 1
ATOM 3086 C C . VAL B 1 151 ? 50.163 38.976 71.933 1.00 23.26 151 VAL B C 1
ATOM 3087 O O . VAL B 1 151 ? 49.026 39.077 71.465 1.00 24.36 151 VAL B O 1
ATOM 3091 N N . ILE B 1 152 ? 51.238 38.815 71.175 1.00 22.50 152 ILE B N 1
ATOM 3092 C CA . ILE B 1 152 ? 51.134 38.724 69.727 1.00 20.23 152 ILE B CA 1
ATOM 3093 C C . ILE B 1 152 ? 50.242 37.543 69.335 1.00 19.92 152 ILE B C 1
ATOM 3094 O O . ILE B 1 152 ? 49.370 37.677 68.479 1.00 20.79 152 ILE B O 1
ATOM 3099 N N . ASP B 1 153 ? 50.460 36.391 69.964 1.00 21.66 153 ASP B N 1
ATOM 3100 C CA . ASP B 1 153 ? 49.653 35.215 69.656 1.00 22.48 153 ASP B CA 1
ATOM 3101 C C . ASP B 1 153 ? 48.168 35.478 69.914 1.00 25.96 153 ASP B C 1
ATOM 3102 O O . ASP B 1 153 ? 47.314 35.015 69.155 1.00 25.13 153 ASP B O 1
ATOM 3107 N N . ASP B 1 154 ? 47.856 36.229 70.970 1.00 27.68 154 ASP B N 1
ATOM 3108 C CA . ASP B 1 154 ? 46.459 36.519 71.295 1.00 29.96 154 ASP B CA 1
ATOM 3109 C C . ASP B 1 154 ? 45.776 37.441 70.294 1.00 30.36 154 ASP B C 1
ATOM 3110 O O . ASP B 1 154 ? 44.557 37.396 70.141 1.00 29.53 154 ASP B O 1
ATOM 3115 N N . MET B 1 155 ? 46.547 38.279 69.608 1.00 29.88 155 MET B N 1
ATOM 3116 C CA . MET B 1 155 ? 45.961 39.189 68.637 1.00 30.33 155 MET B CA 1
ATOM 3117 C C . MET B 1 155 ? 45.973 38.584 67.239 1.00 27.87 155 MET B C 1
ATOM 3118 O O . MET B 1 155 ? 45.335 39.105 66.323 1.00 27.25 155 MET B O 1
ATOM 3123 N N . THR B 1 156 ? 46.690 37.480 67.075 1.00 25.18 156 THR B N 1
ATOM 3124 C CA . THR B 1 156 ? 46.803 36.842 65.764 1.00 23.17 156 THR B CA 1
ATOM 3125 C C . THR B 1 156 ? 45.649 35.922 65.389 1.00 22.07 156 THR B C 1
ATOM 3126 O O . THR B 1 156 ? 45.283 35.038 66.162 1.00 23.19 156 THR B O 1
ATOM 3130 N N . THR B 1 157 ? 45.089 36.120 64.198 1.00 22.12 157 THR B N 1
ATOM 3131 C CA . THR B 1 157 ? 44.006 35.265 63.729 1.00 23.56 157 THR B CA 1
ATOM 3132 C C . THR B 1 157 ? 44.451 34.462 62.503 1.00 23.68 157 THR B C 1
ATOM 3133 O O . THR B 1 157 ? 43.764 33.525 62.097 1.00 24.39 157 THR B O 1
ATOM 3137 N N . GLY B 1 158 ? 45.601 34.821 61.926 1.00 22.86 158 GLY B N 1
ATOM 3138 C CA . GLY B 1 158 ? 46.117 34.105 60.759 1.00 20.03 158 GLY B CA 1
ATOM 3139 C C . GLY B 1 158 ? 47.206 33.123 61.167 1.00 20.71 158 GLY B C 1
ATOM 3140 O O . GLY B 1 158 ? 46.975 31.917 61.214 1.00 20.90 158 GLY B O 1
ATOM 3141 N N . PHE B 1 159 ? 48.409 33.637 61.419 1.00 19.23 159 PHE B N 1
ATOM 3142 C CA . PHE B 1 159 ? 49.524 32.828 61.907 1.00 17.50 159 PHE B CA 1
ATOM 3143 C C . PHE B 1 159 ? 50.616 33.772 62.395 1.00 16.89 159 PHE B C 1
ATOM 3144 O O . PHE B 1 159 ? 50.602 34.958 62.077 1.00 16.45 159 PHE B O 1
ATOM 3152 N N . VAL B 1 160 ? 51.529 33.250 63.203 1.00 16.48 160 VAL B N 1
ATOM 3153 C CA . VAL B 1 160 ? 52.621 34.053 63.728 1.00 18.18 160 VAL B CA 1
ATOM 3154 C C . VAL B 1 160 ? 53.833 33.861 62.812 1.00 17.74 160 VAL B C 1
ATOM 3155 O O . VAL B 1 160 ? 54.233 32.741 62.510 1.00 15.65 160 VAL B O 1
ATOM 3159 N N . TYR B 1 161 ? 54.402 34.965 62.355 1.00 17.40 161 TYR B N 1
ATOM 3160 C CA . TYR B 1 161 ? 55.543 34.874 61.455 1.00 17.86 161 TYR B CA 1
ATOM 3161 C C . TYR B 1 161 ? 56.848 35.183 62.180 1.00 15.92 161 TYR B C 1
ATOM 3162 O O . TYR B 1 161 ? 57.080 36.312 62.617 1.00 17.98 161 TYR B O 1
ATOM 3171 N N . LEU B 1 162 ? 57.697 34.165 62.309 1.00 18.62 162 LEU B N 1
ATOM 3172 C CA . LEU B 1 162 ? 58.989 34.311 62.981 1.00 16.20 162 LEU B CA 1
ATOM 3173 C C . LEU B 1 162 ? 60.049 34.640 61.931 1.00 17.42 162 LEU B C 1
ATOM 3174 O O . LEU B 1 162 ? 60.165 33.937 60.921 1.00 14.58 162 LEU B O 1
ATOM 3179 N N . VAL B 1 163 ? 60.808 35.707 62.168 1.00 18.13 163 VAL B N 1
ATOM 3180 C CA . VAL B 1 163 ? 61.836 36.110 61.221 1.00 17.95 163 VAL B CA 1
ATOM 3181 C C . VAL B 1 163 ? 63.176 36.264 61.897 1.00 21.92 163 VAL B C 1
ATOM 3182 O O . VAL B 1 163 ? 63.284 36.360 63.126 1.00 19.32 163 VAL B O 1
ATOM 3186 N N . SER B 1 164 ? 64.205 36.297 61.059 1.00 21.65 164 SER B N 1
ATOM 3187 C CA . SER B 1 164 ? 65.557 36.430 61.544 1.00 34.58 164 SER B CA 1
ATOM 3188 C C . SER B 1 164 ? 66.091 37.771 61.028 1.00 39.94 164 SER B C 1
ATOM 3189 O O . SER B 1 164 ? 65.477 38.818 61.277 1.00 45.09 164 SER B O 1
ATOM 3192 N N . LEU B 1 165 ? 67.211 37.734 60.312 1.00 44.16 165 LEU B N 1
ATOM 3193 C CA . LEU B 1 165 ? 67.852 38.931 59.755 1.00 45.17 165 LEU B CA 1
ATOM 3194 C C . LEU B 1 165 ? 69.332 38.603 59.697 1.00 46.89 165 LEU B C 1
ATOM 3195 O O . LEU B 1 165 ? 70.114 39.274 59.023 1.00 47.17 165 LEU B O 1
ATOM 3200 N N . TYR B 1 166 ? 69.692 37.541 60.409 1.00 48.20 166 TYR B N 1
ATOM 3201 C CA . TYR B 1 166 ? 71.060 37.052 60.443 1.00 51.31 166 TYR B CA 1
ATOM 3202 C C . TYR B 1 166 ? 71.252 36.260 59.168 1.00 53.30 166 TYR B C 1
ATOM 3203 O O . TYR B 1 166 ? 72.352 36.190 58.621 1.00 53.57 166 TYR B O 1
ATOM 3212 N N . GLY B 1 167 ? 70.164 35.658 58.700 1.00 55.57 167 GLY B N 1
ATOM 3213 C CA . GLY B 1 167 ? 70.234 34.855 57.499 1.00 60.31 167 GLY B CA 1
ATOM 3214 C C . GLY B 1 167 ? 71.160 33.683 57.744 1.00 63.77 167 GLY B C 1
ATOM 3215 O O . GLY B 1 167 ? 71.390 33.295 58.892 1.00 62.71 167 GLY B O 1
ATOM 3216 N N . THR B 1 168 ? 71.688 33.113 56.667 1.00 67.51 168 THR B N 1
ATOM 3217 C CA . THR B 1 168 ? 72.600 31.983 56.772 1.00 72.00 168 THR B CA 1
ATOM 3218 C C . THR B 1 168 ? 73.950 32.506 57.249 1.00 73.72 168 THR B C 1
ATOM 3219 O O . THR B 1 168 ? 74.184 33.714 57.245 1.00 74.05 168 THR B O 1
ATOM 3223 N N . THR B 1 169 ? 74.836 31.604 57.659 1.00 75.75 169 THR B N 1
ATOM 3224 C CA . THR B 1 169 ? 76.151 32.020 58.125 1.00 78.36 169 THR B CA 1
ATOM 3225 C C . THR B 1 169 ? 77.238 31.037 57.702 1.00 78.28 169 THR B C 1
ATOM 3226 O O . THR B 1 169 ? 77.043 29.823 57.748 1.00 78.47 169 THR B O 1
ATOM 3230 N N . GLU B 1 173 ? 76.411 27.464 54.907 1.00 67.22 173 GLU B N 1
ATOM 3231 C CA . GLU B 1 173 ? 75.005 27.787 55.126 1.00 66.56 173 GLU B CA 1
ATOM 3232 C C . GLU B 1 173 ? 74.566 27.141 56.434 1.00 64.99 173 GLU B C 1
ATOM 3233 O O . GLU B 1 173 ? 74.876 25.977 56.678 1.00 67.01 173 GLU B O 1
ATOM 3239 N N . GLU B 1 174 ? 73.853 27.887 57.271 1.00 61.30 174 GLU B N 1
ATOM 3240 C CA . GLU B 1 174 ? 73.387 27.350 58.549 1.00 57.93 174 GLU B CA 1
ATOM 3241 C C . GLU B 1 174 ? 72.582 28.356 59.364 1.00 50.02 174 GLU B C 1
ATOM 3242 O O . GLU B 1 174 ? 73.077 29.426 59.708 1.00 48.58 174 GLU B O 1
ATOM 3248 N N . ILE B 1 175 ? 71.341 27.988 59.670 1.00 43.75 175 ILE B N 1
ATOM 3249 C CA . ILE B 1 175 ? 70.434 28.838 60.434 1.00 37.53 175 ILE B CA 1
ATOM 3250 C C . ILE B 1 175 ? 71.052 29.158 61.794 1.00 35.33 175 ILE B C 1
ATOM 3251 O O . ILE B 1 175 ? 71.516 28.260 62.499 1.00 33.08 175 ILE B O 1
ATOM 3256 N N . PRO B 1 176 ? 71.057 30.442 62.190 1.00 34.81 176 PRO B N 1
ATOM 3257 C CA . PRO B 1 176 ? 71.635 30.806 63.488 1.00 34.61 176 PRO B CA 1
ATOM 3258 C C . PRO B 1 176 ? 70.900 30.097 64.640 1.00 35.02 176 PRO B C 1
ATOM 3259 O O . PRO B 1 176 ? 69.690 29.867 64.571 1.00 29.81 176 PRO B O 1
ATOM 3263 N N . LYS B 1 177 ? 71.625 29.748 65.697 1.00 33.12 177 LYS B N 1
ATOM 3264 C CA . LYS B 1 177 ? 70.994 29.072 66.817 1.00 35.05 177 LYS B CA 1
ATOM 3265 C C . LYS B 1 177 ? 69.939 29.967 67.453 1.00 33.69 177 LYS B C 1
ATOM 3266 O O . LYS B 1 177 ? 68.983 29.480 68.061 1.00 28.19 177 LYS B O 1
ATOM 3272 N N . THR B 1 178 ? 70.109 31.276 67.306 1.00 30.53 178 THR B N 1
ATOM 3273 C CA . THR B 1 178 ? 69.160 32.214 67.877 1.00 30.66 178 THR B CA 1
ATOM 3274 C C . THR B 1 178 ? 67.797 32.107 67.191 1.00 27.71 178 THR B C 1
ATOM 3275 O O . THR B 1 178 ? 66.765 32.394 67.801 1.00 25.58 178 THR B O 1
ATOM 3279 N N . ALA B 1 179 ? 67.799 31.691 65.927 1.00 26.87 179 ALA B N 1
ATOM 3280 C CA . ALA B 1 179 ? 66.564 31.514 65.165 1.00 24.51 179 ALA B CA 1
ATOM 3281 C C . ALA B 1 179 ? 65.874 30.232 65.635 1.00 23.42 179 ALA B C 1
ATOM 3282 O O . ALA B 1 179 ? 64.660 30.185 65.767 1.00 23.05 179 ALA B O 1
ATOM 3284 N N . TYR B 1 180 ? 66.656 29.186 65.873 1.00 22.01 180 TYR B N 1
ATOM 3285 C CA . TYR B 1 180 ? 66.091 27.931 66.359 1.00 23.43 180 TYR B CA 1
ATOM 3286 C C . TYR B 1 180 ? 65.518 28.146 67.760 1.00 24.21 180 TYR B C 1
ATOM 3287 O O . TYR B 1 180 ? 64.490 27.562 68.117 1.00 21.83 180 TYR B O 1
ATOM 3296 N N . ASP B 1 181 ? 66.181 28.991 68.545 1.00 20.02 181 ASP B N 1
ATOM 3297 C CA . ASP B 1 181 ? 65.721 29.285 69.893 1.00 23.56 181 ASP B CA 1
ATOM 3298 C C . ASP B 1 181 ? 64.371 29.988 69.846 1.00 22.69 181 ASP B C 1
ATOM 3299 O O . ASP B 1 181 ? 63.473 29.691 70.638 1.00 22.64 181 ASP B O 1
ATOM 3304 N N . LEU B 1 182 ? 64.231 30.922 68.914 1.00 21.52 182 LEU B N 1
ATOM 3305 C CA . LEU B 1 182 ? 62.983 31.660 68.755 1.00 18.84 182 LEU B CA 1
ATOM 3306 C C . LEU B 1 182 ? 61.849 30.682 68.411 1.00 18.90 182 LEU B C 1
ATOM 3307 O O . LEU B 1 182 ? 60.737 30.796 68.923 1.00 18.27 182 LEU B O 1
ATOM 3312 N N . LEU B 1 183 ? 62.132 29.740 67.519 1.00 17.15 183 LEU B N 1
ATOM 3313 C CA . LEU B 1 183 ? 61.131 28.750 67.122 1.00 18.77 183 LEU B CA 1
ATOM 3314 C C . LEU B 1 183 ? 60.729 27.853 68.302 1.00 20.62 183 LEU B C 1
ATOM 3315 O O . LEU B 1 183 ? 59.538 27.614 68.544 1.00 20.14 183 LEU B O 1
ATOM 3320 N N . ARG B 1 184 ? 61.723 27.359 69.035 1.00 22.33 184 ARG B N 1
ATOM 3321 C CA . ARG B 1 184 ? 61.474 26.503 70.187 1.00 23.95 184 ARG B CA 1
ATOM 3322 C C . ARG B 1 184 ? 60.551 27.211 71.176 1.00 24.46 184 ARG B C 1
ATOM 3323 O O . ARG B 1 184 ? 59.541 26.648 71.618 1.00 21.25 184 ARG B O 1
ATOM 3331 N N . ARG B 1 185 ? 60.898 28.450 71.512 1.00 21.14 185 ARG B N 1
ATOM 3332 C CA . ARG B 1 185 ? 60.121 29.264 72.441 1.00 21.04 185 ARG B CA 1
ATOM 3333 C C . ARG B 1 185 ? 58.704 29.490 71.919 1.00 20.98 185 ARG B C 1
ATOM 3334 O O . ARG B 1 185 ? 57.720 29.372 72.662 1.00 19.95 185 ARG B O 1
ATOM 3342 N N . ALA B 1 186 ? 58.601 29.805 70.633 1.00 19.03 186 ALA B N 1
ATOM 3343 C CA . ALA B 1 186 ? 57.299 30.059 70.032 1.00 20.92 186 ALA B CA 1
ATOM 3344 C C . ALA B 1 186 ? 56.355 28.850 70.113 1.00 20.18 186 ALA B C 1
ATOM 3345 O O . ALA B 1 186 ? 55.186 28.997 70.459 1.00 21.08 186 ALA B O 1
ATOM 3347 N N . LYS B 1 187 ? 56.862 27.663 69.793 1.00 19.74 187 LYS B N 1
ATOM 3348 C CA . LYS B 1 187 ? 56.037 26.459 69.824 1.00 21.61 187 LYS B CA 1
ATOM 3349 C C . LYS B 1 187 ? 55.564 26.143 71.231 1.00 23.38 187 LYS B C 1
ATOM 3350 O O . LYS B 1 187 ? 54.582 25.434 71.412 1.00 23.95 187 LYS B O 1
ATOM 3356 N N . ARG B 1 188 ? 56.251 26.695 72.225 1.00 25.23 188 ARG B N 1
ATOM 3357 C CA . ARG B 1 188 ? 55.903 26.465 73.621 1.00 27.18 188 ARG B CA 1
ATOM 3358 C C . ARG B 1 188 ? 54.817 27.424 74.084 1.00 27.92 188 ARG B C 1
ATOM 3359 O O . ARG B 1 188 ? 54.105 27.165 75.055 1.00 28.76 188 ARG B O 1
ATOM 3367 N N . ILE B 1 189 ? 54.678 28.530 73.369 1.00 26.50 189 ILE B N 1
ATOM 3368 C CA . ILE B 1 189 ? 53.730 29.564 73.741 1.00 24.35 189 ILE B CA 1
ATOM 3369 C C . ILE B 1 189 ? 52.516 29.755 72.840 1.00 24.31 189 ILE B C 1
ATOM 3370 O O . ILE B 1 189 ? 51.394 29.907 73.330 1.00 23.31 189 ILE B O 1
ATOM 3375 N N . CYS B 1 190 ? 52.737 29.745 71.531 1.00 20.32 190 CYS B N 1
ATOM 3376 C CA . CYS B 1 190 ? 51.675 30.007 70.576 1.00 20.30 190 CYS B CA 1
ATOM 3377 C C . CYS B 1 190 ? 50.636 28.926 70.322 1.00 19.18 190 CYS B C 1
ATOM 3378 O O . CYS B 1 190 ? 50.967 27.758 70.150 1.00 21.71 190 CYS B O 1
ATOM 3381 N N . ARG B 1 191 ? 49.382 29.356 70.288 1.00 17.58 191 ARG B N 1
ATOM 3382 C CA . ARG B 1 191 ? 48.275 28.468 69.974 1.00 21.45 191 ARG B CA 1
ATOM 3383 C C . ARG B 1 191 ? 48.115 28.534 68.449 1.00 20.23 191 ARG B C 1
ATOM 3384 O O . ARG B 1 191 ? 47.707 27.564 67.818 1.00 21.85 191 ARG B O 1
ATOM 3392 N N . ASN B 1 192 ? 48.465 29.678 67.863 1.00 19.54 192 ASN B N 1
ATOM 3393 C CA . ASN B 1 192 ? 48.386 29.858 66.410 1.00 20.28 192 ASN B CA 1
ATOM 3394 C C . ASN B 1 192 ? 49.504 29.080 65.732 1.00 19.11 192 ASN B C 1
ATOM 3395 O O . ASN B 1 192 ? 50.517 28.767 66.355 1.00 17.68 192 ASN B O 1
ATOM 3400 N N . LYS B 1 193 ? 49.319 28.768 64.452 1.00 17.49 193 LYS B N 1
ATOM 3401 C CA . LYS B 1 193 ? 50.358 28.069 63.711 1.00 16.47 193 LYS B CA 1
ATOM 3402 C C . LYS B 1 193 ? 51.494 29.075 63.533 1.00 16.04 193 LYS B C 1
ATOM 3403 O O . LYS B 1 193 ? 51.274 30.282 63.591 1.00 17.24 193 LYS B O 1
ATOM 3409 N N . VAL B 1 194 ? 52.704 28.570 63.337 1.00 15.79 194 VAL B N 1
ATOM 3410 C CA . VAL B 1 194 ? 53.861 29.433 63.167 1.00 17.98 194 VAL B CA 1
ATOM 3411 C C . VAL B 1 194 ? 54.551 29.148 61.836 1.00 18.39 194 VAL B C 1
ATOM 3412 O O . VAL B 1 194 ? 54.688 27.997 61.434 1.00 19.30 194 VAL B O 1
ATOM 3416 N N . ALA B 1 195 ? 54.967 30.204 61.146 1.00 19.24 195 ALA B N 1
ATOM 3417 C CA . ALA B 1 195 ? 55.693 30.057 59.885 1.00 16.28 195 ALA B CA 1
ATOM 3418 C C . ALA B 1 195 ? 57.022 30.765 60.149 1.00 17.14 195 ALA B C 1
ATOM 3419 O O . ALA B 1 195 ? 57.065 31.738 60.906 1.00 14.57 195 ALA B O 1
ATOM 3421 N N . VAL B 1 196 ? 58.102 30.268 59.553 1.00 13.44 196 VAL B N 1
ATOM 3422 C CA . VAL B 1 196 ? 59.417 30.877 59.767 1.00 16.59 196 VAL B CA 1
ATOM 3423 C C . VAL B 1 196 ? 60.057 31.381 58.473 1.00 16.60 196 VAL B C 1
ATOM 3424 O O . VAL B 1 196 ? 59.952 30.750 57.415 1.00 16.58 196 VAL B O 1
ATOM 3428 N N . GLY B 1 197 ? 60.712 32.531 58.572 1.00 15.97 197 GLY B N 1
ATOM 3429 C CA . GLY B 1 197 ? 61.386 33.125 57.428 1.00 16.60 197 GLY B CA 1
ATOM 3430 C C . GLY B 1 197 ? 62.787 33.379 57.932 1.00 15.42 197 GLY B C 1
ATOM 3431 O O . GLY B 1 197 ? 63.119 34.483 58.394 1.00 15.62 197 GLY B O 1
ATOM 3432 N N . PHE B 1 198 ? 63.603 32.336 57.889 1.00 14.97 198 PHE B N 1
ATOM 3433 C CA . PHE B 1 198 ? 64.961 32.411 58.404 1.00 19.17 198 PHE B CA 1
ATOM 3434 C C . PHE B 1 198 ? 66.041 32.421 57.328 1.00 20.70 198 PHE B C 1
ATOM 3435 O O . PHE B 1 198 ? 67.208 32.190 57.633 1.00 24.14 198 PHE B O 1
ATOM 3443 N N . GLY B 1 199 ? 65.653 32.674 56.081 1.00 21.36 199 GLY B N 1
ATOM 3444 C CA . GLY B 1 199 ? 66.620 32.709 54.997 1.00 23.92 199 GLY B CA 1
ATOM 3445 C C . GLY B 1 199 ? 67.013 31.330 54.500 1.00 27.15 199 GLY B C 1
ATOM 3446 O O . GLY B 1 199 ? 68.191 31.044 54.278 1.00 25.68 199 GLY B O 1
ATOM 3447 N N . VAL B 1 200 ? 66.013 30.477 54.321 1.00 23.81 200 VAL B N 1
ATOM 3448 C CA . VAL B 1 200 ? 66.215 29.120 53.836 1.00 25.29 200 VAL B CA 1
ATOM 3449 C C . VAL B 1 200 ? 66.801 29.157 52.419 1.00 25.59 200 VAL B C 1
ATOM 3450 O O . VAL B 1 200 ? 66.403 29.997 51.614 1.00 23.11 200 VAL B O 1
ATOM 3454 N N . SER B 1 201 ? 67.742 28.257 52.128 1.00 23.64 201 SER B N 1
ATOM 3455 C CA . SER B 1 201 ? 68.353 28.204 50.801 1.00 27.12 201 SER B CA 1
ATOM 3456 C C . SER B 1 201 ? 68.618 26.772 50.340 1.00 26.36 201 SER B C 1
ATOM 3457 O O . SER B 1 201 ? 68.932 26.538 49.170 1.00 30.37 201 SER B O 1
ATOM 3460 N N . LYS B 1 202 ? 68.483 25.813 51.252 1.00 27.52 202 LYS B N 1
ATOM 3461 C CA . LYS B 1 202 ? 68.729 24.413 50.908 1.00 30.89 202 LYS B CA 1
ATOM 3462 C C . LYS B 1 202 ? 67.774 23.416 51.573 1.00 28.78 202 LYS B C 1
ATOM 3463 O O . LYS B 1 202 ? 67.188 23.700 52.620 1.00 25.79 202 LYS B O 1
ATOM 3469 N N . ARG B 1 203 ? 67.626 22.252 50.944 1.00 28.97 203 ARG B N 1
ATOM 3470 C CA . ARG B 1 203 ? 66.737 21.187 51.418 1.00 30.74 203 ARG B CA 1
ATOM 3471 C C . ARG B 1 203 ? 66.853 20.871 52.905 1.00 28.91 203 ARG B C 1
ATOM 3472 O O . ARG B 1 203 ? 65.839 20.736 53.598 1.00 26.51 203 ARG B O 1
ATOM 3480 N N . GLU B 1 204 ? 68.077 20.747 53.405 1.00 29.51 204 GLU B N 1
ATOM 3481 C CA . GLU B 1 204 ? 68.262 20.440 54.817 1.00 31.81 204 GLU B CA 1
ATOM 3482 C C . GLU B 1 204 ? 67.679 21.493 55.751 1.00 28.96 204 GLU B C 1
ATOM 3483 O O . GLU B 1 204 ? 67.336 21.176 56.893 1.00 29.31 204 GLU B O 1
ATOM 3489 N N . HIS B 1 205 ? 67.573 22.738 55.281 1.00 26.01 205 HIS B N 1
ATOM 3490 C CA . HIS B 1 205 ? 67.005 23.813 56.096 1.00 24.12 205 HIS B CA 1
ATOM 3491 C C . HIS B 1 205 ? 65.524 23.524 56.330 1.00 23.06 205 HIS B C 1
ATOM 3492 O O . HIS B 1 205 ? 65.026 23.624 57.451 1.00 21.71 205 HIS B O 1
ATOM 3499 N N . VAL B 1 206 ? 64.821 23.185 55.255 1.00 22.11 206 VAL B N 1
ATOM 3500 C CA . VAL B 1 206 ? 63.401 22.893 55.336 1.00 21.31 206 VAL B CA 1
ATOM 3501 C C . VAL B 1 206 ? 63.165 21.677 56.236 1.00 23.05 206 VAL B C 1
ATOM 3502 O O . VAL B 1 206 ? 62.331 21.714 57.138 1.00 24.47 206 VAL B O 1
ATOM 3506 N N . VAL B 1 207 ? 63.918 20.607 56.007 1.00 25.81 207 VAL B N 1
ATOM 3507 C CA . VAL B 1 207 ? 63.781 19.395 56.807 1.00 25.84 207 VAL B CA 1
ATOM 3508 C C . VAL B 1 207 ? 64.005 19.680 58.290 1.00 24.53 207 VAL B C 1
ATOM 3509 O O . VAL B 1 207 ? 63.223 19.259 59.138 1.00 27.27 207 VAL B O 1
ATOM 3513 N N . SER B 1 208 ? 65.071 20.405 58.599 1.00 23.39 208 SER B N 1
ATOM 3514 C CA . SER B 1 208 ? 65.394 20.749 59.976 1.00 24.64 208 SER B CA 1
ATOM 3515 C C . SER B 1 208 ? 64.314 21.595 60.651 1.00 23.46 208 SER B C 1
ATOM 3516 O O . SER B 1 208 ? 63.890 21.310 61.772 1.00 25.16 208 SER B O 1
ATOM 3519 N N . LEU B 1 209 ? 63.871 22.640 59.967 1.00 19.28 209 LEU B N 1
ATOM 3520 C CA . LEU B 1 209 ? 62.861 23.529 60.527 1.00 18.04 209 LEU B CA 1
ATOM 3521 C C . LEU B 1 209 ? 61.517 22.828 60.763 1.00 20.30 209 LEU B C 1
ATOM 3522 O O . LEU B 1 209 ? 60.873 23.049 61.783 1.00 17.91 209 LEU B O 1
ATOM 3527 N N . LEU B 1 210 ? 61.098 21.976 59.834 1.00 21.89 210 LEU B N 1
ATOM 3528 C CA . LEU B 1 210 ? 59.837 21.271 60.025 1.00 24.46 210 LEU B CA 1
ATOM 3529 C C . LEU B 1 210 ? 59.999 20.299 61.198 1.00 27.43 210 LEU B C 1
ATOM 3530 O O . LEU B 1 210 ? 59.119 20.180 62.042 1.00 28.60 210 LEU B O 1
ATOM 3535 N N . LYS B 1 211 ? 61.146 19.637 61.268 1.00 30.40 211 LYS B N 1
ATOM 3536 C CA . LYS B 1 211 ? 61.410 18.688 62.342 1.00 32.04 211 LYS B CA 1
ATOM 3537 C C . LYS B 1 211 ? 61.370 19.379 63.709 1.00 30.29 211 LYS B C 1
ATOM 3538 O O . LYS B 1 211 ? 60.986 18.766 64.706 1.00 26.62 211 LYS B O 1
ATOM 3544 N N . GLU B 1 212 ? 61.753 20.654 63.746 1.00 28.10 212 GLU B N 1
ATOM 3545 C CA . GLU B 1 212 ? 61.752 21.422 64.987 1.00 29.27 212 GLU B CA 1
ATOM 3546 C C . GLU B 1 212 ? 60.400 22.045 65.335 1.00 27.60 212 GLU B C 1
ATOM 3547 O O . GLU B 1 212 ? 60.294 22.807 66.292 1.00 29.48 212 GLU B O 1
ATOM 3553 N N . GLY B 1 213 ? 59.371 21.747 64.549 1.00 27.12 213 GLY B N 1
ATOM 3554 C CA . GLY B 1 213 ? 58.052 22.273 64.870 1.00 23.89 213 GLY B CA 1
ATOM 3555 C C . GLY B 1 213 ? 57.431 23.379 64.029 1.00 20.96 213 GLY B C 1
ATOM 3556 O O . GLY B 1 213 ? 56.295 23.767 64.285 1.00 19.55 213 GLY B O 1
ATOM 3557 N N . ALA B 1 214 ? 58.142 23.902 63.036 1.00 19.51 214 ALA B N 1
ATOM 3558 C CA . ALA B 1 214 ? 57.554 24.959 62.210 1.00 18.22 214 ALA B CA 1
ATOM 3559 C C . ALA B 1 214 ? 56.375 24.394 61.410 1.00 18.78 214 ALA B C 1
ATOM 3560 O O . ALA B 1 214 ? 56.521 23.387 60.735 1.00 17.70 214 ALA B O 1
ATOM 3562 N N . ASN B 1 215 ? 55.212 25.036 61.495 1.00 18.82 215 ASN B N 1
ATOM 3563 C CA . ASN B 1 215 ? 54.044 24.575 60.751 1.00 17.66 215 ASN B CA 1
ATOM 3564 C C . ASN B 1 215 ? 54.232 24.923 59.279 1.00 17.19 215 ASN B C 1
ATOM 3565 O O . ASN B 1 215 ? 53.735 24.225 58.400 1.00 13.66 215 ASN B O 1
ATOM 3570 N N . GLY B 1 216 ? 54.960 26.006 59.022 1.00 14.28 216 GLY B N 1
ATOM 3571 C CA . GLY B 1 216 ? 55.194 26.428 57.651 1.00 15.26 216 GLY B CA 1
ATOM 3572 C C . GLY B 1 216 ? 56.558 27.078 57.494 1.00 17.19 216 GLY B C 1
ATOM 3573 O O . GLY B 1 216 ? 57.081 27.683 58.437 1.00 14.81 216 GLY B O 1
ATOM 3574 N N . VAL B 1 217 ? 57.144 26.935 56.309 1.00 16.24 217 VAL B N 1
ATOM 3575 C CA . VAL B 1 217 ? 58.447 27.523 56.039 1.00 15.80 217 VAL B CA 1
ATOM 3576 C C . VAL B 1 217 ? 58.318 28.489 54.865 1.00 15.88 217 VAL B C 1
ATOM 3577 O O . VAL B 1 217 ? 57.911 28.104 53.770 1.00 15.64 217 VAL B O 1
ATOM 3581 N N . VAL B 1 218 ? 58.633 29.754 55.106 1.00 16.05 218 VAL B N 1
ATOM 3582 C CA . VAL B 1 218 ? 58.567 30.761 54.059 1.00 17.54 218 VAL B CA 1
ATOM 3583 C C . VAL B 1 218 ? 59.871 30.711 53.258 1.00 19.51 218 VAL B C 1
ATOM 3584 O O . VAL B 1 218 ? 60.954 30.490 53.819 1.00 16.99 218 VAL B O 1
ATOM 3588 N N . VAL B 1 219 ? 59.760 30.874 51.943 1.00 18.76 219 VAL B N 1
ATOM 3589 C CA . VAL B 1 219 ? 60.935 30.877 51.077 1.00 19.97 219 VAL B CA 1
ATOM 3590 C C . VAL B 1 219 ? 60.836 32.177 50.289 1.00 18.24 219 VAL B C 1
ATOM 3591 O O . VAL B 1 219 ? 59.997 32.319 49.399 1.00 18.77 219 VAL B O 1
ATOM 3595 N N . GLY B 1 220 ? 61.684 33.131 50.653 1.00 16.92 220 GLY B N 1
ATOM 3596 C CA . GLY B 1 220 ? 61.652 34.423 50.005 1.00 18.31 220 GLY B CA 1
ATOM 3597 C C . GLY B 1 220 ? 62.929 34.825 49.297 1.00 17.15 220 GLY B C 1
ATOM 3598 O O . GLY B 1 220 ? 62.957 34.843 48.075 1.00 16.41 220 GLY B O 1
ATOM 3599 N N . SER B 1 221 ? 63.975 35.140 50.057 1.00 16.27 221 SER B N 1
ATOM 3600 C CA . SER B 1 221 ? 65.241 35.565 49.465 1.00 21.35 221 SER B CA 1
ATOM 3601 C C . SER B 1 221 ? 65.786 34.586 48.419 1.00 22.44 221 SER B C 1
ATOM 3602 O O . SER B 1 221 ? 66.339 35.013 47.405 1.00 23.30 221 SER B O 1
ATOM 3605 N N . ALA B 1 222 ? 65.623 33.285 48.646 1.00 21.91 222 ALA B N 1
ATOM 3606 C CA . ALA B 1 222 ? 66.127 32.303 47.688 1.00 23.57 222 ALA B CA 1
ATOM 3607 C C . ALA B 1 222 ? 65.407 32.417 46.342 1.00 24.10 222 ALA B C 1
ATOM 3608 O O . ALA B 1 222 ? 65.967 32.096 45.301 1.00 23.31 222 ALA B O 1
ATOM 3610 N N . LEU B 1 223 ? 64.163 32.883 46.362 1.00 20.90 223 LEU B N 1
ATOM 3611 C CA . LEU B 1 223 ? 63.399 33.025 45.132 1.00 21.49 223 LEU B CA 1
ATOM 3612 C C . LEU B 1 223 ? 63.609 34.390 44.491 1.00 22.25 223 LEU B C 1
ATOM 3613 O O . LEU B 1 223 ? 63.821 34.490 43.275 1.00 20.68 223 LEU B O 1
ATOM 3618 N N . VAL B 1 224 ? 63.541 35.441 45.305 1.00 22.00 224 VAL B N 1
ATOM 3619 C CA . VAL B 1 224 ? 63.720 36.789 44.785 1.00 23.19 224 VAL B CA 1
ATOM 3620 C C . VAL B 1 224 ? 65.116 36.972 44.182 1.00 23.48 224 VAL B C 1
ATOM 3621 O O . VAL B 1 224 ? 65.295 37.771 43.262 1.00 20.86 224 VAL B O 1
ATOM 3625 N N . LYS B 1 225 ? 66.099 36.234 44.688 1.00 23.16 225 LYS B N 1
ATOM 3626 C CA . LYS B 1 225 ? 67.456 36.323 44.146 1.00 26.59 225 LYS B CA 1
ATOM 3627 C C . LYS B 1 225 ? 67.450 35.836 42.698 1.00 27.29 225 LYS B C 1
ATOM 3628 O O . LYS B 1 225 ? 68.140 36.373 41.843 1.00 26.23 225 LYS B O 1
ATOM 3634 N N . ILE B 1 226 ? 66.661 34.803 42.434 1.00 25.40 226 ILE B N 1
ATOM 3635 C CA . ILE B 1 226 ? 66.570 34.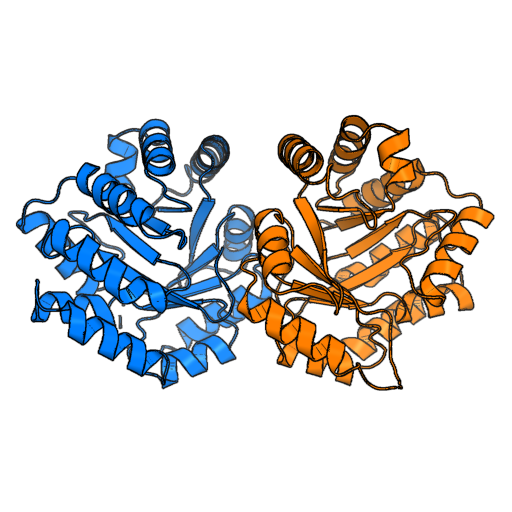251 41.093 1.00 23.96 226 ILE B CA 1
ATOM 3636 C C . ILE B 1 226 ? 65.883 35.260 40.185 1.00 24.04 226 ILE B C 1
ATOM 3637 O O . ILE B 1 226 ? 66.304 35.487 39.046 1.00 24.41 226 ILE B O 1
ATOM 3642 N N . ILE B 1 227 ? 64.833 35.887 40.694 1.00 25.03 227 ILE B N 1
ATOM 3643 C CA . ILE B 1 227 ? 64.112 36.873 39.911 1.00 24.21 227 ILE B CA 1
ATOM 3644 C C . ILE B 1 227 ? 64.998 38.058 39.544 1.00 26.65 227 ILE B C 1
ATOM 3645 O O . ILE B 1 227 ? 64.965 38.521 38.406 1.00 25.86 227 ILE B O 1
ATOM 3650 N N . GLY B 1 228 ? 65.795 38.540 40.497 1.00 27.48 228 GLY B N 1
ATOM 3651 C CA . GLY B 1 228 ? 66.673 39.657 40.211 1.00 31.65 228 GLY B CA 1
ATOM 3652 C C . GLY B 1 228 ? 67.719 39.290 39.169 1.00 33.10 228 GLY B C 1
ATOM 3653 O O . GLY B 1 228 ? 68.272 40.154 38.493 1.00 35.72 228 GLY B O 1
ATOM 3654 N N . GLU B 1 229 ? 67.977 37.998 39.029 1.00 33.08 229 GLU B N 1
ATOM 3655 C CA . GLU B 1 229 ? 68.973 37.520 38.086 1.00 36.55 229 GLU B CA 1
ATOM 3656 C C . GLU B 1 229 ? 68.409 37.163 36.717 1.00 35.22 229 GLU B C 1
ATOM 3657 O O . GLU B 1 229 ? 69.020 37.468 35.697 1.00 37.75 229 GLU B O 1
ATOM 3663 N N . LYS B 1 230 ? 67.243 36.527 36.695 1.00 32.92 230 LYS B N 1
ATOM 3664 C CA . LYS B 1 230 ? 66.615 36.096 35.449 1.00 31.73 230 LYS B CA 1
ATOM 3665 C C . LYS B 1 230 ? 65.469 36.978 34.977 1.00 30.81 230 LYS B C 1
ATOM 3666 O O . LYS B 1 230 ? 64.988 36.834 33.851 1.00 29.13 230 LYS B O 1
ATOM 3672 N N . GLY B 1 231 ? 65.015 37.876 35.840 1.00 30.71 231 GLY B N 1
ATOM 3673 C CA . GLY B 1 231 ? 63.917 38.745 35.464 1.00 30.46 231 GLY B CA 1
ATOM 3674 C C . GLY B 1 231 ? 62.677 37.988 35.008 1.00 31.13 231 GLY B C 1
ATOM 3675 O O . GLY B 1 231 ? 62.274 36.988 35.610 1.00 28.81 231 GLY B O 1
ATOM 3676 N N . ARG B 1 232 ? 62.077 38.460 33.922 1.00 33.67 232 ARG B N 1
ATOM 3677 C CA . ARG B 1 232 ? 60.871 37.848 33.371 1.00 37.88 232 ARG B CA 1
ATOM 3678 C C . ARG B 1 232 ? 61.006 36.363 33.038 1.00 38.13 232 ARG B C 1
ATOM 3679 O O . ARG B 1 232 ? 60.007 35.648 32.956 1.00 38.91 232 ARG B O 1
ATOM 3687 N N . GLU B 1 233 ? 62.240 35.904 32.852 1.00 36.56 233 GLU B N 1
ATOM 3688 C CA . GLU B 1 233 ? 62.513 34.507 32.516 1.00 37.66 233 GLU B CA 1
ATOM 3689 C C . GLU B 1 233 ? 62.819 33.624 33.729 1.00 34.80 233 GLU B C 1
ATOM 3690 O O . GLU B 1 233 ? 63.377 32.535 33.587 1.00 34.60 233 GLU B O 1
ATOM 3696 N N . ALA B 1 234 ? 62.446 34.082 34.918 1.00 32.47 234 ALA B N 1
ATOM 3697 C CA . ALA B 1 234 ? 62.722 33.340 36.148 1.00 30.10 234 ALA B CA 1
ATOM 3698 C C . ALA B 1 234 ? 61.821 32.133 36.412 1.00 28.61 234 ALA B C 1
ATOM 3699 O O . ALA B 1 234 ? 62.211 31.196 37.103 1.00 28.20 234 ALA B O 1
ATOM 3701 N N . THR B 1 235 ? 60.622 32.162 35.845 1.00 29.68 235 THR B N 1
ATOM 3702 C CA . THR B 1 235 ? 59.622 31.114 36.054 1.00 29.32 235 THR B CA 1
ATOM 3703 C C . THR B 1 235 ? 60.133 29.687 36.231 1.00 30.82 235 THR B C 1
ATOM 3704 O O . THR B 1 235 ? 59.967 29.087 37.294 1.00 27.55 235 THR B O 1
ATOM 3708 N N . GLU B 1 236 ? 60.759 29.146 35.192 1.00 30.31 236 GLU B N 1
ATOM 3709 C CA . GLU B 1 236 ? 61.249 27.776 35.239 1.00 32.86 236 GLU B CA 1
ATOM 3710 C C . GLU B 1 236 ? 62.273 27.549 36.343 1.00 31.65 236 GLU B C 1
ATOM 3711 O O . GLU B 1 236 ? 62.297 26.487 36.960 1.00 29.93 236 GLU B O 1
ATOM 3717 N N . PHE B 1 237 ? 63.123 28.537 36.601 1.00 30.34 237 PHE B N 1
ATOM 3718 C CA . PHE B 1 237 ? 64.129 28.373 37.640 1.00 29.34 237 PHE B CA 1
ATOM 3719 C C . PHE B 1 237 ? 63.507 28.439 39.032 1.00 27.59 237 PHE B C 1
ATOM 3720 O O . PHE B 1 237 ? 64.028 27.847 39.977 1.00 27.26 237 PHE B O 1
ATOM 3728 N N . LEU B 1 238 ? 62.394 29.157 39.158 1.00 26.86 238 LEU B N 1
ATOM 3729 C CA . LEU B 1 238 ? 61.712 29.258 40.445 1.00 26.60 238 LEU B CA 1
ATOM 3730 C C . LEU B 1 238 ? 61.126 27.888 40.804 1.00 25.95 238 LEU B C 1
ATOM 3731 O O . LEU B 1 238 ? 61.265 27.420 41.930 1.00 22.41 238 LEU B O 1
ATOM 3736 N N . LYS B 1 239 ? 60.473 27.246 39.837 1.00 26.61 239 LYS B N 1
ATOM 3737 C CA . LYS B 1 239 ? 59.888 25.929 40.059 1.00 28.61 239 LYS B CA 1
ATOM 3738 C C . LYS B 1 239 ? 60.980 24.932 40.437 1.00 29.27 239 LYS B C 1
ATOM 3739 O O . LYS B 1 239 ? 60.812 24.133 41.358 1.00 29.57 239 LYS B O 1
ATOM 3745 N N . LYS B 1 240 ? 62.107 24.987 39.737 1.00 30.85 240 LYS B N 1
ATOM 3746 C CA . LYS B 1 240 ? 63.210 24.076 40.019 1.00 32.50 240 LYS B CA 1
ATOM 3747 C C . LYS B 1 240 ? 63.769 24.272 41.426 1.00 29.52 240 LYS B C 1
ATOM 3748 O O . LYS B 1 240 ? 64.133 23.306 42.096 1.00 27.56 240 LYS B O 1
ATOM 3754 N N . LYS B 1 241 ? 63.827 25.520 41.877 1.00 28.29 241 LYS B N 1
ATOM 3755 C CA . LYS B 1 241 ? 64.337 25.801 43.211 1.00 26.29 241 LYS B CA 1
ATOM 3756 C C . LYS B 1 241 ? 63.361 25.314 44.290 1.00 25.55 241 LYS B C 1
ATOM 3757 O O . LYS B 1 241 ? 63.782 24.737 45.287 1.00 25.64 241 LYS B O 1
ATOM 3763 N N . VAL B 1 242 ? 62.064 25.545 44.095 1.00 24.53 242 VAL B N 1
ATOM 3764 C CA . VAL B 1 242 ? 61.072 25.082 45.064 1.00 25.47 242 VAL B CA 1
ATOM 3765 C C . VAL B 1 242 ? 61.093 23.549 45.068 1.00 28.17 242 VAL B C 1
ATOM 3766 O O . VAL B 1 242 ? 60.990 22.912 46.118 1.00 29.36 242 VAL B O 1
ATOM 3770 N N . GLU B 1 243 ? 61.231 22.958 43.886 1.00 29.68 243 GLU B N 1
ATOM 3771 C CA . GLU B 1 243 ? 61.288 21.506 43.783 1.00 31.95 243 GLU B CA 1
ATOM 3772 C C . GLU B 1 243 ? 62.450 20.960 44.600 1.00 30.66 243 GLU B C 1
ATOM 3773 O O . GLU B 1 243 ? 62.295 19.985 45.340 1.00 30.86 243 GLU B O 1
ATOM 3779 N N . GLU B 1 244 ? 63.609 21.598 44.482 1.00 29.65 244 GLU B N 1
ATOM 3780 C CA . GLU B 1 244 ? 64.783 21.177 45.234 1.00 30.35 244 GLU B CA 1
ATOM 3781 C C . GLU B 1 244 ? 64.525 21.269 46.737 1.00 29.04 244 GLU B C 1
ATOM 3782 O O . GLU B 1 244 ? 64.915 20.385 47.501 1.00 26.56 244 GLU B O 1
ATOM 3788 N N . LEU B 1 245 ? 63.884 22.353 47.159 1.00 27.27 245 LEU B N 1
ATOM 3789 C CA . LEU B 1 245 ? 63.599 22.550 48.573 1.00 27.21 245 LEU B CA 1
ATOM 3790 C C . LEU B 1 245 ? 62.564 21.551 49.080 1.00 27.35 245 LEU B C 1
ATOM 3791 O O . LEU B 1 245 ? 62.544 21.222 50.262 1.00 28.35 245 LEU B O 1
ATOM 3796 N N . LEU B 1 246 ? 61.710 21.074 48.182 1.00 30.19 246 LEU B N 1
ATOM 3797 C CA . LEU B 1 246 ? 60.687 20.102 48.544 1.00 32.60 246 LEU B CA 1
ATOM 3798 C C . LEU B 1 246 ? 61.267 18.691 48.467 1.00 35.68 246 LEU B C 1
ATOM 3799 O O . LEU B 1 246 ? 60.616 17.720 48.855 1.00 35.19 246 LEU B O 1
ATOM 3804 N N . GLY B 1 247 ? 62.492 18.595 47.960 1.00 37.67 247 GLY B N 1
ATOM 3805 C CA . GLY B 1 247 ? 63.158 17.315 47.841 1.00 42.11 247 GLY B CA 1
ATOM 3806 C C . GLY B 1 247 ? 62.508 16.381 46.842 1.00 45.60 247 GLY B C 1
ATOM 3807 O O . GLY B 1 247 ? 62.641 15.159 46.951 1.00 47.05 247 GLY B O 1
ATOM 3808 N N . ILE B 1 248 ? 61.822 16.951 45.857 1.00 47.26 248 ILE B N 1
ATOM 3809 C CA . ILE B 1 248 ? 61.157 16.159 44.832 1.00 51.04 248 ILE B CA 1
ATOM 3810 C C . ILE B 1 248 ? 62.113 15.183 44.161 1.00 53.61 248 ILE B C 1
ATOM 3811 O O . ILE B 1 248 ? 61.829 13.968 44.234 1.00 57.16 248 ILE B O 1
#

Radius of gyration: 23.72 Å; Cα contacts (8 Å, |Δi|>4): 970; chains: 2; bounding box: 61×58×62 Å

Sequence (486 aa):
MFKDGSLIPYLTAGDPDKQSTLNFLLALDEYAGAIELGIPFSDPIADGKTIQESHYRALKNGFKLREAFWIVKEFRRHSSTPIVLMTYYNPIYRAGVRNFLAEAKASGVDGILVVDLPVFHAKEFTEIAREEGIKTVFLAAPNTPDERLKVIDDMTTGFVYLVSLYEIPKTAYDLLRRAKRICRNKVAVGFGVSKREHVVSLLKEGANGVVVGSALVKIIGEKGREATEFLKKKVEELLGIMFKDGSLIPYLTAGDPDKQSTLNFLLALDEYAGAIELGIPFSDPIADGKTIQESHYRALKNGFKLREAFWIVKEFRRHSSTPIVLMTYYNPIYRAGVRNFLAEAKASGVDGILVVDLPVFHAKEFTEIAREEGIKTVFLAAPNTPDERLKVIDDMTTGFVYLVSLYGTTEEIPKTAYDLLRRAKRICRNKVAVGFGVSKREHVVSLLKEGANGVVVGSALVKIIGEKGREATEFLKKKVEELLGI

Secondary structure (DSSP, 8-state):
---TTEEEEEEETTSS-HHHHHHHHHHHGGGBS-EEEEPP-S--TTS-HHHHHHHHHHHHTT--HHHHHHHHHHHHTT----EEEEE-HHHHHHH-HHHHHHHHHHHT--EEEETT--GGGHHHHHHHHHHHT-EEEEEE-TT--HHHHHHHHHH-SSEEEEE------HHHHHHHHHHHHH-SS-EEEES---SHHHHHHHHHTT-SEEEE-HHHHHHHHHHGGG-HHHHHHHHHHHHT-/---TTEEEEEEETTSS-HHHHHHHHHHHGGGBS-EEEEPP-S--TTS-HHHHHHHHHHHHTT--HHHHHHHHHHHHTT----EEEEE-HHHHHHH-HHHHHHHHHHHT--EEEETT--GGGHHHHHHHHHHTT-EEEEEE-TT--HHHHHHHHHH-SSEEEEE-SS-------HHHHHHHHHHHHH-SS-EEEES---SHHHHHHHHHTT-SEEEE-HHHHHHHHHHGGG-HHHHHHHHHHHHT-

Foldseek 3Di:
DFFFLFEEEEEEAPLQHNVLVLVQCVLCVVRGRAYEYEYADQCPPQEAPLVVVSSVNRVVNPDDRCSSLVSLLVSVVPDLHAYEYEYEVPVCVVVDVLVVLQSCVVSRHAEYEHAHDPPVCLVVNLVSNVVSRHFYEYEDELVQDLVNLQVRLVSGDAAYEYEYRNCQDVSSLVVLLSNVVRHPGAYEYERADQAQVVSVVSSVSRHRYYYHYSNQSVQCVVQPSNSNVVSSVRSCRNVVD/DFFFLFEEEEEEAPLQHNVLVLVQCVLCVVRGRAYEYEYADQCPPVDEPLVVVSSVNRVVNPDDRCSSLVSLLVSVVPDLGAYEYEYEVPVCVVVDVLVVLLSSVVSRHAEYEHAHDPPVCLVVNLVSNVVSRHFYEYEDELVQDLVNLQVRLVSGDAAYEYEYRVAPCVPQDVSSLVVLLSNVVRHPGAYEYERNDQAQVVSVVSSVSRHRYYYHYSNQSVQCVVQPSNSNVVNSVRSCRNVVD

B-factor: mean 35.79, std 15.25, range [13.44, 97.57]

InterPro domains:
  IPR002028 Tryptophan synthase, alpha chain [MF_00131] (2-248)
  IPR002028 Tryptophan synthase, alpha chain [PF00290] (5-241)
  IPR002028 Tryptophan synthase, alpha chain [PTHR43406] (6-239)
  IPR002028 Tryptophan synthase, alpha chain [TIGR00262] (3-240)
  IPR002028 Tryptophan synthase, alpha chain [cd04724] (7-245)
  IPR011060 Ribulose-phosphate binding barrel [SSF51366] (4-242)
  IPR013785 Aldolase-type TIM barrel [G3DSA:3.20.20.70] (1-248)
  IPR018204 Tryptophan synthase, alpha chain, active site [PS00167] (35-48)

Solvent-accessible surface area: 21221 Å² total; per-residue (Å²): 24,0,70,38,38,11,4,0,2,10,1,2,0,2,2,21,35,73,79,4,0,10,70,2,1,68,18,1,29,135,40,16,10,0,0,0,0,2,3,8,32,71,84,2,148,62,27,26,153,45,19,48,75,0,6,95,67,0,64,176,94,44,16,137,44,127,44,0,10,61,0,0,83,37,0,60,155,116,19,98,13,12,0,0,0,23,1,3,23,54,18,0,137,179,34,28,19,111,102,2,0,40,60,0,94,88,16,19,1,45,0,1,1,12,20,65,27,56,117,189,74,8,147,92,6,26,98,16,0,178,87,43,38,4,94,3,3,23,49,1,20,16,119,12,46,35,112,136,0,88,77,18,8,114,29,8,79,5,0,0,17,0,30,25,88,220,160,17,63,184,60,0,62,47,0,0,136,30,0,33,120,12,1,79,32,11,0,0,0,15,11,48,4,50,80,94,111,9,2,64,27,0,58,164,89,25,5,7,0,0,5,1,13,40,12,0,1,124,17,4,38,115,84,21,149,123,0,32,89,93,0,64,139,40,0,40,81,0,55,43,149,22,0,71,38,39,12,4,0,1,11,1,2,0,2,2,21,32,75,79,4,1,10,72,2,1,70,18,1,29,138,38,18,11,0,0,0,0,2,2,9,32,72,83,2,148,43,25,35,153,45,19,49,75,0,6,95,67,0,66,177,95,45,15,134,43,126,43,0,10,61,0,0,84,36,0,59,156,116,19,99,13,13,0,0,0,22,1,4,23,54,17,0,134,178,33,28,20,109,102,2,0,40,60,0,94,88,16,20,1,45,0,1,1,11,22,64,28,58,117,191,72,8,146,92,5,25,97,17,0,178,88,43,39,4,92,4,3,24,52,1,25,27,133,12,46,35,112,135,0,88,79,16,8,113,28,9,82,5,0,0,17,0,28,5,131,142,22,58,124,113,113,5,22,185,48,0,62,45,0,0,136,32,0,32,120,12,0,79,32,11,0,0,0,15,1,29,3,35,63,95,112,8,1,65,29,0,56,165,89,25,5,6,0,0,4,1,13,40,12,0,0,124,18,3,38,114,82,21,152,122,0,31,92,89,0,63,137,41,0,34,83,0,57,46,139